Protein AF-A0A2E4JTJ6-F1 (afdb_monomer_lite)

Foldseek 3Di:
DFEEEFEALPGDQPDPLQCCCCPVVVYNYDYDGLCPQHRALVSSLVVVLVCQVVDAGQEYEYAASRLLSVQVNLLVCVPHNYAYEYQLYQAPVLPQPPPNDVVVLVVLVVVQWDFDDDDPDTDIHGNVNNVRCVVRSDHQRNHQYEYEHEPAEPRHDVVRVVVNVVVHVSYDYDYDPDYSVCVVVSVCVVVVSVVSSVVVVVVVVPVVPPPDDDDDDDDDDDDDDDYYDDDEYDDDDDDDDDDDDDDDVPVVVVVVVVVVVVVVVVVVVVVVVVVVVVVVVVVVVVVVVVVVVVVVVVVVVVVVVVVVVVVVVVVVVVVVVVVVVVVVVVVVVVVVVVVVVVVVVVVVVVVVVVVVVVVVVVVVVVVVVVVVVVVVVVVVVVVVVVVVVVVVVLVVLLVQLLVLLVLADCVQLPADDPPDADPLPLQPPDDPSNQSSCVSSRNGALSSLLRDDPVNLQSNCVSSVHDGCPSVVSVSNVSSVVVVVQVVVVVVVPDDDPLVVQLVVLLVQQPCVQLPACPPPQFDDLVQQRPQDPVNQVLCVVSRNGALSSLLRDDQRNQQSSCSNSVHDGCPSVVSVSNVSSVVVVVD

Sequence (588 aa):
MRVLFAHGFEGSPHGSKPSYMKEALGWEVTAPKMSELGWSIANQTEVLTRLIDENEFDIVIGSSMGGLAAANASSMRPDEDFVLILMAPAFGLAENWEGMEDTGRNAWKTTGERRYTGFELDIMLPWEFMEAAEKMSWPIPLHPTAIMHGKNDEVVPISFSRKVEKECSNVTLHEFDDTHRLKDSMRFISEISDSLRAGKERKTSDEETESDKVLEDVMDEFDVSEHEGITVSGTGEESFSVEEGDTADSEIEQLEAEMKNLEAKMAQKKEALEISREEARLEKKIREEEERLADKEAEKERAGKEVEEAIKKAEEQVIVAKAEVDEALKKAERERSEAEEARLIADIEEEEAREAKADADAAQRKLDEAMKKAEDMGKNAEKITEDLEKDKREDEILERVGSRVDQIDWSRIGKAGEEVHDDLTMINGIDEFIQRKLNVLGIKTYEQISKMDSEISKTVNDALEFLPERVTEMEWTQQAITMLDLQDVDVRSSVDEDEAVVADLSASKINWSQIGEAGDRKSDRMTEIKGVDADIEKKLKILGIRTFDQISKMDKETAEAVNGALGFAPGRVTKMMWAQQAKSLLEE

Structure (mmCIF, N/CA/C/O backbone):
data_AF-A0A2E4JTJ6-F1
#
_entry.id   AF-A0A2E4JTJ6-F1
#
loop_
_atom_site.group_PDB
_atom_site.id
_atom_site.type_symbol
_atom_site.label_atom_id
_atom_site.label_alt_id
_atom_site.label_comp_id
_atom_site.label_asym_id
_atom_site.label_entity_id
_atom_site.label_seq_id
_atom_site.pdbx_PDB_ins_code
_atom_site.Cartn_x
_atom_site.Cartn_y
_atom_site.Cartn_z
_atom_site.occupancy
_atom_site.B_iso_or_equiv
_atom_site.auth_seq_id
_atom_site.auth_comp_id
_atom_site.auth_asym_id
_atom_site.auth_atom_id
_atom_site.pdbx_PDB_model_num
ATOM 1 N N . MET A 1 1 ? -22.389 5.231 -10.190 1.00 89.38 1 MET A N 1
ATOM 2 C CA . MET A 1 1 ? -22.329 5.758 -8.817 1.00 89.38 1 MET A CA 1
ATOM 3 C C . MET A 1 1 ? -20.905 6.207 -8.583 1.00 89.38 1 MET A C 1
ATOM 5 O O . MET A 1 1 ? -20.010 5.400 -8.830 1.00 89.38 1 MET A O 1
ATOM 9 N N . ARG A 1 2 ? -20.722 7.469 -8.202 1.00 96.88 2 ARG A N 1
ATOM 10 C CA . ARG A 1 2 ? -19.430 8.126 -7.968 1.00 96.88 2 ARG A CA 1
ATOM 11 C C . ARG A 1 2 ? -18.981 7.873 -6.535 1.00 96.88 2 ARG A C 1
ATOM 13 O O . ARG A 1 2 ? -19.725 8.179 -5.604 1.00 96.88 2 ARG A O 1
ATOM 20 N N . VAL A 1 3 ? -17.793 7.302 -6.374 1.00 98.06 3 VAL A N 1
ATOM 21 C CA . VAL A 1 3 ? -17.275 6.785 -5.104 1.00 98.06 3 VAL A CA 1
ATOM 22 C C . VAL A 1 3 ? -15.908 7.395 -4.817 1.00 98.06 3 VAL A C 1
ATOM 24 O O . VAL A 1 3 ? -14.970 7.171 -5.580 1.00 98.06 3 VAL A O 1
ATOM 27 N N . LEU A 1 4 ? -15.764 8.091 -3.691 1.00 98.56 4 LEU A N 1
ATOM 28 C CA . LEU A 1 4 ? -14.450 8.448 -3.148 1.00 98.56 4 LEU A CA 1
ATOM 29 C C . LEU A 1 4 ? -14.009 7.357 -2.165 1.00 98.56 4 LEU A C 1
ATOM 31 O O . LEU A 1 4 ? -14.652 7.182 -1.131 1.00 98.56 4 LEU A O 1
ATOM 35 N N . PHE A 1 5 ? -12.938 6.617 -2.471 1.00 98.50 5 PHE A N 1
ATOM 36 C CA . PHE A 1 5 ? -12.422 5.548 -1.608 1.00 98.50 5 PHE A CA 1
ATOM 37 C C . PHE A 1 5 ? -11.129 5.938 -0.875 1.00 98.50 5 PHE A C 1
ATOM 39 O O . PHE A 1 5 ? -10.055 6.017 -1.474 1.00 98.50 5 PHE A O 1
ATOM 46 N N . ALA A 1 6 ? -11.216 6.088 0.446 1.00 98.44 6 ALA A N 1
ATOM 47 C CA . ALA A 1 6 ? -10.095 6.346 1.342 1.00 98.44 6 ALA A CA 1
ATOM 48 C C . ALA A 1 6 ? -9.477 5.035 1.868 1.00 98.44 6 ALA A C 1
ATOM 50 O O . ALA A 1 6 ? -10.093 4.291 2.642 1.00 98.44 6 ALA A O 1
ATOM 51 N N . HIS A 1 7 ? -8.239 4.741 1.465 1.00 97.50 7 HIS A N 1
ATOM 52 C CA . HIS A 1 7 ? -7.543 3.521 1.881 1.00 97.50 7 HIS A CA 1
ATOM 53 C C . HIS A 1 7 ? -6.978 3.600 3.315 1.00 97.50 7 HIS A C 1
ATOM 55 O O . HIS A 1 7 ? -6.786 4.677 3.868 1.00 97.50 7 HIS A O 1
ATOM 61 N N . GLY A 1 8 ? -6.701 2.443 3.929 1.00 94.44 8 GLY A N 1
ATOM 62 C CA . GLY A 1 8 ? -6.068 2.367 5.254 1.00 94.44 8 GLY A CA 1
ATOM 63 C C . GLY A 1 8 ? -4.598 2.806 5.256 1.00 94.44 8 GLY A C 1
ATOM 64 O O . GLY A 1 8 ? -4.047 3.127 4.205 1.00 94.44 8 GLY A O 1
ATOM 65 N N . PHE A 1 9 ? -3.949 2.773 6.424 1.00 93.75 9 PHE A N 1
ATOM 66 C CA . PHE A 1 9 ? -2.567 3.248 6.607 1.00 93.75 9 PHE A CA 1
ATOM 67 C C . PHE A 1 9 ? -1.550 2.514 5.708 1.00 93.75 9 PHE A C 1
ATOM 69 O O . PHE A 1 9 ? -0.868 3.148 4.910 1.00 93.75 9 PHE A O 1
ATOM 76 N N . GLU A 1 10 ? -1.542 1.177 5.736 1.00 90.44 10 GLU A N 1
ATOM 77 C CA . GLU A 1 10 ? -0.791 0.313 4.798 1.00 90.44 10 GLU A CA 1
ATOM 78 C C . GLU A 1 10 ? -1.510 0.120 3.440 1.00 90.44 10 GLU A C 1
ATOM 80 O O . GLU A 1 10 ? -1.257 -0.835 2.707 1.00 90.44 10 GLU A O 1
ATOM 85 N N . GLY A 1 11 ? -2.506 0.951 3.130 1.00 89.69 11 GLY A N 1
ATOM 86 C CA . GLY A 1 11 ? -3.321 0.830 1.925 1.00 89.69 11 GLY A CA 1
ATOM 87 C C . GLY A 1 11 ? -2.686 1.477 0.693 1.00 89.69 11 GLY A C 1
ATOM 88 O O . GLY A 1 11 ? -1.706 2.213 0.778 1.00 89.69 11 GLY A O 1
ATOM 89 N N . SER A 1 12 ? -3.298 1.246 -0.469 1.00 92.38 12 SER A N 1
ATOM 90 C CA . SER A 1 12 ? -2.949 1.941 -1.708 1.00 92.38 12 SER A CA 1
ATOM 91 C C . SER A 1 12 ? -4.191 2.203 -2.578 1.00 92.38 12 SER A C 1
ATOM 93 O O . SER A 1 12 ? -5.205 1.512 -2.412 1.00 92.38 12 SER A O 1
ATOM 95 N N . PRO A 1 13 ? -4.118 3.147 -3.540 1.00 94.00 13 PRO A N 1
ATOM 96 C CA . PRO A 1 13 ? -5.161 3.386 -4.547 1.00 94.00 13 PRO A CA 1
ATOM 97 C C . PRO A 1 13 ? -5.614 2.141 -5.320 1.00 94.00 13 PRO A C 1
ATOM 99 O O . PRO A 1 13 ? -6.757 2.057 -5.756 1.00 94.00 13 PRO A O 1
ATOM 102 N N . HIS A 1 14 ? -4.712 1.169 -5.479 1.00 91.62 14 HIS A N 1
ATOM 103 C CA . HIS A 1 14 ? -4.899 -0.041 -6.284 1.00 91.62 14 HIS A CA 1
ATOM 104 C C . HIS A 1 14 ? -5.158 -1.292 -5.421 1.00 91.62 14 HIS A C 1
ATOM 106 O O . HIS A 1 14 ? -5.007 -2.419 -5.890 1.00 91.62 14 HIS A O 1
ATOM 112 N N . GLY A 1 15 ? -5.499 -1.105 -4.140 1.00 88.81 15 GLY A N 1
ATOM 113 C CA . GLY A 1 15 ? -5.778 -2.197 -3.209 1.00 88.81 15 GLY A CA 1
ATOM 114 C C . GLY A 1 15 ? -7.039 -3.000 -3.557 1.00 88.81 15 GLY A C 1
ATOM 115 O O . GLY A 1 15 ? -7.882 -2.584 -4.347 1.00 88.81 15 GLY A O 1
ATOM 116 N N . SER A 1 16 ? -7.221 -4.147 -2.900 1.00 90.50 16 SER A N 1
ATOM 117 C CA . SER A 1 16 ? -8.336 -5.065 -3.186 1.00 90.50 16 SER A CA 1
ATOM 118 C C . SER A 1 16 ? -9.732 -4.453 -3.002 1.00 90.50 16 SER A C 1
ATOM 120 O O . SER A 1 16 ? -10.634 -4.776 -3.769 1.00 90.50 16 SER A O 1
ATOM 122 N N . LYS A 1 17 ? -9.922 -3.553 -2.024 1.00 92.94 17 LYS A N 1
ATOM 123 C CA . LYS A 1 17 ? -11.212 -2.881 -1.772 1.00 92.94 17 LYS A CA 1
ATOM 124 C C . LYS A 1 17 ? -11.669 -1.962 -2.927 1.00 92.94 17 LYS A C 1
ATOM 126 O O . LYS A 1 17 ? -12.766 -2.203 -3.431 1.00 92.94 17 LYS A O 1
ATOM 131 N N . PRO A 1 18 ? -10.889 -0.957 -3.385 1.00 93.44 18 PRO A N 1
ATOM 132 C CA . PRO A 1 18 ? -11.296 -0.111 -4.511 1.00 93.44 18 PRO A CA 1
ATOM 133 C C . PRO A 1 18 ? -11.376 -0.892 -5.830 1.00 93.44 18 PRO A C 1
ATOM 135 O O . PRO A 1 18 ? -12.309 -0.669 -6.602 1.00 93.44 18 PRO A O 1
ATOM 138 N N . SER A 1 19 ? -10.482 -1.863 -6.064 1.00 91.62 19 SER A N 1
ATOM 139 C CA . SER A 1 19 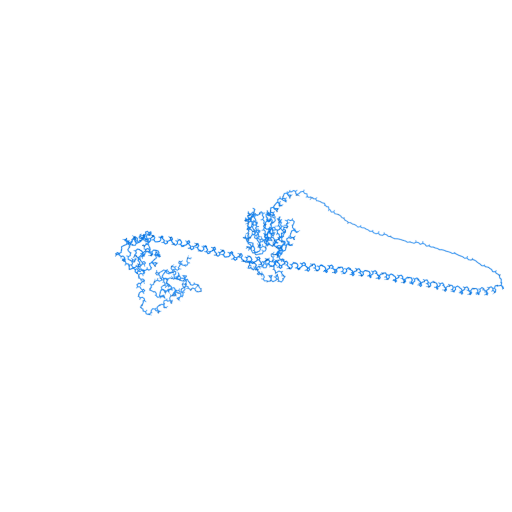? -10.559 -2.729 -7.250 1.00 91.62 19 SER A CA 1
ATOM 140 C C . SER A 1 19 ? -11.840 -3.572 -7.259 1.00 91.62 19 SER A C 1
ATOM 142 O O . SER A 1 19 ? -12.522 -3.611 -8.276 1.00 91.62 19 SER A O 1
ATOM 144 N N . TYR A 1 20 ? -12.261 -4.143 -6.122 1.00 90.94 20 TYR A N 1
ATOM 145 C CA . TYR A 1 20 ? -13.543 -4.856 -6.009 1.00 90.94 20 TYR A CA 1
ATOM 146 C C . TYR A 1 20 ? -14.750 -3.965 -6.352 1.00 90.94 20 TYR A C 1
ATOM 148 O O . TYR A 1 20 ? -15.614 -4.368 -7.130 1.00 90.94 20 TYR A O 1
ATOM 156 N N . MET A 1 21 ? -14.797 -2.736 -5.829 1.00 92.94 21 MET A N 1
ATOM 157 C CA . MET A 1 21 ? -15.869 -1.777 -6.139 1.00 92.94 21 MET A CA 1
ATOM 158 C C . MET A 1 21 ? -15.918 -1.435 -7.637 1.00 92.94 21 MET A C 1
ATOM 160 O O . MET A 1 21 ? -16.994 -1.370 -8.233 1.00 92.94 21 MET A O 1
ATOM 164 N N . LYS A 1 22 ? -14.752 -1.259 -8.263 1.00 93.94 22 LYS A N 1
ATOM 165 C CA . LYS A 1 22 ? -14.626 -0.916 -9.683 1.00 93.94 22 LYS A CA 1
ATOM 166 C C . LYS A 1 22 ? -14.952 -2.089 -10.615 1.00 93.94 22 LYS A C 1
ATOM 168 O O . LYS A 1 22 ? -15.665 -1.909 -11.597 1.00 93.94 22 LYS A O 1
ATOM 173 N N . GLU A 1 23 ? -14.440 -3.280 -10.315 1.00 91.75 23 GLU A N 1
ATOM 174 C CA . GLU A 1 23 ? -14.479 -4.448 -11.206 1.00 91.75 23 GLU A CA 1
ATOM 175 C C . GLU A 1 23 ? -15.706 -5.339 -10.980 1.00 91.75 23 GLU A C 1
ATOM 177 O O . GLU A 1 23 ? -16.313 -5.794 -11.947 1.00 91.75 23 GLU A O 1
ATOM 182 N N . ALA A 1 24 ? -16.094 -5.582 -9.722 1.00 90.44 24 ALA A N 1
ATOM 183 C CA . ALA A 1 24 ? -17.201 -6.482 -9.388 1.00 90.44 24 ALA A CA 1
ATOM 184 C C . ALA A 1 24 ? -18.549 -5.757 -9.252 1.00 90.44 24 ALA A C 1
ATOM 186 O O . ALA A 1 24 ? -19.584 -6.353 -9.546 1.00 90.44 24 ALA A O 1
ATOM 187 N N . LEU A 1 25 ? -18.548 -4.488 -8.819 1.00 92.69 25 LEU A N 1
ATOM 188 C CA . LEU A 1 25 ? -19.771 -3.683 -8.658 1.00 92.69 25 LEU A CA 1
ATOM 189 C C . LEU A 1 25 ? -19.975 -2.652 -9.785 1.00 92.69 25 LEU A C 1
ATOM 191 O O . LEU A 1 25 ? -21.053 -2.068 -9.894 1.00 92.69 25 LEU A O 1
ATOM 195 N N . GLY A 1 26 ? -18.967 -2.431 -10.638 1.00 94.75 26 GLY A N 1
ATOM 196 C CA . GLY A 1 26 ? -19.037 -1.483 -11.757 1.00 94.75 26 GLY A CA 1
ATOM 197 C C . GLY A 1 26 ? -19.128 -0.015 -11.324 1.00 94.75 26 GLY A C 1
ATOM 198 O O . GLY A 1 26 ? -19.729 0.798 -12.029 1.00 94.75 26 GLY A O 1
ATOM 199 N N . TRP A 1 27 ? -18.604 0.327 -10.143 1.00 96.25 27 TRP A N 1
ATOM 200 C CA . TRP A 1 27 ? -18.669 1.683 -9.595 1.00 96.25 27 TRP A CA 1
ATOM 201 C C . TRP A 1 27 ? -17.563 2.589 -10.157 1.00 96.25 27 TRP A C 1
ATOM 203 O O . TRP A 1 27 ? -16.479 2.138 -10.530 1.00 96.25 27 TRP A O 1
ATOM 213 N N . GLU A 1 28 ? -17.830 3.894 -10.196 1.00 97.50 28 GLU A N 1
ATOM 214 C CA . GLU A 1 28 ? -16.866 4.910 -10.618 1.00 97.50 28 GLU A CA 1
ATOM 215 C C . GLU A 1 28 ? -16.048 5.337 -9.396 1.00 97.50 28 GLU A C 1
ATOM 217 O O . GLU A 1 28 ? -16.487 6.163 -8.600 1.00 97.50 28 GLU A O 1
ATOM 222 N N . VAL A 1 29 ? -14.896 4.687 -9.202 1.00 97.81 29 VAL A N 1
ATOM 223 C CA . VAL A 1 29 ? -14.088 4.807 -7.979 1.00 97.81 29 VAL A CA 1
ATOM 224 C C . VAL A 1 29 ? -12.883 5.723 -8.184 1.00 97.81 29 VAL A C 1
ATOM 226 O O . VAL A 1 29 ? -11.936 5.369 -8.891 1.00 97.81 29 VAL A O 1
ATOM 229 N N . THR A 1 30 ? -12.888 6.851 -7.479 1.00 98.25 30 THR A N 1
ATOM 230 C CA . THR A 1 30 ? -11.724 7.713 -7.248 1.00 98.25 30 THR A CA 1
ATOM 231 C C . THR A 1 30 ? -11.060 7.284 -5.943 1.00 98.25 30 THR A C 1
ATOM 233 O O . THR A 1 30 ? -11.654 7.400 -4.874 1.00 98.25 30 THR A O 1
ATOM 236 N N . ALA A 1 31 ? -9.825 6.787 -6.009 1.00 98.00 31 ALA A N 1
ATOM 237 C CA . ALA A 1 31 ? -9.048 6.383 -4.836 1.00 98.00 31 ALA A CA 1
ATOM 238 C C . ALA A 1 31 ? -7.720 7.163 -4.802 1.00 98.00 31 ALA A C 1
ATOM 240 O O . ALA A 1 31 ? -6.814 6.837 -5.572 1.00 98.00 31 ALA A O 1
ATOM 241 N N . PRO A 1 32 ? -7.580 8.212 -3.971 1.00 97.75 32 PRO A N 1
ATOM 242 C CA . PRO A 1 32 ? -6.335 8.967 -3.869 1.00 97.75 32 PRO A CA 1
ATOM 243 C C . PRO A 1 32 ? -5.270 8.213 -3.071 1.00 97.75 32 PRO A C 1
ATOM 245 O O . PRO A 1 32 ? -5.567 7.293 -2.304 1.00 97.75 32 PRO A O 1
ATOM 248 N N . LYS A 1 33 ? -4.011 8.643 -3.204 1.00 97.44 33 LYS A N 1
ATOM 249 C CA . LYS A 1 33 ? -2.944 8.216 -2.296 1.00 97.44 33 LYS A CA 1
ATOM 250 C C . LYS A 1 33 ? -3.089 9.000 -0.991 1.00 97.44 33 LYS A C 1
ATOM 252 O O . LYS A 1 33 ? -2.681 10.153 -0.919 1.00 97.44 33 LYS A O 1
ATOM 257 N N . MET A 1 34 ? -3.620 8.370 0.054 1.00 97.25 34 MET A N 1
ATOM 258 C CA . MET A 1 34 ? -3.917 9.055 1.324 1.00 97.25 34 MET A CA 1
ATOM 259 C C . MET A 1 34 ? -2.695 9.769 1.927 1.00 97.25 34 MET A C 1
ATOM 261 O O . MET A 1 34 ? -2.831 10.856 2.478 1.00 97.25 34 MET A O 1
ATOM 265 N N . SER A 1 35 ? -1.494 9.200 1.773 1.00 95.19 35 SER A N 1
ATOM 266 C CA . SER A 1 35 ? -0.237 9.770 2.278 1.00 95.19 35 SER A CA 1
ATOM 267 C C . SER A 1 35 ? 0.432 10.807 1.357 1.00 95.19 35 SER A C 1
ATOM 269 O O . SER A 1 35 ? 1.632 11.053 1.475 1.00 95.19 35 SER A O 1
ATOM 271 N N . GLU A 1 36 ? -0.302 11.411 0.416 1.00 96.31 36 GLU A N 1
ATOM 272 C CA . GLU A 1 36 ? 0.221 12.437 -0.501 1.00 96.31 36 GLU A CA 1
ATOM 273 C C . GLU A 1 36 ? 0.648 13.730 0.212 1.00 96.31 36 GLU A C 1
ATOM 275 O O . GLU A 1 36 ? 1.733 14.242 -0.058 1.00 96.31 36 GLU A O 1
ATOM 280 N N . LEU A 1 37 ? -0.161 14.225 1.156 1.00 96.62 37 LEU A N 1
ATOM 281 C CA . LEU A 1 37 ? 0.135 15.444 1.926 1.00 96.62 37 LEU A CA 1
ATOM 282 C C . LEU A 1 37 ? 0.911 15.176 3.228 1.00 96.62 37 LEU A C 1
ATOM 284 O O . LEU A 1 37 ? 1.286 16.115 3.926 1.00 96.62 37 LEU A O 1
ATOM 288 N N . GLY A 1 38 ? 1.151 13.906 3.559 1.00 95.50 38 GLY A N 1
ATOM 289 C CA . GLY A 1 38 ? 1.767 13.459 4.808 1.00 95.50 38 GLY A CA 1
ATOM 290 C C . GLY A 1 38 ? 1.008 12.290 5.437 1.00 95.50 38 GLY A C 1
ATOM 291 O O . GLY A 1 38 ? -0.030 11.862 4.939 1.00 95.50 38 GLY A O 1
ATOM 292 N N . TRP A 1 39 ? 1.550 11.729 6.518 1.00 95.44 39 TRP A N 1
ATOM 293 C CA . TRP A 1 39 ? 1.016 10.500 7.119 1.00 95.44 39 TRP A CA 1
ATOM 294 C C . TRP A 1 39 ? -0.046 10.732 8.196 1.00 95.44 39 TRP A C 1
ATOM 296 O O . TRP A 1 39 ? -0.758 9.784 8.527 1.00 95.44 39 TRP A O 1
ATOM 306 N N . SER A 1 40 ? -0.168 11.940 8.754 1.00 96.81 40 SER A N 1
ATOM 307 C CA . SER A 1 40 ? -1.082 12.192 9.870 1.00 96.81 40 SER A CA 1
ATOM 308 C C . SER A 1 40 ? -2.548 12.109 9.458 1.00 96.81 40 SER A C 1
ATOM 310 O O . SER A 1 40 ? -2.905 12.268 8.289 1.00 96.81 40 SER A O 1
ATOM 312 N N . ILE A 1 41 ? -3.430 11.889 10.435 1.00 98.12 41 ILE A N 1
ATOM 313 C CA . ILE A 1 41 ? -4.875 11.901 10.185 1.00 98.12 41 ILE A CA 1
ATOM 314 C C . ILE A 1 41 ? -5.362 13.266 9.671 1.00 98.12 41 ILE A C 1
ATOM 316 O O . ILE A 1 41 ? -6.314 13.313 8.893 1.00 98.12 41 ILE A O 1
ATOM 320 N N . ALA A 1 42 ? -4.678 14.363 10.020 1.00 98.19 42 ALA A N 1
ATOM 321 C CA . ALA A 1 42 ? -4.970 15.683 9.473 1.00 98.19 42 ALA A CA 1
ATOM 322 C C . ALA A 1 42 ? -4.649 15.741 7.971 1.00 98.19 42 ALA A C 1
ATOM 324 O O . ALA A 1 42 ? -5.530 16.086 7.186 1.00 98.19 42 ALA A O 1
ATOM 325 N N . ASN A 1 43 ? -3.451 15.312 7.552 1.00 98.12 43 ASN A N 1
ATOM 326 C CA . ASN A 1 43 ? -3.077 15.281 6.131 1.00 98.12 43 ASN A CA 1
ATOM 327 C C . ASN A 1 43 ? -3.983 14.346 5.312 1.00 98.12 43 ASN A C 1
ATOM 329 O O . ASN A 1 43 ? -4.429 14.708 4.225 1.00 98.12 43 ASN A O 1
ATOM 333 N N . GLN A 1 44 ? -4.293 13.160 5.846 1.00 98.19 44 GLN A N 1
ATOM 334 C CA . GLN A 1 44 ? -5.173 12.190 5.186 1.00 98.19 44 GLN A CA 1
ATOM 335 C C . GLN A 1 44 ? -6.617 12.701 5.063 1.00 98.19 44 GLN A C 1
ATOM 337 O O . GLN A 1 44 ? -7.272 12.448 4.054 1.00 98.19 44 GLN A O 1
ATOM 342 N N . THR A 1 45 ? -7.112 13.453 6.052 1.00 98.50 45 THR A N 1
ATOM 343 C CA . THR A 1 45 ? -8.414 14.138 5.956 1.00 98.50 45 THR A CA 1
ATOM 344 C C . THR A 1 45 ? -8.365 15.258 4.917 1.00 98.50 45 THR A C 1
ATOM 346 O O . THR A 1 45 ? -9.288 15.383 4.115 1.00 98.50 45 THR A O 1
ATOM 349 N N . GLU A 1 46 ? -7.277 16.035 4.879 1.00 98.50 46 GLU A N 1
ATOM 350 C CA . GLU A 1 46 ? -7.107 17.141 3.934 1.00 98.50 46 GLU A CA 1
ATOM 351 C C . GLU A 1 46 ? -7.191 16.660 2.474 1.00 98.50 46 GLU A C 1
ATOM 353 O O . GLU A 1 46 ? -7.938 17.248 1.690 1.00 98.50 46 GLU A O 1
ATOM 358 N N . VAL A 1 47 ? -6.523 15.544 2.139 1.00 98.44 47 VAL A N 1
ATOM 359 C CA . VAL A 1 47 ? -6.605 14.888 0.815 1.00 98.44 47 VAL A CA 1
ATOM 360 C C . VAL A 1 47 ? -8.057 14.616 0.404 1.00 98.44 47 VAL A C 1
ATOM 362 O O . VAL A 1 47 ? -8.428 14.896 -0.735 1.00 98.44 47 VAL A O 1
ATOM 365 N N . LEU A 1 48 ? -8.897 14.113 1.317 1.00 98.19 48 LEU A N 1
ATOM 366 C CA . LEU A 1 48 ? -10.310 13.854 1.020 1.00 98.19 48 LEU A CA 1
ATOM 367 C C . LEU A 1 48 ? -11.112 15.146 0.880 1.00 98.19 48 LEU A C 1
ATOM 369 O O . L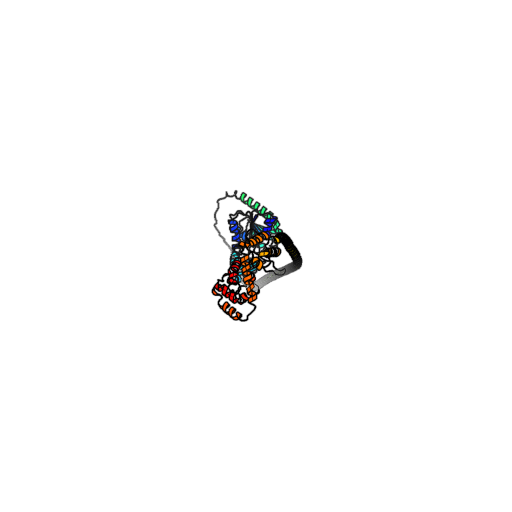EU A 1 48 ? -11.883 15.267 -0.066 1.00 98.19 48 LEU A O 1
ATOM 373 N N . THR A 1 49 ? -10.923 16.116 1.781 1.00 98.25 49 THR A N 1
ATOM 374 C CA . THR A 1 49 ? -11.676 17.380 1.717 1.00 98.25 49 THR A CA 1
ATOM 375 C C . THR A 1 49 ? -11.405 18.147 0.427 1.00 98.25 49 THR A C 1
ATOM 377 O O . THR A 1 49 ? -12.359 18.600 -0.185 1.00 98.25 49 THR A O 1
ATOM 380 N N . ARG A 1 50 ? -10.156 18.199 -0.062 1.00 98.19 50 ARG A N 1
ATOM 381 C CA . ARG A 1 50 ? -9.839 18.826 -1.359 1.00 98.19 50 ARG A CA 1
ATOM 382 C C . ARG A 1 50 ? -10.571 18.155 -2.525 1.00 98.19 50 ARG A C 1
ATOM 384 O O . ARG A 1 50 ? -11.072 18.840 -3.404 1.00 98.19 50 ARG A O 1
ATOM 391 N N . LEU A 1 51 ? -10.656 16.824 -2.526 1.00 97.62 51 LEU A N 1
ATOM 392 C CA . LEU A 1 51 ? -11.343 16.089 -3.590 1.00 97.62 51 LEU A CA 1
ATOM 393 C C . LEU A 1 51 ? -12.859 16.277 -3.545 1.00 97.62 51 LEU A C 1
ATOM 395 O O . LEU A 1 51 ? -13.463 16.349 -4.609 1.00 97.62 51 LEU A O 1
ATOM 399 N N . ILE A 1 52 ? -13.446 16.371 -2.348 1.00 97.75 52 ILE A N 1
ATOM 400 C CA . ILE A 1 52 ? -14.865 16.696 -2.140 1.00 97.75 52 ILE A CA 1
ATOM 401 C C . ILE A 1 52 ? -15.150 18.136 -2.604 1.00 97.75 52 ILE A C 1
ATOM 403 O O . ILE A 1 52 ? -16.066 18.342 -3.389 1.00 97.75 52 ILE A O 1
ATOM 407 N N . ASP A 1 53 ? -14.308 19.104 -2.221 1.00 96.75 53 ASP A N 1
ATOM 408 C CA . ASP A 1 53 ? -14.423 20.518 -2.628 1.00 96.75 53 ASP A CA 1
ATOM 409 C C . ASP A 1 53 ? -14.332 20.720 -4.156 1.00 96.75 53 ASP A C 1
ATOM 411 O O . ASP A 1 53 ? -14.831 21.710 -4.693 1.00 96.75 53 ASP A O 1
ATOM 415 N N . GLU A 1 54 ? -13.659 19.804 -4.859 1.00 96.12 54 GLU A N 1
ATOM 416 C CA . GLU A 1 54 ? -13.455 19.841 -6.311 1.00 96.12 54 GLU A CA 1
ATOM 417 C C . GLU A 1 54 ? -14.434 18.945 -7.102 1.00 96.12 54 GLU A C 1
ATOM 419 O O . GLU A 1 54 ? -14.582 19.145 -8.310 1.00 96.12 54 GLU A O 1
ATOM 424 N N . ASN A 1 55 ? -15.078 17.947 -6.476 1.00 95.12 55 ASN A N 1
ATOM 425 C CA . ASN A 1 55 ? -15.848 16.904 -7.171 1.00 95.12 55 ASN A CA 1
ATOM 426 C C . ASN A 1 55 ? -17.045 16.390 -6.349 1.00 95.12 55 ASN A C 1
ATOM 428 O O . ASN A 1 55 ? -16.897 15.910 -5.227 1.00 95.12 55 ASN A O 1
ATOM 432 N N . GLU A 1 56 ? -18.219 16.338 -6.980 1.00 94.50 56 GLU A N 1
ATOM 433 C CA . GLU A 1 56 ? -19.396 15.654 -6.434 1.00 94.50 56 GLU A CA 1
ATOM 434 C C . GLU A 1 56 ? -19.190 14.125 -6.334 1.00 94.50 56 GLU A C 1
ATOM 436 O O . GLU A 1 56 ? -18.895 13.458 -7.334 1.00 94.50 56 GLU A O 1
ATOM 441 N N . PHE A 1 57 ? -19.476 13.546 -5.164 1.00 97.31 57 PHE A N 1
ATOM 442 C CA . PHE A 1 57 ? -19.541 12.096 -4.953 1.00 97.31 57 PHE A CA 1
ATOM 443 C C . PHE A 1 57 ? -20.914 11.677 -4.430 1.00 97.31 57 PHE A C 1
ATOM 445 O O . PHE A 1 57 ? -21.477 12.324 -3.554 1.00 97.31 57 PHE A O 1
ATOM 452 N N . ASP A 1 58 ? -21.431 10.545 -4.910 1.00 96.19 58 ASP A N 1
ATOM 453 C CA . ASP A 1 58 ? -22.703 10.001 -4.417 1.00 96.19 58 ASP A CA 1
ATOM 454 C C . ASP A 1 58 ? -22.499 9.318 -3.046 1.00 96.19 58 ASP A C 1
ATOM 456 O O . ASP A 1 58 ? -23.425 9.191 -2.242 1.00 96.19 58 ASP A O 1
ATOM 460 N N . ILE A 1 59 ? -21.275 8.836 -2.800 1.00 97.50 59 ILE A N 1
ATOM 461 C CA . ILE A 1 59 ? -20.865 8.107 -1.602 1.00 97.50 59 ILE A CA 1
ATOM 462 C C . ILE A 1 59 ? -19.358 8.270 -1.346 1.00 97.50 59 ILE A C 1
ATOM 464 O O . ILE A 1 59 ? -18.530 8.159 -2.254 1.00 97.50 59 ILE A O 1
ATOM 468 N N . VAL A 1 60 ? -18.994 8.481 -0.082 1.00 98.44 60 VAL A N 1
ATOM 469 C CA . VAL A 1 60 ? -17.609 8.416 0.403 1.00 98.44 60 VAL A CA 1
ATOM 470 C C . VAL A 1 60 ? -17.451 7.125 1.204 1.00 98.44 60 VAL A C 1
ATOM 472 O O . VAL A 1 60 ? -18.291 6.790 2.041 1.00 98.44 60 VAL A O 1
ATOM 475 N N . ILE A 1 61 ? -16.385 6.372 0.945 1.00 98.50 61 ILE A N 1
ATOM 476 C CA . ILE A 1 61 ? -16.105 5.092 1.601 1.00 98.50 61 ILE A CA 1
ATOM 477 C C . ILE A 1 61 ? -14.683 5.124 2.148 1.00 98.50 61 ILE A C 1
ATOM 479 O O . ILE A 1 61 ? -13.752 5.423 1.410 1.00 98.50 61 ILE A O 1
ATOM 483 N N . GLY A 1 62 ? -14.479 4.782 3.418 1.00 98.12 62 GLY A N 1
ATOM 484 C CA . GLY A 1 62 ? -13.141 4.747 4.012 1.00 98.12 62 GLY A CA 1
ATOM 485 C C . GLY A 1 62 ? -12.886 3.483 4.818 1.00 98.12 62 GLY A C 1
ATOM 486 O O . GLY A 1 62 ? -13.770 3.027 5.538 1.00 98.12 62 GLY A O 1
ATOM 487 N N . SER A 1 63 ? -11.680 2.912 4.730 1.00 97.69 63 SER A N 1
ATOM 488 C CA . SER A 1 63 ? -11.296 1.722 5.509 1.00 97.69 63 SER A CA 1
ATOM 489 C C . SER A 1 63 ? -10.153 2.006 6.483 1.00 97.69 63 SER A C 1
ATOM 491 O O . SER A 1 63 ? -9.191 2.681 6.118 1.00 97.69 63 SER A O 1
ATOM 493 N N . SER A 1 64 ? -10.230 1.474 7.710 1.00 96.19 64 SER A N 1
ATOM 494 C CA . SER A 1 64 ? -9.214 1.681 8.754 1.00 96.19 64 SER A CA 1
ATOM 495 C C . SER A 1 64 ? -8.958 3.179 9.000 1.00 96.19 64 SER A C 1
ATOM 497 O O . SER A 1 64 ? -9.911 3.933 9.223 1.00 96.19 64 SER A O 1
ATOM 499 N N . MET A 1 65 ? -7.710 3.648 8.923 1.00 97.12 65 MET A N 1
ATOM 500 C CA . MET A 1 65 ? -7.365 5.073 9.032 1.00 97.12 65 MET A CA 1
ATOM 501 C C . MET A 1 65 ? -8.031 5.956 7.958 1.00 97.12 65 MET A C 1
ATOM 503 O O . MET A 1 65 ? -8.445 7.070 8.267 1.00 97.12 65 MET A O 1
ATOM 507 N N . GLY A 1 66 ? -8.256 5.443 6.742 1.00 98.19 66 GLY A N 1
ATOM 508 C CA . GLY A 1 66 ? -9.058 6.126 5.722 1.00 98.19 66 GLY A CA 1
ATOM 509 C C . GLY A 1 66 ? -10.535 6.254 6.111 1.00 98.19 66 GLY A C 1
ATOM 510 O O . GLY A 1 66 ? -11.194 7.219 5.738 1.00 98.19 66 GLY A O 1
ATOM 511 N N . GLY A 1 67 ? -11.050 5.329 6.929 1.00 98.25 67 GLY A N 1
ATOM 512 C CA . GLY A 1 67 ? -12.371 5.437 7.555 1.00 98.25 67 GLY A CA 1
ATOM 513 C C . GLY A 1 67 ? -12.432 6.574 8.574 1.00 98.25 67 GLY A C 1
ATOM 514 O O . GLY A 1 67 ? -13.367 7.370 8.552 1.00 98.25 67 GLY A O 1
ATOM 515 N N . LEU A 1 68 ? -11.396 6.720 9.407 1.00 98.56 68 LEU A N 1
ATOM 516 C CA . LEU A 1 68 ? -11.283 7.865 10.314 1.00 98.56 68 LEU A CA 1
ATOM 517 C C . LEU A 1 68 ? -11.169 9.192 9.538 1.00 98.56 68 LEU A C 1
ATOM 519 O O . LEU A 1 68 ? -11.788 10.182 9.928 1.00 98.56 68 LEU A O 1
ATOM 523 N N . ALA A 1 69 ? -10.422 9.213 8.429 1.00 98.69 69 ALA A N 1
ATOM 524 C CA . ALA A 1 69 ? -10.271 10.399 7.583 1.00 98.69 69 ALA A CA 1
ATOM 525 C C . ALA A 1 69 ? -11.603 10.795 6.924 1.00 98.69 69 ALA A C 1
ATOM 527 O O . ALA A 1 69 ? -11.985 11.962 6.958 1.00 98.69 69 ALA A O 1
ATOM 528 N N . ALA A 1 70 ? -12.354 9.825 6.394 1.00 98.62 70 ALA A N 1
ATOM 529 C CA . ALA A 1 70 ? -13.668 10.059 5.797 1.00 98.62 70 ALA A CA 1
ATOM 530 C C . ALA A 1 70 ? -14.716 10.519 6.834 1.00 98.62 70 ALA A C 1
ATOM 532 O O . ALA A 1 70 ? -15.537 11.389 6.542 1.00 98.62 70 ALA A O 1
ATOM 533 N N . ALA A 1 71 ? -14.649 10.002 8.067 1.00 98.50 71 ALA A N 1
ATOM 534 C CA . ALA A 1 71 ? -15.467 10.473 9.183 1.00 98.50 71 ALA A CA 1
ATOM 535 C C . ALA A 1 71 ? -15.146 11.929 9.572 1.00 98.50 71 ALA A C 1
ATOM 537 O O . ALA A 1 71 ? -16.064 12.733 9.716 1.00 98.50 71 ALA A O 1
ATOM 538 N N . ASN A 1 72 ? -13.860 12.297 9.666 1.00 98.56 72 ASN A N 1
ATOM 539 C CA . ASN A 1 72 ? -13.449 13.687 9.901 1.00 98.56 72 ASN A CA 1
ATOM 540 C C . ASN A 1 72 ? -13.865 14.611 8.742 1.00 98.56 72 ASN A C 1
ATOM 542 O O . ASN A 1 72 ? -14.373 15.702 8.990 1.00 98.56 72 ASN A O 1
ATOM 546 N N . ALA A 1 73 ? -13.719 14.175 7.486 1.00 98.38 73 ALA A N 1
ATOM 547 C CA . ALA A 1 73 ? -14.163 14.941 6.321 1.00 98.38 73 ALA A CA 1
ATOM 548 C C . ALA A 1 73 ? -15.682 15.201 6.354 1.00 98.38 73 ALA A C 1
ATOM 550 O O . ALA A 1 73 ? -16.109 16.322 6.090 1.00 98.38 73 ALA A O 1
ATOM 551 N N . SER A 1 74 ? -16.491 14.218 6.777 1.00 98.06 74 SER A N 1
ATOM 552 C CA . SER A 1 74 ? -17.933 14.406 7.008 1.00 98.06 74 SER A CA 1
ATOM 553 C C . SER A 1 74 ? -18.247 15.419 8.116 1.00 98.06 74 SER A C 1
ATOM 555 O O . SER A 1 74 ? -19.222 16.152 7.987 1.00 98.06 74 SER A O 1
ATOM 557 N N . SER A 1 75 ? -17.433 15.520 9.173 1.00 97.50 75 SER A N 1
ATOM 558 C CA . SER A 1 75 ? -17.577 16.589 10.178 1.00 97.50 75 SER A CA 1
ATOM 559 C C . SER A 1 75 ? -17.185 17.975 9.644 1.00 97.50 75 SER A C 1
ATOM 561 O O . SER A 1 75 ? -17.674 18.986 10.141 1.00 97.50 75 SER A O 1
ATOM 563 N N . MET A 1 76 ? -16.276 18.035 8.665 1.00 97.50 76 MET A N 1
ATOM 564 C CA . MET A 1 76 ? -15.722 19.279 8.109 1.00 97.50 76 MET A CA 1
ATOM 565 C C . MET A 1 76 ? -16.491 19.827 6.899 1.00 97.50 76 MET A C 1
ATOM 567 O O . MET A 1 76 ? -16.178 20.933 6.451 1.00 97.50 76 MET A O 1
ATOM 571 N N . ARG A 1 77 ? -17.443 19.065 6.349 1.00 97.12 77 ARG A N 1
ATOM 572 C CA . ARG A 1 77 ? -18.238 19.402 5.156 1.00 97.12 77 ARG A CA 1
ATOM 573 C C . ARG A 1 77 ? -19.704 18.977 5.325 1.00 97.12 77 ARG A C 1
ATOM 575 O O . ARG A 1 77 ? -20.126 18.053 4.644 1.00 97.12 77 ARG A O 1
ATOM 582 N N . PRO A 1 78 ? -20.468 19.596 6.244 1.00 95.38 78 PRO A N 1
ATOM 583 C CA . PRO A 1 78 ? -21.848 19.195 6.543 1.00 95.38 78 PRO A CA 1
ATOM 584 C C . PRO A 1 78 ? -22.849 19.443 5.405 1.00 95.38 78 PRO A C 1
ATOM 586 O O . PRO A 1 78 ? -23.927 18.856 5.416 1.00 95.38 78 PRO A O 1
ATOM 589 N N . ASP A 1 79 ? -22.516 20.333 4.469 1.00 93.69 79 ASP A N 1
ATOM 590 C CA . ASP A 1 79 ? -23.419 20.809 3.415 1.00 93.69 79 ASP A CA 1
ATOM 591 C C . ASP A 1 79 ? -23.324 19.986 2.105 1.00 93.69 79 ASP A C 1
ATOM 593 O O . ASP A 1 79 ? -23.970 20.328 1.116 1.00 93.69 79 ASP A O 1
ATOM 597 N N . GLU A 1 80 ? -22.515 18.917 2.077 1.00 95.12 80 GLU A N 1
ATOM 598 C CA . GLU A 1 80 ? -22.177 18.152 0.864 1.00 95.12 80 GLU A CA 1
ATOM 599 C C . GLU A 1 80 ? -23.068 16.915 0.648 1.00 95.12 80 GLU A C 1
ATOM 601 O O . GLU A 1 80 ? -23.352 16.142 1.565 1.00 95.12 80 GLU A O 1
ATOM 606 N N . ASP A 1 81 ? -23.491 16.656 -0.595 1.00 93.44 81 ASP A N 1
ATOM 607 C CA . ASP A 1 81 ? -24.605 15.730 -0.866 1.00 93.44 81 ASP A CA 1
ATOM 608 C C . ASP A 1 81 ? -24.246 14.221 -0.918 1.00 93.44 81 ASP A C 1
ATOM 610 O O . ASP A 1 81 ? -24.888 13.432 -1.616 1.00 93.44 81 ASP A O 1
ATOM 614 N N . PHE A 1 82 ? -23.300 13.746 -0.102 1.00 96.25 82 PHE A N 1
ATOM 615 C CA . PHE A 1 82 ? -22.917 12.322 -0.060 1.00 96.25 82 PHE A CA 1
ATOM 616 C C . PHE A 1 82 ? -23.584 11.503 1.068 1.00 96.25 82 PHE A C 1
ATOM 618 O O . PHE A 1 82 ? -24.330 12.016 1.909 1.00 96.25 82 PHE A O 1
ATOM 625 N N . VAL A 1 83 ? -23.340 10.187 1.061 1.00 97.44 83 VAL A N 1
ATOM 626 C CA . VAL A 1 83 ? -23.505 9.274 2.213 1.00 97.44 83 VAL A CA 1
ATOM 627 C C . VAL A 1 83 ? -22.173 8.589 2.533 1.00 97.44 83 VAL A C 1
ATOM 629 O O . VAL A 1 83 ? -21.271 8.577 1.695 1.00 97.44 83 VAL A O 1
ATOM 632 N N . LEU A 1 84 ? -22.023 8.031 3.736 1.00 98.06 84 LEU A N 1
ATOM 633 C CA . LEU A 1 84 ? -20.734 7.554 4.249 1.00 98.06 84 LEU A CA 1
ATOM 634 C C . LEU A 1 84 ? -20.755 6.048 4.578 1.00 98.06 84 LEU A C 1
ATOM 636 O O . LEU A 1 84 ? -21.597 5.598 5.354 1.00 98.06 84 LEU A O 1
ATOM 640 N N . ILE A 1 85 ? -19.799 5.267 4.056 1.00 98.44 85 ILE A N 1
ATOM 641 C CA . ILE A 1 85 ? -19.535 3.890 4.524 1.00 98.44 85 ILE A CA 1
ATOM 642 C C . ILE A 1 85 ? -18.148 3.798 5.165 1.00 98.44 85 ILE A C 1
ATOM 644 O O . ILE A 1 85 ? -17.131 4.127 4.554 1.00 98.44 85 ILE A O 1
ATOM 648 N N . LEU A 1 86 ? -18.094 3.301 6.399 1.00 98.56 86 LEU A N 1
ATOM 649 C CA . LEU A 1 86 ? -16.869 3.187 7.189 1.00 98.56 86 LEU A CA 1
ATOM 650 C C . LEU A 1 86 ? -16.529 1.717 7.447 1.00 98.56 86 LEU A C 1
ATOM 652 O O . LEU A 1 86 ? -17.274 1.013 8.117 1.00 98.56 86 LEU A O 1
ATOM 656 N N . MET A 1 87 ? -15.397 1.240 6.931 1.00 98.25 87 MET A N 1
ATOM 657 C CA . MET A 1 87 ? -14.996 -0.172 6.968 1.00 98.25 87 MET A CA 1
ATOM 658 C C . MET A 1 87 ? -13.878 -0.406 7.991 1.00 98.25 87 MET A C 1
ATOM 660 O O . MET A 1 87 ? -12.705 -0.151 7.696 1.00 98.25 87 MET A O 1
ATOM 664 N N . ALA A 1 88 ? -14.249 -0.897 9.174 1.00 97.44 88 ALA A N 1
ATOM 665 C CA . ALA A 1 88 ? -13.398 -1.004 10.361 1.00 97.44 88 ALA A CA 1
ATOM 666 C C . ALA A 1 88 ? -12.668 0.323 10.688 1.00 97.44 88 ALA A C 1
ATOM 668 O O . ALA A 1 88 ? -11.437 0.358 10.709 1.00 97.44 88 ALA A O 1
ATOM 669 N N . PRO A 1 89 ? -13.394 1.453 10.836 1.00 98.12 89 PRO A N 1
ATOM 670 C CA . PRO A 1 89 ? -12.796 2.781 10.988 1.00 98.12 89 PRO A CA 1
ATOM 671 C C . PRO A 1 89 ? -11.928 2.876 12.243 1.00 98.12 89 PRO A C 1
ATOM 673 O O . PRO A 1 89 ? -12.372 2.518 13.330 1.00 98.12 89 PRO A O 1
ATOM 676 N N . ALA A 1 90 ? -10.719 3.424 12.102 1.00 97.12 90 ALA A N 1
ATOM 677 C CA . ALA A 1 90 ? -9.730 3.533 13.179 1.00 97.12 90 ALA A CA 1
ATOM 678 C C . ALA A 1 90 ? -10.038 4.655 14.197 1.00 97.12 90 ALA A C 1
ATOM 680 O O . ALA A 1 90 ? -9.181 5.482 14.496 1.00 97.12 90 ALA A O 1
ATOM 681 N N . PHE A 1 91 ? -11.268 4.705 14.716 1.00 97.56 91 PHE A N 1
ATOM 682 C CA . PHE A 1 91 ? -11.617 5.527 15.877 1.00 97.56 91 PHE A CA 1
ATOM 683 C C . PHE A 1 91 ? -10.716 5.184 17.074 1.00 97.56 91 PHE A C 1
ATOM 685 O O . PHE A 1 91 ? -10.254 4.051 17.199 1.00 97.56 91 PHE A O 1
ATOM 692 N N . GLY A 1 92 ? -10.449 6.154 17.951 1.00 95.06 92 GLY A N 1
ATOM 693 C CA . GLY A 1 92 ? -9.537 5.950 19.086 1.00 95.06 92 GLY A CA 1
ATOM 694 C C . GLY A 1 92 ? -8.060 5.773 18.693 1.00 95.06 92 GLY A C 1
ATOM 695 O O . GLY A 1 92 ? -7.314 5.081 19.385 1.00 95.06 92 GLY A O 1
ATOM 696 N N . LEU A 1 93 ? -7.629 6.357 17.567 1.00 94.56 93 LEU A N 1
ATOM 697 C CA . LEU A 1 93 ? -6.266 6.230 17.027 1.00 94.56 93 LEU A CA 1
ATOM 698 C C . LEU A 1 93 ? -5.171 6.647 18.031 1.00 94.56 93 LEU A C 1
ATOM 700 O O . LEU A 1 93 ? -4.106 6.035 18.060 1.00 94.56 93 LEU A O 1
ATOM 704 N N . ALA A 1 94 ? -5.420 7.664 18.861 1.00 91.31 94 ALA A N 1
ATOM 705 C CA . ALA A 1 94 ? -4.470 8.142 19.871 1.00 91.31 94 ALA A CA 1
ATOM 706 C C . ALA A 1 94 ? -4.341 7.206 21.091 1.00 91.31 94 ALA A C 1
ATOM 708 O O . ALA A 1 94 ? -3.332 7.234 21.806 1.00 91.31 94 ALA A O 1
ATOM 709 N N . GLU A 1 95 ? -5.365 6.389 21.333 1.00 87.31 95 GLU A N 1
ATOM 710 C CA . GLU A 1 95 ? -5.458 5.436 22.436 1.00 87.31 95 GLU A CA 1
ATOM 711 C C . GLU A 1 95 ? -5.037 4.012 22.042 1.00 87.31 95 GLU A C 1
ATOM 713 O O . GLU A 1 95 ? -4.560 3.269 22.897 1.00 87.31 95 GLU A O 1
ATOM 718 N N . ASN A 1 96 ? -5.194 3.641 20.766 1.00 86.19 96 ASN A N 1
ATOM 719 C CA . ASN A 1 96 ? -5.085 2.264 20.267 1.00 86.19 96 ASN A CA 1
ATOM 720 C C . ASN A 1 96 ? -3.949 2.054 19.242 1.00 86.19 96 ASN A C 1
ATOM 722 O O . ASN A 1 96 ? -3.923 1.056 18.529 1.00 86.19 96 ASN A O 1
ATOM 726 N N . TRP A 1 97 ? -3.000 2.984 19.130 1.00 83.31 97 TRP A N 1
ATOM 727 C CA . TRP A 1 97 ? -1.812 2.768 18.299 1.00 83.31 97 TRP A CA 1
ATOM 728 C C . TRP A 1 97 ? -0.793 1.847 18.999 1.00 83.31 97 TRP A C 1
ATOM 730 O O . TRP A 1 97 ? -0.650 1.858 20.221 1.00 83.31 97 TRP A O 1
ATOM 740 N N . GLU A 1 98 ? -0.067 1.026 18.240 1.00 67.50 98 GLU A N 1
ATOM 741 C CA . GLU A 1 98 ? 0.771 -0.029 18.818 1.00 67.50 98 GLU A CA 1
ATOM 742 C C . GLU A 1 98 ? 2.023 0.517 19.545 1.00 67.50 98 GLU A C 1
ATOM 744 O O . GLU A 1 98 ? 2.716 1.440 19.092 1.00 67.50 98 GLU A O 1
ATOM 749 N N . GLY A 1 99 ? 2.336 -0.056 20.713 1.00 60.69 99 GLY A N 1
ATOM 750 C CA . GLY A 1 99 ? 3.452 0.392 21.552 1.00 60.69 99 GLY A CA 1
ATOM 751 C C . GLY A 1 99 ? 3.283 1.837 22.045 1.00 60.69 99 GLY A C 1
ATOM 752 O O . GLY A 1 99 ? 4.200 2.652 21.898 1.00 60.69 99 GLY A O 1
ATOM 753 N N . MET A 1 100 ? 2.100 2.162 22.577 1.00 61.19 100 MET A N 1
ATOM 754 C CA . MET A 1 100 ? 1.700 3.488 23.087 1.00 61.19 100 MET A CA 1
ATOM 755 C C . MET A 1 100 ? 1.512 3.543 24.608 1.00 61.19 100 MET A C 1
ATOM 757 O O . MET A 1 100 ? 0.767 4.376 25.123 1.00 61.19 100 MET A O 1
ATOM 761 N N . GLU A 1 101 ? 2.244 2.712 25.352 1.00 68.00 101 GLU A N 1
ATOM 762 C CA . GLU A 1 101 ? 2.499 3.013 26.761 1.00 68.00 101 GLU A CA 1
ATOM 763 C C . GLU A 1 101 ? 3.045 4.446 26.910 1.00 68.00 101 GLU A C 1
ATOM 765 O O . GLU A 1 101 ? 3.713 4.983 26.015 1.00 68.00 101 GLU A O 1
ATOM 770 N N . ASP A 1 102 ? 2.802 5.076 28.060 1.00 70.38 102 ASP A N 1
ATOM 771 C CA . ASP A 1 102 ? 3.196 6.472 28.297 1.00 70.38 102 ASP A CA 1
ATOM 772 C C . ASP A 1 102 ? 4.710 6.697 28.150 1.00 70.38 102 ASP A C 1
ATOM 774 O O . ASP A 1 102 ? 5.151 7.787 27.787 1.00 70.38 102 ASP A O 1
ATOM 778 N N . THR A 1 103 ? 5.511 5.652 28.356 1.00 71.94 103 THR A N 1
ATOM 779 C CA . THR A 1 103 ? 6.948 5.599 28.057 1.00 71.94 103 THR A CA 1
ATOM 780 C C . THR A 1 103 ? 7.238 5.867 26.573 1.00 71.94 103 THR A C 1
ATOM 782 O O . THR A 1 103 ? 8.028 6.756 26.251 1.00 71.94 103 THR A O 1
ATOM 785 N N . GLY A 1 104 ? 6.561 5.158 25.665 1.00 77.56 104 GLY A N 1
ATOM 786 C CA . GLY A 1 104 ? 6.705 5.288 24.213 1.00 77.56 104 GLY A CA 1
ATOM 787 C C . GLY A 1 104 ? 6.179 6.619 23.671 1.00 77.56 104 GLY A C 1
ATOM 788 O O . GLY A 1 104 ? 6.808 7.212 22.790 1.00 77.56 104 GLY A O 1
ATOM 789 N N . ARG A 1 105 ? 5.076 7.135 24.234 1.00 81.62 105 ARG A N 1
ATOM 790 C CA . ARG A 1 105 ? 4.538 8.464 23.879 1.00 81.62 105 ARG A CA 1
ATOM 791 C C . ARG A 1 105 ? 5.472 9.596 24.308 1.00 81.62 105 ARG A C 1
ATOM 793 O O . ARG A 1 105 ? 5.800 10.452 23.489 1.00 81.62 105 ARG A O 1
ATOM 800 N N . ASN A 1 106 ? 5.978 9.571 25.544 1.00 79.94 106 ASN A N 1
ATOM 801 C CA . ASN A 1 106 ? 6.947 10.569 26.012 1.00 79.94 106 ASN A CA 1
ATOM 802 C C . ASN A 1 106 ? 8.283 10.499 25.253 1.00 79.94 106 ASN A C 1
ATOM 804 O O . ASN A 1 106 ? 8.882 11.543 24.986 1.00 79.94 106 ASN A O 1
ATOM 808 N N . ALA A 1 107 ? 8.737 9.302 24.861 1.00 81.44 107 ALA A N 1
ATOM 809 C CA . ALA A 1 107 ? 9.927 9.147 24.028 1.00 81.44 107 ALA A CA 1
ATOM 810 C C . ALA A 1 107 ? 9.753 9.829 22.660 1.00 81.44 107 ALA A C 1
ATOM 812 O O . ALA A 1 107 ? 10.553 10.701 22.326 1.00 81.44 107 ALA A O 1
ATOM 813 N N . TRP A 1 108 ? 8.677 9.516 21.923 1.00 88.00 108 TRP A N 1
ATOM 814 C CA . TRP A 1 108 ? 8.383 10.129 20.616 1.00 88.00 108 TRP A CA 1
ATOM 815 C C . TRP A 1 108 ? 8.222 11.656 20.725 1.00 88.00 108 TRP A C 1
ATOM 817 O O . TRP A 1 108 ? 8.801 12.404 19.938 1.00 88.00 108 TRP A O 1
ATOM 827 N N . LYS A 1 109 ? 7.536 12.147 21.763 1.00 87.62 109 LYS A N 1
ATOM 828 C CA . LYS A 1 109 ? 7.404 13.590 22.030 1.00 87.62 109 LYS A CA 1
ATOM 829 C C . LYS A 1 109 ? 8.741 14.290 22.309 1.00 87.62 109 LYS A C 1
ATOM 831 O O . LYS A 1 109 ? 8.861 15.490 22.078 1.00 87.62 109 LYS A O 1
ATOM 836 N N . THR A 1 110 ? 9.741 13.552 22.792 1.00 84.75 110 THR A N 1
ATOM 837 C CA . THR A 1 110 ? 11.090 14.070 23.080 1.00 84.75 110 THR A CA 1
ATOM 838 C C . THR A 1 110 ? 12.017 13.992 21.864 1.00 84.75 110 THR A C 1
ATOM 840 O O . THR A 1 110 ? 12.844 14.882 21.679 1.00 84.75 110 THR A O 1
ATOM 843 N N . THR A 1 111 ? 11.896 12.958 21.024 1.00 86.62 111 THR A N 1
ATOM 844 C CA . THR A 1 111 ? 12.682 12.821 19.783 1.00 86.62 111 THR A CA 1
ATOM 845 C C . THR A 1 111 ? 12.126 13.651 18.628 1.00 86.62 111 THR A C 1
ATOM 847 O O . THR A 1 111 ? 12.870 13.974 17.709 1.00 86.62 111 THR A O 1
ATOM 850 N N . GLY A 1 112 ? 10.831 13.981 18.646 1.00 88.88 112 GLY A N 1
ATOM 851 C CA . GLY A 1 112 ? 10.126 14.657 17.552 1.00 88.88 112 GLY A CA 1
ATOM 852 C C . GLY A 1 112 ? 9.736 13.731 16.393 1.00 88.88 112 GLY A C 1
ATOM 853 O O . GLY A 1 112 ? 8.892 14.100 15.582 1.00 88.88 112 GLY A O 1
ATOM 854 N N . GLU A 1 113 ? 10.289 12.518 16.338 1.00 90.06 113 GLU A N 1
ATOM 855 C CA . GLU A 1 113 ? 10.030 11.506 15.311 1.00 90.06 113 GLU A CA 1
ATOM 856 C C . GLU A 1 113 ? 10.118 10.073 15.871 1.00 90.06 113 GLU A C 1
ATOM 858 O O . GLU A 1 113 ? 10.842 9.811 16.838 1.00 90.06 113 GLU A O 1
ATOM 863 N N . ARG A 1 114 ? 9.385 9.135 15.259 1.00 87.50 114 ARG A N 1
ATOM 864 C CA . ARG A 1 114 ? 9.420 7.693 15.561 1.00 87.50 114 ARG A CA 1
ATOM 865 C C . ARG A 1 114 ? 9.406 6.905 14.258 1.00 87.50 114 ARG A C 1
ATOM 867 O O . ARG A 1 114 ? 8.601 7.181 13.373 1.00 87.50 114 ARG A O 1
ATOM 874 N N . ARG A 1 115 ? 10.271 5.895 14.153 1.00 88.50 115 ARG A N 1
ATOM 875 C CA . ARG A 1 115 ? 10.261 4.966 13.019 1.00 88.50 115 ARG A CA 1
ATOM 876 C C . ARG A 1 115 ? 9.061 4.026 13.118 1.00 88.50 115 ARG A C 1
ATOM 878 O O . ARG A 1 115 ? 8.817 3.457 14.183 1.00 88.50 115 ARG A O 1
ATOM 885 N N . TYR A 1 116 ? 8.350 3.855 12.013 1.00 86.88 116 TYR A N 1
ATOM 886 C CA . TYR A 1 116 ? 7.345 2.820 11.812 1.00 86.88 116 TYR A CA 1
ATOM 887 C C . TYR A 1 116 ? 7.850 1.838 10.754 1.00 86.88 116 TYR A C 1
ATOM 889 O O . TYR A 1 116 ? 8.358 2.254 9.713 1.00 86.88 116 TYR A O 1
ATOM 897 N N . THR A 1 117 ? 7.695 0.546 11.035 1.00 83.62 117 THR A N 1
ATOM 898 C CA . THR A 1 117 ? 8.040 -0.558 10.135 1.00 83.62 117 THR A CA 1
ATOM 899 C C . THR A 1 117 ? 6.888 -1.558 10.131 1.00 83.62 117 THR A C 1
ATOM 901 O O . THR A 1 117 ? 6.689 -2.240 11.137 1.00 83.62 117 THR A O 1
ATOM 904 N N . GLY A 1 118 ? 6.133 -1.631 9.036 1.00 78.19 118 GLY A N 1
ATOM 905 C CA . GLY A 1 118 ? 4.936 -2.471 8.907 1.00 78.19 118 GLY A CA 1
ATOM 906 C C . GLY A 1 118 ? 4.615 -2.755 7.440 1.00 78.19 118 GLY A C 1
ATOM 907 O O . GLY A 1 118 ? 4.728 -1.863 6.601 1.00 78.19 118 GLY A O 1
ATOM 908 N N . PHE A 1 119 ? 4.290 -4.012 7.130 1.00 75.06 119 PHE A N 1
ATOM 909 C CA . PHE A 1 119 ? 4.132 -4.546 5.772 1.00 75.06 119 PHE A CA 1
ATOM 910 C C . PHE A 1 119 ? 5.293 -4.163 4.824 1.00 75.06 119 PHE A C 1
ATOM 912 O O . PHE A 1 119 ? 6.374 -4.739 4.926 1.00 75.06 119 PHE A O 1
ATOM 919 N N . GLU A 1 120 ? 5.091 -3.193 3.928 1.00 77.50 120 GLU A N 1
ATOM 920 C CA . GLU A 1 120 ? 6.094 -2.667 2.980 1.00 77.50 120 GLU A CA 1
ATOM 921 C C . GLU A 1 120 ? 6.561 -1.233 3.327 1.00 77.50 120 GLU A C 1
ATOM 923 O O . GLU A 1 120 ? 7.348 -0.633 2.594 1.00 77.50 120 GLU A O 1
ATOM 928 N N . LEU A 1 121 ? 6.079 -0.661 4.436 1.00 82.38 121 LEU A N 1
ATOM 929 C CA . LEU A 1 121 ? 6.405 0.692 4.885 1.00 82.38 121 LEU A CA 1
ATOM 930 C C . LEU A 1 121 ? 7.565 0.689 5.885 1.00 82.38 121 LEU A C 1
ATOM 932 O O . LEU A 1 121 ? 7.502 0.043 6.930 1.00 82.38 121 LEU A O 1
ATOM 936 N N . ASP A 1 122 ? 8.578 1.502 5.595 1.00 89.44 122 ASP A N 1
ATOM 937 C CA . ASP A 1 122 ? 9.671 1.866 6.499 1.00 89.44 122 ASP A CA 1
ATOM 938 C C . ASP A 1 122 ? 9.814 3.395 6.471 1.00 89.44 122 ASP A C 1
ATOM 940 O O . ASP A 1 122 ? 10.327 3.971 5.508 1.00 89.44 122 ASP A O 1
ATOM 944 N N . ILE A 1 123 ? 9.241 4.067 7.474 1.00 91.56 123 ILE A N 1
ATOM 945 C CA . ILE A 1 123 ? 9.009 5.520 7.466 1.00 91.56 123 ILE A CA 1
ATOM 946 C C . ILE A 1 123 ? 9.287 6.157 8.831 1.00 91.56 123 ILE A C 1
ATOM 948 O O . ILE A 1 123 ? 9.097 5.540 9.877 1.00 91.56 123 ILE A O 1
ATOM 952 N N . MET A 1 124 ? 9.690 7.429 8.826 1.00 90.75 124 MET A N 1
ATOM 953 C CA . MET A 1 124 ? 9.767 8.257 10.034 1.00 90.75 124 MET A CA 1
ATOM 954 C C . MET A 1 124 ? 8.475 9.067 10.168 1.00 90.75 124 MET A C 1
ATOM 956 O O . MET A 1 124 ? 8.164 9.891 9.308 1.00 90.75 124 MET A O 1
ATOM 960 N N . LEU A 1 125 ? 7.715 8.825 11.236 1.00 92.69 125 LEU A N 1
ATOM 961 C CA . LEU A 1 125 ? 6.506 9.577 11.564 1.00 92.69 125 LEU A CA 1
ATOM 962 C C . LEU A 1 125 ? 6.865 10.752 12.494 1.00 92.69 125 LEU A C 1
ATOM 964 O O . LEU A 1 125 ? 7.448 10.517 13.560 1.00 92.69 125 LEU A O 1
ATOM 968 N N . PRO A 1 126 ? 6.526 12.007 12.145 1.00 93.94 126 PRO A N 1
ATOM 969 C CA . PRO A 1 126 ? 6.745 13.156 13.022 1.00 93.94 126 PRO A CA 1
ATOM 970 C C . PRO A 1 126 ? 5.787 13.116 14.219 1.00 93.94 126 PRO A C 1
ATOM 972 O O . PRO A 1 126 ? 4.712 12.528 14.139 1.00 93.94 126 PRO A O 1
ATOM 975 N N . TRP A 1 127 ? 6.134 13.779 15.324 1.00 92.56 127 TRP A N 1
ATOM 976 C CA . TRP A 1 127 ? 5.265 13.888 16.507 1.00 92.56 127 TRP A CA 1
ATOM 977 C C . TRP A 1 127 ? 3.897 14.528 16.190 1.00 92.56 127 TRP A C 1
ATOM 979 O O . TRP A 1 127 ? 2.894 14.168 16.803 1.00 92.56 127 TRP A O 1
ATOM 989 N N . GLU A 1 128 ? 3.831 15.385 15.164 1.00 94.62 128 GLU A N 1
ATOM 990 C CA . GLU A 1 128 ? 2.583 15.934 14.609 1.00 94.62 128 GLU A CA 1
ATOM 991 C C . GLU A 1 128 ? 1.548 14.845 14.267 1.00 94.62 128 GLU A C 1
ATOM 993 O O . GLU A 1 128 ? 0.357 15.077 14.463 1.00 94.62 128 GLU A O 1
ATOM 998 N N . PHE A 1 129 ? 1.976 13.633 13.887 1.00 95.38 129 PHE A N 1
ATOM 999 C CA . PHE A 1 129 ? 1.089 12.486 13.675 1.00 95.38 129 PHE A CA 1
ATOM 1000 C C . PHE A 1 129 ? 0.200 12.221 14.899 1.00 95.38 129 PHE A C 1
ATOM 1002 O O . PHE A 1 129 ? -1.011 12.022 14.770 1.00 95.38 129 PHE A O 1
ATOM 1009 N N . MET A 1 130 ? 0.796 12.273 16.093 1.00 93.00 130 MET A N 1
ATOM 1010 C CA . MET A 1 130 ? 0.091 12.080 17.358 1.00 93.00 130 MET A CA 1
ATOM 1011 C C . MET A 1 130 ? -0.668 13.323 17.793 1.00 93.00 130 MET A C 1
ATOM 1013 O O . MET A 1 130 ? -1.784 13.198 18.288 1.00 93.00 130 MET A O 1
ATOM 1017 N N . GLU A 1 131 ? -0.143 14.522 17.539 1.00 94.31 131 GLU A N 1
ATOM 1018 C CA . GLU A 1 131 ? -0.890 15.754 17.813 1.00 94.31 131 GLU A CA 1
ATOM 1019 C C . GLU A 1 131 ? -2.135 15.889 16.923 1.00 94.31 131 GLU A C 1
ATOM 1021 O O . GLU A 1 131 ? -3.097 16.542 17.328 1.00 94.31 131 GLU A O 1
ATOM 1026 N N . ALA A 1 132 ? -2.147 15.287 15.734 1.00 96.62 132 ALA A N 1
ATOM 1027 C CA . ALA A 1 132 ? -3.337 15.142 14.904 1.00 96.62 132 ALA A CA 1
ATOM 1028 C C . ALA A 1 132 ? -4.261 14.040 15.454 1.00 96.62 132 ALA A C 1
ATOM 1030 O O . ALA A 1 132 ? -5.456 14.284 15.632 1.00 96.62 132 ALA A O 1
ATOM 1031 N N . ALA A 1 133 ? -3.723 12.861 15.794 1.00 95.44 133 ALA A N 1
ATOM 1032 C CA . ALA A 1 133 ? -4.501 11.758 16.365 1.00 95.44 133 ALA A CA 1
ATOM 1033 C C . ALA A 1 133 ? -5.244 12.170 17.650 1.00 95.44 133 ALA A C 1
ATOM 1035 O O . ALA A 1 133 ? -6.451 11.950 17.747 1.00 95.44 133 ALA A O 1
ATOM 1036 N N . GLU A 1 134 ? -4.572 12.836 18.596 1.00 93.69 134 GLU A N 1
ATOM 1037 C CA . GLU A 1 134 ? -5.157 13.339 19.854 1.00 93.69 134 GLU A CA 1
ATOM 1038 C C . GLU A 1 134 ? -6.357 14.281 19.626 1.00 93.69 134 GLU A C 1
ATOM 1040 O O . GLU A 1 134 ? -7.232 14.378 20.484 1.00 93.69 134 GLU A O 1
ATOM 1045 N N . LYS A 1 135 ? -6.424 14.960 18.471 1.00 96.56 135 LYS A N 1
ATOM 1046 C CA . LYS A 1 135 ? -7.506 15.896 18.114 1.00 96.56 135 LYS A CA 1
ATOM 1047 C C . LYS A 1 135 ? -8.606 15.273 17.245 1.00 96.56 135 LYS A C 1
ATOM 1049 O O . LYS A 1 135 ? -9.726 15.770 17.260 1.00 96.56 135 LYS A O 1
ATOM 1054 N N . MET A 1 136 ? -8.289 14.234 16.470 1.00 97.69 136 MET A N 1
ATOM 1055 C CA . MET A 1 136 ? -9.121 13.740 15.356 1.00 97.69 136 MET A CA 1
ATOM 1056 C C . MET A 1 136 ? -9.501 12.252 15.463 1.00 97.69 136 MET A C 1
ATOM 1058 O O . MET A 1 136 ? -10.066 11.698 14.523 1.00 97.69 136 MET A O 1
ATOM 1062 N N . SER A 1 137 ? -9.226 11.594 16.598 1.00 96.50 137 SER A N 1
ATOM 1063 C CA . SER A 1 137 ? -9.591 10.182 16.851 1.00 96.50 137 SER A CA 1
ATOM 1064 C C . SER A 1 137 ? -11.092 9.926 17.043 1.00 96.50 137 SER A C 1
ATOM 1066 O O . SER A 1 137 ? -11.524 8.777 16.951 1.00 96.50 137 SER A O 1
ATOM 1068 N N . TRP A 1 138 ? -11.880 10.972 17.316 1.00 97.19 138 TRP A N 1
ATOM 1069 C CA . TRP A 1 138 ? -13.309 10.885 17.646 1.00 97.19 138 TRP A CA 1
ATOM 1070 C C . TRP A 1 138 ? -14.138 11.983 16.946 1.00 97.19 138 TRP A C 1
ATOM 1072 O O . TRP A 1 138 ? -14.695 12.852 17.619 1.00 97.19 138 TRP A O 1
ATOM 1082 N N . PRO A 1 139 ? -14.198 11.997 15.601 1.00 96.56 139 PRO A N 1
ATOM 1083 C CA . PRO A 1 139 ? -15.100 12.879 14.866 1.00 96.56 139 PRO A CA 1
ATOM 1084 C C . PRO A 1 139 ? -16.563 12.460 15.068 1.00 96.56 139 PRO A C 1
ATOM 1086 O O . PRO A 1 139 ? -16.854 11.299 15.356 1.00 96.56 139 PRO A O 1
ATOM 1089 N N . ILE A 1 140 ? -17.481 13.398 14.837 1.00 96.00 140 ILE A N 1
ATOM 1090 C CA . ILE A 1 140 ? -18.925 13.146 14.757 1.00 96.00 140 ILE A CA 1
ATOM 1091 C C . ILE A 1 140 ? -19.297 13.224 13.270 1.00 96.00 140 ILE A C 1
ATOM 1093 O O . ILE A 1 140 ? -19.321 14.335 12.729 1.00 96.00 140 ILE A O 1
ATOM 1097 N N . PRO A 1 141 ? -19.523 12.098 12.564 1.00 95.56 141 PRO A N 1
ATOM 1098 C CA . PRO A 1 141 ? -19.993 12.133 11.182 1.00 95.56 141 PRO A CA 1
ATOM 1099 C C . PRO A 1 141 ? -21.340 12.853 11.119 1.00 95.56 141 PRO A C 1
ATOM 1101 O O . PRO A 1 141 ? -22.191 12.615 11.974 1.00 95.56 141 PRO A O 1
ATOM 1104 N N . LEU A 1 142 ? -21.553 13.706 10.118 1.00 96.12 142 LEU A N 1
ATOM 1105 C CA . LEU A 1 142 ? -22.793 14.484 9.976 1.00 96.12 142 LEU A CA 1
ATOM 1106 C C . LEU A 1 142 ? -23.698 13.946 8.855 1.00 96.12 142 LEU A C 1
ATOM 1108 O O . LEU A 1 142 ? -24.916 14.095 8.916 1.00 96.12 142 LEU A O 1
ATOM 1112 N N . HIS A 1 143 ? -23.135 13.218 7.888 1.00 97.06 143 HIS A N 1
ATOM 1113 C CA . HIS A 1 143 ? -23.902 12.545 6.836 1.00 97.06 143 HIS A CA 1
ATOM 1114 C C . HIS A 1 143 ? -24.511 11.219 7.325 1.00 97.06 143 HIS A C 1
ATOM 1116 O O . HIS A 1 143 ? -24.016 10.628 8.294 1.00 97.06 143 HIS A O 1
ATOM 1122 N N . PRO A 1 144 ? -25.555 10.689 6.657 1.00 97.75 144 PRO A N 1
ATOM 1123 C CA . PRO A 1 144 ? -26.024 9.325 6.889 1.00 97.75 144 PRO A CA 1
ATOM 1124 C C . PRO A 1 144 ? -24.869 8.330 6.723 1.00 97.75 144 PRO A C 1
ATOM 1126 O O . PRO A 1 144 ? -24.219 8.301 5.674 1.00 97.75 144 PRO A O 1
ATOM 1129 N N . THR A 1 145 ? -24.601 7.544 7.767 1.00 98.19 145 THR A N 1
ATOM 1130 C CA . THR A 1 145 ? -23.377 6.742 7.891 1.00 98.19 145 THR A CA 1
ATOM 1131 C C . THR A 1 145 ? -23.681 5.285 8.230 1.00 98.19 145 THR A C 1
ATOM 1133 O O . THR A 1 145 ? -24.339 5.004 9.229 1.00 98.19 145 THR A O 1
ATOM 1136 N N . ALA A 1 146 ? -23.119 4.347 7.469 1.00 98.38 146 ALA A N 1
ATOM 1137 C CA . ALA A 1 146 ? -23.094 2.930 7.828 1.00 98.38 146 ALA A CA 1
ATOM 1138 C C . ALA A 1 146 ? -21.662 2.482 8.163 1.00 98.38 146 ALA A C 1
ATOM 1140 O O . ALA A 1 146 ? -20.751 2.595 7.341 1.00 98.38 146 ALA A O 1
ATOM 1141 N N . ILE A 1 147 ? -21.453 1.949 9.366 1.00 98.56 147 ILE A N 1
ATOM 1142 C CA . ILE A 1 147 ? -20.192 1.315 9.761 1.00 98.56 147 ILE A CA 1
ATOM 1143 C C . ILE A 1 147 ? -20.298 -0.186 9.482 1.00 98.56 147 ILE A C 1
ATOM 1145 O O . ILE A 1 147 ? -21.250 -0.830 9.904 1.00 98.56 147 ILE A O 1
ATOM 1149 N N . MET A 1 148 ? -19.302 -0.763 8.818 1.00 98.31 148 MET A N 1
ATOM 1150 C CA . MET A 1 148 ? -19.085 -2.208 8.716 1.00 98.31 148 MET A CA 1
ATOM 1151 C C . MET A 1 148 ? -17.897 -2.562 9.617 1.00 98.31 148 MET A C 1
ATOM 1153 O O . MET A 1 148 ? -16.818 -2.005 9.418 1.00 98.31 148 MET A O 1
ATOM 1157 N N . HIS A 1 149 ? -18.058 -3.461 10.593 1.00 98.44 149 HIS A N 1
ATOM 1158 C CA . HIS A 1 149 ? -16.977 -3.817 11.534 1.00 98.44 149 HIS A CA 1
ATOM 1159 C C . HIS A 1 149 ? -16.944 -5.321 11.823 1.00 98.44 149 HIS A C 1
ATOM 1161 O O . HIS A 1 149 ? -17.992 -5.951 11.969 1.00 98.44 149 HIS A O 1
ATOM 1167 N N . GLY A 1 150 ? -15.743 -5.897 11.901 1.00 97.50 150 GLY A N 1
ATOM 1168 C CA . GLY A 1 150 ? -15.543 -7.311 12.218 1.00 97.50 150 GLY A CA 1
ATOM 1169 C C . GLY A 1 150 ? -15.595 -7.563 13.725 1.00 97.50 150 GLY A C 1
ATOM 1170 O O . GLY A 1 150 ? -14.931 -6.877 14.499 1.00 97.50 150 GLY A O 1
ATOM 1171 N N . LYS A 1 151 ? -16.368 -8.551 14.176 1.00 96.19 151 LYS A N 1
ATOM 1172 C CA . LYS A 1 151 ? -16.414 -8.959 15.595 1.00 96.19 151 LYS A CA 1
ATOM 1173 C C . LYS A 1 151 ? -15.066 -9.480 16.090 1.00 96.19 151 LYS A C 1
ATOM 1175 O O . LYS A 1 151 ? -14.775 -9.350 17.276 1.00 96.19 151 LYS A O 1
ATOM 1180 N N . ASN A 1 152 ? -14.257 -9.992 15.165 1.00 93.25 152 ASN A N 1
ATOM 1181 C CA . ASN A 1 152 ? -12.931 -10.552 15.388 1.00 93.25 152 ASN A CA 1
ATOM 1182 C C . ASN A 1 152 ? -11.851 -9.575 14.867 1.00 93.25 152 ASN A C 1
ATOM 1184 O O . ASN A 1 152 ? -10.847 -9.982 14.288 1.00 93.25 152 ASN A O 1
ATOM 1188 N N . ASP A 1 153 ? -12.094 -8.263 14.990 1.00 94.94 153 ASP A N 1
ATOM 1189 C CA . ASP A 1 153 ? -11.130 -7.215 14.647 1.00 94.94 153 ASP A CA 1
ATOM 1190 C C . ASP A 1 153 ? -10.094 -7.040 15.771 1.00 94.94 153 ASP A C 1
ATOM 1192 O O . ASP A 1 153 ? -10.372 -6.479 16.832 1.00 94.94 153 ASP A O 1
ATOM 1196 N N . GLU A 1 154 ? -8.895 -7.555 15.509 1.00 91.19 154 GLU A N 1
ATOM 1197 C CA . GLU A 1 154 ? -7.708 -7.499 16.370 1.00 91.19 154 GLU A CA 1
ATOM 1198 C C . GLU A 1 154 ? -6.942 -6.163 16.302 1.00 91.19 154 GLU A C 1
ATOM 1200 O O . GLU A 1 154 ? -6.117 -5.887 17.170 1.00 91.19 154 GLU A O 1
ATOM 1205 N N . VAL A 1 155 ? -7.202 -5.333 15.283 1.00 91.38 155 VAL A N 1
ATOM 1206 C CA . VAL A 1 155 ? -6.460 -4.087 15.016 1.00 91.38 155 VAL A CA 1
ATOM 1207 C C . VAL A 1 155 ? -7.199 -2.883 15.593 1.00 91.38 155 VAL A C 1
ATOM 1209 O O . VAL A 1 155 ? -6.579 -1.998 16.181 1.00 91.38 155 VAL A O 1
ATOM 1212 N N . VAL A 1 156 ? -8.526 -2.839 15.442 1.00 93.81 156 VAL A N 1
ATOM 1213 C CA . VAL A 1 156 ? -9.389 -1.768 15.954 1.00 93.81 156 VAL A CA 1
ATOM 1214 C C . VAL A 1 156 ? -10.555 -2.375 16.743 1.00 93.81 156 VAL A C 1
ATOM 1216 O O . VAL A 1 156 ? -11.480 -2.931 16.142 1.00 93.81 156 VAL A O 1
ATOM 1219 N N . PRO A 1 157 ? -10.583 -2.218 18.080 1.00 94.75 157 PRO A N 1
ATOM 1220 C CA . PRO A 1 157 ? -11.666 -2.712 18.921 1.00 94.75 157 PRO A CA 1
ATOM 1221 C C . PRO A 1 157 ? -13.057 -2.260 18.453 1.00 94.75 157 PRO A C 1
ATOM 1223 O O . PRO A 1 157 ? -13.383 -1.072 18.440 1.00 94.75 157 PRO A O 1
ATOM 1226 N N . ILE A 1 158 ? -13.935 -3.226 18.158 1.00 96.25 158 ILE A N 1
ATOM 1227 C CA . ILE A 1 158 ? -15.334 -2.985 17.747 1.00 96.25 158 ILE A CA 1
ATOM 1228 C C . ILE A 1 158 ? -16.143 -2.158 18.769 1.00 96.25 158 ILE A C 1
ATOM 1230 O O . ILE A 1 158 ? -17.132 -1.509 18.424 1.00 96.25 158 ILE A O 1
ATOM 1234 N N . SER A 1 159 ? -15.699 -2.114 20.030 1.00 96.88 159 SER A N 1
ATOM 1235 C CA . SER A 1 159 ? -16.226 -1.224 21.072 1.00 96.88 159 SER A CA 1
ATOM 1236 C C . SER A 1 159 ? -16.164 0.263 20.700 1.00 96.88 159 SER A C 1
ATOM 1238 O O . SER A 1 159 ? -17.028 1.021 21.139 1.00 96.88 159 SER A O 1
ATOM 1240 N N . PHE A 1 160 ? -15.204 0.688 19.874 1.00 97.00 160 PHE A N 1
ATOM 1241 C CA . PHE A 1 160 ? -15.095 2.074 19.415 1.00 97.00 160 PHE A CA 1
ATOM 1242 C C . PHE A 1 160 ? -16.178 2.425 18.388 1.00 97.00 160 PHE A C 1
ATOM 1244 O O . PHE A 1 160 ? -16.822 3.464 18.509 1.00 97.00 160 PHE A O 1
ATOM 1251 N N . SER A 1 161 ? -16.463 1.528 17.442 1.00 97.69 161 SER A N 1
ATOM 1252 C CA . SER A 1 161 ? -17.569 1.701 16.489 1.00 97.69 161 SER A CA 1
ATOM 1253 C C . SER A 1 161 ? -18.937 1.652 17.178 1.00 97.69 161 SER A C 1
ATOM 1255 O O . SER A 1 161 ? -19.792 2.487 16.892 1.00 97.69 161 SER A O 1
ATOM 1257 N N . ARG A 1 162 ? -19.115 0.762 18.169 1.00 98.00 162 ARG A N 1
ATOM 1258 C CA . ARG A 1 162 ? -20.307 0.733 19.048 1.00 98.00 162 ARG A CA 1
ATOM 1259 C C . ARG A 1 162 ? -20.489 2.029 19.847 1.00 98.00 162 ARG A C 1
ATOM 1261 O O . ARG A 1 162 ? -21.618 2.440 20.102 1.00 98.00 162 ARG A O 1
ATOM 1268 N N . LYS A 1 163 ? -19.393 2.676 20.264 1.00 97.06 163 LYS A N 1
ATOM 1269 C CA . LYS A 1 163 ? -19.438 3.986 20.929 1.00 97.06 163 LYS A CA 1
ATOM 1270 C C . LYS A 1 163 ? -19.943 5.065 19.964 1.00 97.06 163 LYS A C 1
ATOM 1272 O O . LYS A 1 163 ? -20.880 5.772 20.316 1.00 97.06 163 LYS A O 1
ATOM 1277 N N . VAL A 1 164 ? -19.378 5.153 18.756 1.00 96.94 164 VAL A N 1
ATOM 1278 C CA . VAL A 1 164 ? -19.777 6.167 17.760 1.00 96.94 164 VAL A CA 1
ATOM 1279 C C . VAL A 1 164 ? -21.233 5.989 17.316 1.00 96.94 164 VAL A C 1
ATOM 1281 O O . VAL A 1 164 ? -21.956 6.977 17.260 1.00 96.94 164 VAL A O 1
ATOM 1284 N N . GLU A 1 165 ? -21.703 4.756 17.097 1.00 97.31 165 GLU A N 1
ATOM 1285 C CA . GLU A 1 165 ? -23.129 4.477 16.840 1.00 97.31 165 GLU A CA 1
ATOM 1286 C C . GLU A 1 165 ? -24.030 4.983 17.978 1.00 97.31 165 GLU A C 1
ATOM 1288 O O . GLU A 1 165 ? -25.025 5.662 17.738 1.00 97.31 165 GLU A O 1
ATOM 1293 N N . LYS A 1 166 ? -23.666 4.697 19.234 1.00 96.56 166 LYS A N 1
ATOM 1294 C CA . LYS A 1 166 ? -24.434 5.137 20.407 1.00 96.56 166 LYS A CA 1
ATOM 1295 C C . LYS A 1 166 ? -24.453 6.664 20.576 1.00 96.56 166 LYS A C 1
ATOM 1297 O O . LYS A 1 166 ? -25.395 7.195 21.164 1.00 96.56 166 LYS A O 1
ATOM 1302 N N . GLU A 1 167 ? -23.414 7.354 20.117 1.00 94.88 167 GLU A N 1
ATOM 1303 C CA . GLU A 1 167 ? -23.256 8.808 20.243 1.00 94.88 167 GLU A CA 1
ATOM 1304 C C . GLU A 1 167 ? -23.853 9.588 19.049 1.00 94.88 167 GLU A C 1
ATOM 1306 O O . GLU A 1 167 ? -24.168 10.767 19.210 1.00 94.88 167 GLU A O 1
ATOM 1311 N N . CYS A 1 168 ? -24.076 8.951 17.889 1.00 94.19 168 CYS A N 1
ATOM 1312 C CA . CYS A 1 168 ? -24.483 9.613 16.639 1.00 94.19 168 CYS A CA 1
ATOM 1313 C C . CYS A 1 168 ? -25.746 8.972 16.016 1.00 94.19 168 CYS A C 1
ATOM 1315 O O . CYS A 1 168 ? -25.683 7.909 15.404 1.00 94.19 168 CYS A O 1
ATOM 1317 N N . SER A 1 169 ? -26.904 9.641 16.087 1.00 92.81 169 SER A N 1
ATOM 1318 C CA . SER A 1 169 ? -28.208 9.110 15.622 1.00 92.81 169 SER A CA 1
ATOM 1319 C C . SER A 1 169 ? -28.367 8.956 14.095 1.00 92.81 169 SER A C 1
ATOM 1321 O O . SER A 1 169 ? -29.381 8.448 13.611 1.00 92.81 169 SER A O 1
ATOM 1323 N N . ASN A 1 170 ? -27.378 9.409 13.327 1.00 94.06 170 ASN A N 1
ATOM 1324 C CA . ASN A 1 170 ? -27.232 9.261 11.877 1.00 94.06 170 ASN A CA 1
ATOM 1325 C C . ASN A 1 170 ? -26.277 8.117 11.472 1.00 94.06 170 ASN A C 1
ATOM 1327 O O . ASN A 1 170 ? -26.053 7.916 10.276 1.00 94.06 170 ASN A O 1
ATOM 1331 N N . VAL A 1 171 ? -25.719 7.392 12.447 1.00 97.56 171 VAL A N 1
ATOM 1332 C CA . VAL A 1 171 ? -24.825 6.241 12.263 1.00 97.56 171 VAL A CA 1
ATOM 1333 C C . VAL A 1 171 ? -25.596 4.929 12.480 1.00 97.56 171 VAL A C 1
ATOM 1335 O O . VAL A 1 171 ? -26.554 4.868 13.246 1.00 97.56 171 VAL A O 1
ATOM 1338 N N . THR A 1 172 ? -25.197 3.855 11.799 1.00 97.81 172 THR A N 1
ATOM 1339 C CA . THR A 1 172 ? -25.694 2.486 12.029 1.00 97.81 172 THR A CA 1
ATOM 1340 C C . THR A 1 172 ? -24.546 1.486 11.894 1.00 97.81 172 THR A C 1
ATOM 1342 O O . THR A 1 172 ? -23.766 1.577 10.943 1.00 97.81 172 THR A O 1
ATOM 1345 N N . LEU A 1 173 ? -24.420 0.544 12.831 1.00 98.00 173 LEU A N 1
ATOM 1346 C CA . LEU A 1 173 ? -23.355 -0.459 12.862 1.00 98.00 173 LEU A CA 1
ATOM 1347 C C . LEU A 1 173 ? -23.828 -1.818 12.326 1.00 98.00 173 LEU A C 1
ATOM 1349 O O . LEU A 1 173 ? -24.737 -2.460 12.849 1.00 98.00 173 LEU A O 1
ATOM 1353 N N . HIS A 1 174 ? -23.124 -2.305 11.311 1.00 98.06 174 HIS A N 1
ATOM 1354 C CA . HIS A 1 174 ? -23.244 -3.649 10.769 1.00 98.06 174 HIS A CA 1
ATOM 1355 C C . HIS A 1 174 ? -22.072 -4.497 11.285 1.00 98.06 174 HIS A C 1
ATOM 1357 O O . HIS A 1 174 ? -20.942 -4.390 10.798 1.00 98.06 174 HIS A O 1
ATOM 1363 N N . GLU A 1 175 ? -22.336 -5.328 12.297 1.00 97.94 175 GLU A N 1
ATOM 1364 C CA . GLU A 1 175 ? -21.334 -6.232 12.871 1.00 97.94 175 GLU A CA 1
ATOM 1365 C C . GLU A 1 175 ? -21.275 -7.578 12.139 1.00 97.94 175 GLU A C 1
ATOM 1367 O O . GLU A 1 175 ? -22.213 -8.383 12.205 1.00 97.94 175 GLU A O 1
ATOM 1372 N N . PHE A 1 176 ? -20.130 -7.879 11.534 1.00 96.38 176 PHE A N 1
ATOM 1373 C CA . PHE A 1 176 ? -19.894 -9.122 10.802 1.00 96.38 176 PHE A CA 1
ATOM 1374 C C . PHE A 1 176 ? -19.021 -10.102 11.584 1.00 96.38 176 PHE A C 1
ATOM 1376 O O . PHE A 1 176 ? -18.214 -9.704 12.419 1.00 96.38 176 PHE A O 1
ATOM 1383 N N . ASP A 1 177 ? -19.172 -11.394 11.306 1.00 95.88 177 ASP A N 1
ATOM 1384 C CA . ASP A 1 177 ? -18.256 -12.429 11.795 1.00 95.88 177 ASP A CA 1
ATOM 1385 C C . ASP A 1 177 ? -17.062 -12.517 10.827 1.00 95.88 177 ASP A C 1
ATOM 1387 O O . ASP A 1 177 ? -17.062 -13.287 9.870 1.00 95.88 177 ASP A O 1
ATOM 1391 N N . ASP A 1 178 ? -16.130 -11.574 10.987 1.00 95.44 178 ASP A N 1
ATOM 1392 C CA . ASP A 1 178 ? -15.016 -11.266 10.079 1.00 95.44 178 ASP A CA 1
ATOM 1393 C C . ASP A 1 178 ? -13.921 -10.514 10.875 1.00 95.44 178 ASP A C 1
ATOM 1395 O O . ASP A 1 178 ? -14.124 -10.130 12.034 1.00 95.44 178 ASP A O 1
ATOM 1399 N N . THR A 1 179 ? -12.772 -10.296 10.244 1.00 95.12 179 THR A N 1
ATOM 1400 C CA . THR A 1 179 ? -11.568 -9.632 10.781 1.00 95.12 179 THR A CA 1
ATOM 1401 C C . THR A 1 179 ? -11.502 -8.148 10.388 1.00 95.12 179 THR A C 1
ATOM 1403 O O . THR A 1 179 ? -12.338 -7.660 9.623 1.00 95.12 179 THR A O 1
ATOM 1406 N N . HIS A 1 180 ? -10.445 -7.434 10.803 1.00 93.75 180 HIS A N 1
ATOM 1407 C CA . HIS A 1 180 ? -10.159 -6.056 10.359 1.00 93.75 180 HIS A CA 1
ATOM 1408 C C . HIS A 1 180 ? -10.162 -5.882 8.828 1.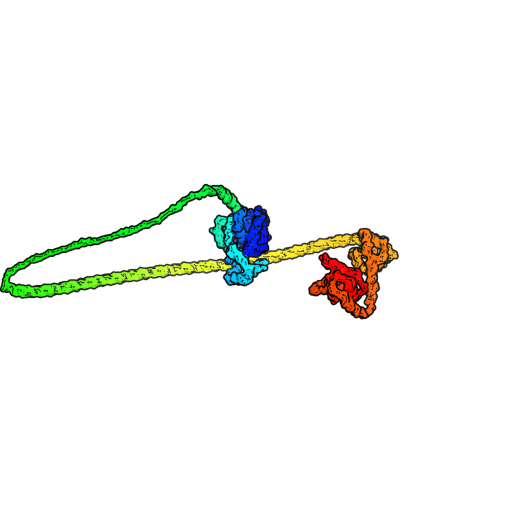00 93.75 180 HIS A C 1
ATOM 1410 O O . HIS A 1 180 ? -10.514 -4.828 8.286 1.00 93.75 180 HIS A O 1
ATOM 1416 N N . ARG A 1 181 ? -9.754 -6.920 8.082 1.00 90.06 181 ARG A N 1
ATOM 1417 C CA . ARG A 1 181 ? -9.682 -6.849 6.616 1.00 90.06 181 ARG A CA 1
ATOM 1418 C C . ARG A 1 181 ? -11.082 -6.852 5.973 1.00 90.06 181 ARG A C 1
ATOM 1420 O O . ARG A 1 181 ? -11.188 -6.316 4.866 1.00 90.06 181 ARG A O 1
ATOM 1427 N N . LEU A 1 182 ? -12.132 -7.315 6.670 1.00 92.62 182 LEU A N 1
ATOM 1428 C CA . LEU A 1 182 ? -13.538 -7.384 6.222 1.00 92.62 182 LEU A CA 1
ATOM 1429 C C . LEU A 1 182 ? -13.725 -8.143 4.897 1.00 92.62 182 LEU A C 1
ATOM 1431 O O . LEU A 1 182 ? -14.462 -7.708 4.009 1.00 92.62 182 LEU A O 1
ATOM 1435 N N . LYS A 1 183 ? -12.982 -9.241 4.726 1.00 89.50 183 LYS A N 1
ATOM 1436 C CA . LYS A 1 183 ? -12.781 -9.898 3.425 1.00 89.50 183 LYS A CA 1
ATOM 1437 C C . LYS A 1 183 ? -14.057 -10.565 2.913 1.00 89.50 183 LYS A C 1
ATOM 1439 O O . LYS A 1 183 ? -14.419 -10.372 1.753 1.00 89.50 183 LYS A O 1
ATOM 1444 N N . ASP A 1 184 ? -14.740 -11.310 3.774 1.00 87.88 184 ASP A N 1
ATOM 1445 C CA . ASP A 1 184 ? -15.934 -12.082 3.414 1.00 87.88 184 ASP A CA 1
ATOM 1446 C C . ASP A 1 184 ? -17.212 -11.230 3.518 1.00 87.88 184 ASP A C 1
ATOM 1448 O O . ASP A 1 184 ? -18.242 -11.535 2.905 1.00 87.88 184 ASP A O 1
ATOM 1452 N N . SER A 1 185 ? -17.112 -10.101 4.226 1.00 92.69 185 SER A N 1
ATOM 1453 C CA . SER A 1 185 ? -18.159 -9.089 4.390 1.00 92.69 185 SER A CA 1
ATOM 1454 C C . SER A 1 185 ? -18.265 -8.096 3.227 1.00 92.69 185 SER A C 1
ATOM 1456 O O . SER A 1 185 ? -19.318 -7.475 3.073 1.00 92.69 185 SER A O 1
ATOM 1458 N N . MET A 1 186 ? -17.238 -7.968 2.369 1.00 92.31 186 MET A N 1
ATOM 1459 C CA . MET A 1 186 ? -17.237 -7.052 1.206 1.00 92.31 186 MET A CA 1
ATOM 1460 C C . MET A 1 186 ? -18.509 -7.151 0.348 1.00 92.31 186 MET A C 1
ATOM 1462 O O . MET A 1 186 ? -18.989 -6.140 -0.159 1.00 92.31 186 MET A O 1
ATOM 1466 N N . ARG A 1 187 ? -19.085 -8.354 0.217 1.00 92.19 187 ARG A N 1
ATOM 1467 C CA . ARG A 1 187 ? -20.291 -8.626 -0.587 1.00 92.19 187 ARG A CA 1
ATOM 1468 C C . ARG A 1 187 ? -21.538 -7.837 -0.168 1.00 92.19 187 ARG A C 1
ATOM 1470 O O . ARG A 1 187 ? -22.403 -7.608 -1.005 1.00 92.19 187 ARG A O 1
ATOM 1477 N N . PHE A 1 188 ? -21.634 -7.418 1.094 1.00 94.12 188 PHE A N 1
ATOM 1478 C CA . PHE A 1 188 ? -22.801 -6.695 1.617 1.00 94.12 188 PHE A CA 1
ATOM 1479 C C . PHE A 1 188 ? -22.763 -5.187 1.321 1.00 94.12 188 PHE A C 1
ATOM 1481 O O . PHE A 1 188 ? -23.739 -4.486 1.578 1.00 94.12 188 PHE A O 1
ATOM 1488 N N . ILE A 1 189 ? -21.663 -4.664 0.765 1.00 94.31 189 ILE A N 1
ATOM 1489 C CA . ILE A 1 189 ? -21.482 -3.215 0.605 1.00 94.31 189 ILE A CA 1
ATOM 1490 C C . ILE A 1 189 ? -22.477 -2.574 -0.377 1.00 94.31 189 ILE A C 1
ATOM 1492 O O . ILE A 1 189 ? -22.850 -1.420 -0.183 1.00 94.31 189 ILE A O 1
ATOM 1496 N N . SER A 1 190 ? -22.954 -3.312 -1.391 1.00 92.38 190 SER A N 1
ATOM 1497 C CA . SER A 1 190 ? -24.007 -2.809 -2.290 1.00 92.38 190 SER A CA 1
ATOM 1498 C C . SER A 1 190 ? -25.342 -2.689 -1.558 1.00 92.38 190 SER A C 1
ATOM 1500 O O . SER A 1 190 ? -25.936 -1.621 -1.566 1.00 92.38 190 SER A O 1
ATOM 1502 N N . GLU A 1 191 ? -25.763 -3.739 -0.847 1.00 93.88 191 GLU A N 1
ATOM 1503 C CA . GLU A 1 191 ? -27.009 -3.761 -0.066 1.00 93.88 191 GLU A CA 1
ATOM 1504 C C . GLU A 1 191 ? -27.042 -2.644 0.992 1.00 93.88 191 GLU A C 1
ATOM 1506 O O . GLU A 1 191 ? -28.049 -1.950 1.145 1.00 93.88 191 GLU A O 1
ATOM 1511 N N . ILE A 1 192 ? -25.913 -2.416 1.672 1.00 94.94 192 ILE A N 1
ATOM 1512 C CA . ILE A 1 192 ? -25.751 -1.317 2.632 1.00 94.94 192 ILE A CA 1
ATOM 1513 C C . ILE A 1 192 ? -25.810 0.045 1.928 1.00 94.94 192 ILE A C 1
ATOM 1515 O O . ILE A 1 192 ? -26.517 0.931 2.403 1.00 94.94 192 ILE A O 1
ATOM 1519 N N . SER A 1 193 ? -25.126 0.217 0.792 1.00 92.88 193 SER A N 1
ATOM 1520 C CA . SER A 1 193 ? -25.162 1.459 0.006 1.00 92.88 193 SER A CA 1
ATOM 1521 C C . SER A 1 193 ? -26.577 1.794 -0.485 1.00 92.88 193 SER A C 1
ATOM 1523 O O . SER A 1 193 ? -27.034 2.927 -0.329 1.00 92.88 193 SER A O 1
ATOM 1525 N N . ASP A 1 194 ? -27.293 0.811 -1.031 1.00 91.56 194 ASP A N 1
ATOM 1526 C CA . ASP A 1 194 ? -28.660 0.973 -1.533 1.00 91.56 194 ASP A CA 1
ATOM 1527 C C . ASP A 1 194 ? -29.629 1.324 -0.389 1.00 91.56 194 ASP A C 1
ATOM 1529 O O . ASP A 1 194 ? -30.416 2.267 -0.501 1.00 91.56 194 ASP A O 1
ATOM 1533 N N . SER A 1 195 ? -29.513 0.636 0.754 1.00 91.56 195 SER A N 1
ATOM 1534 C CA . SER A 1 195 ? -30.291 0.915 1.970 1.00 91.56 195 SER A CA 1
ATOM 1535 C C . SER A 1 195 ? -30.024 2.319 2.533 1.00 91.56 195 SER A C 1
ATOM 1537 O O . SER A 1 195 ? -30.963 3.049 2.862 1.00 91.56 195 SER A O 1
ATOM 1539 N N . LEU A 1 196 ? -28.753 2.731 2.598 1.00 91.56 196 LEU A N 1
ATOM 1540 C CA . LEU A 1 196 ? -28.327 4.018 3.151 1.00 91.56 196 LEU A CA 1
ATOM 1541 C C . LEU A 1 196 ? -28.813 5.197 2.294 1.00 91.56 196 LEU A C 1
ATOM 1543 O O . LEU A 1 196 ? -29.337 6.179 2.828 1.00 91.56 196 LEU A O 1
ATOM 1547 N N . ARG A 1 197 ? -28.721 5.078 0.962 1.00 87.31 197 ARG A N 1
ATOM 1548 C CA . ARG A 1 197 ? -29.221 6.095 0.018 1.00 87.31 197 ARG A CA 1
ATOM 1549 C C . ARG A 1 197 ? -30.750 6.174 0.027 1.00 87.31 197 ARG A C 1
ATOM 1551 O O . ARG A 1 197 ? -31.291 7.262 0.209 1.00 87.31 197 ARG A O 1
ATOM 1558 N N . ALA A 1 198 ? -31.443 5.033 0.000 1.00 83.25 198 ALA A N 1
ATOM 1559 C CA . ALA A 1 198 ? -32.899 4.982 0.169 1.00 83.25 198 ALA A CA 1
ATOM 1560 C C . ALA A 1 198 ? -33.369 5.417 1.576 1.00 83.25 198 ALA A C 1
ATOM 1562 O O . ALA A 1 198 ? -34.566 5.616 1.798 1.00 83.25 198 ALA A O 1
ATOM 1563 N N . GLY A 1 199 ? -32.469 5.517 2.560 1.00 76.62 199 GLY A N 1
ATOM 1564 C CA . GLY A 1 199 ? -32.709 6.149 3.860 1.00 76.62 199 GLY A CA 1
ATOM 1565 C C . GLY A 1 199 ? -32.621 7.677 3.795 1.00 76.62 199 GLY A C 1
ATOM 1566 O O . GLY A 1 199 ? -33.499 8.357 4.326 1.00 76.62 199 GLY A O 1
ATOM 1567 N N . LYS A 1 200 ? -31.608 8.212 3.098 1.00 75.31 200 LYS A N 1
ATOM 1568 C CA . LYS A 1 200 ? -31.424 9.656 2.866 1.00 75.31 200 LYS A CA 1
ATOM 1569 C C . LYS A 1 200 ? -32.611 10.267 2.111 1.00 75.31 200 LYS A C 1
ATOM 1571 O O . LYS A 1 200 ? -33.183 11.240 2.592 1.00 75.31 200 LYS A O 1
ATOM 1576 N N . GLU A 1 201 ? -33.047 9.628 1.023 1.00 62.62 201 GLU A N 1
ATOM 1577 C CA . GLU A 1 201 ? -34.177 10.070 0.179 1.00 62.62 201 GLU A CA 1
ATOM 1578 C C . GLU A 1 201 ? -35.532 10.175 0.909 1.00 62.62 201 GLU A C 1
ATOM 1580 O O . GLU A 1 201 ? -36.436 10.840 0.412 1.00 62.62 201 GLU A O 1
ATOM 1585 N N . ARG A 1 202 ? -35.695 9.527 2.074 1.00 61.31 202 ARG A N 1
ATOM 1586 C CA . ARG A 1 202 ? -36.913 9.635 2.902 1.00 61.31 202 ARG A CA 1
ATOM 1587 C C . ARG A 1 202 ? -36.839 10.737 3.954 1.00 61.31 202 ARG A C 1
ATOM 1589 O O . ARG A 1 202 ? -37.854 11.359 4.237 1.00 61.31 202 ARG A O 1
ATOM 1596 N N . LYS A 1 203 ? -35.659 11.017 4.518 1.00 58.59 203 LYS A N 1
ATOM 1597 C CA . LYS A 1 203 ? -35.520 12.121 5.484 1.00 58.59 203 LYS A CA 1
ATOM 1598 C C . LYS A 1 203 ? -35.743 13.477 4.816 1.00 58.59 203 LYS A C 1
ATOM 1600 O O . LYS A 1 203 ? -36.475 14.302 5.351 1.00 58.59 203 LYS A O 1
ATOM 1605 N N . THR A 1 204 ? -35.208 13.661 3.609 1.00 53.81 204 THR A N 1
ATOM 1606 C CA . THR A 1 204 ? -35.395 14.899 2.839 1.00 53.81 204 THR A CA 1
ATOM 1607 C C . THR A 1 204 ? -36.851 15.151 2.431 1.00 53.81 204 THR A C 1
ATOM 1609 O O . THR A 1 204 ? -37.231 16.307 2.291 1.00 53.81 204 THR A O 1
ATOM 1612 N N . SER A 1 205 ? -37.687 14.112 2.277 1.00 41.66 205 SER A N 1
ATOM 1613 C CA . SER A 1 205 ? -39.122 14.288 1.994 1.00 41.66 205 SER A CA 1
ATOM 1614 C C . SER A 1 205 ? -39.972 14.617 3.224 1.00 41.66 205 SER A C 1
ATOM 1616 O O . SER A 1 205 ? -41.045 15.198 3.073 1.00 41.66 205 SER A O 1
ATOM 1618 N N . ASP A 1 206 ? -39.516 14.246 4.422 1.00 44.66 206 ASP A N 1
ATOM 1619 C CA . ASP A 1 206 ? -40.254 14.481 5.667 1.00 44.66 206 ASP A CA 1
ATOM 1620 C C . ASP A 1 206 ? -39.933 15.879 6.245 1.00 44.66 206 ASP A C 1
ATOM 1622 O O . ASP A 1 206 ? -40.840 16.599 6.675 1.00 44.66 206 ASP A O 1
ATOM 1626 N N . GLU A 1 207 ? -38.667 16.316 6.177 1.00 44.50 207 GLU A N 1
ATOM 1627 C CA . GLU A 1 207 ? -38.196 17.600 6.734 1.00 44.50 207 GLU A CA 1
ATOM 1628 C C . GLU A 1 207 ? -38.806 18.847 6.055 1.00 44.50 207 GLU A C 1
ATOM 1630 O O . GLU A 1 207 ? -38.971 19.874 6.716 1.00 44.50 207 GLU A O 1
ATOM 1635 N N . GLU A 1 208 ? -39.258 18.766 4.793 1.00 39.31 208 GLU A N 1
ATOM 1636 C CA . GLU A 1 208 ? -40.020 19.852 4.139 1.00 39.31 208 GLU A CA 1
ATOM 1637 C C . GLU A 1 208 ? -41.409 20.111 4.775 1.00 39.31 208 GLU A C 1
ATOM 1639 O O . GLU A 1 208 ? -42.087 21.070 4.394 1.00 39.31 208 GLU A O 1
ATOM 1644 N N . THR A 1 209 ? -41.865 19.289 5.735 1.00 34.94 209 THR A N 1
ATOM 1645 C CA . THR A 1 209 ? -43.239 19.360 6.278 1.00 34.94 209 THR A CA 1
ATOM 1646 C C . THR A 1 209 ? -43.377 19.800 7.743 1.00 34.94 209 THR A C 1
ATOM 1648 O O . THR A 1 209 ? -44.491 20.140 8.150 1.00 34.94 209 THR A O 1
ATOM 1651 N N . GLU A 1 210 ? -42.296 19.867 8.534 1.00 35.97 210 GLU A N 1
ATOM 1652 C CA . GLU A 1 210 ? -42.376 20.169 9.982 1.00 35.97 210 GLU A CA 1
ATOM 1653 C C . GLU A 1 210 ? -42.039 21.622 10.388 1.00 35.97 210 GLU A C 1
ATOM 1655 O O . GLU A 1 210 ? -42.127 21.967 11.565 1.00 35.97 210 GLU A O 1
ATOM 1660 N N . SER A 1 211 ? -41.734 22.530 9.454 1.00 30.39 211 SER A N 1
ATOM 1661 C CA . SER A 1 211 ? -41.255 23.889 9.782 1.00 30.39 211 SER A CA 1
ATOM 1662 C C . SER A 1 211 ? -42.316 24.900 10.285 1.00 30.39 211 SER A C 1
ATOM 1664 O O . SER A 1 211 ? -42.091 26.106 10.164 1.00 30.39 211 SER A O 1
ATOM 1666 N N . ASP A 1 212 ? -43.484 24.470 10.789 1.00 35.59 212 ASP A N 1
ATOM 1667 C CA . ASP A 1 212 ? -44.600 25.375 11.151 1.00 35.59 212 ASP A CA 1
ATOM 1668 C C . ASP A 1 212 ? -45.484 24.876 12.328 1.00 35.59 212 ASP A C 1
ATOM 1670 O O . ASP A 1 212 ? -46.646 24.466 12.145 1.00 35.59 212 ASP A O 1
ATOM 1674 N N . LYS A 1 213 ? -44.873 24.867 13.533 1.00 30.81 213 LYS A N 1
ATOM 1675 C CA . LYS A 1 213 ? -45.400 24.769 14.931 1.00 30.81 213 LYS A CA 1
ATOM 1676 C C . LYS A 1 213 ? -44.194 24.560 15.880 1.00 30.81 213 LYS A C 1
ATOM 1678 O O . LYS A 1 213 ? -43.259 23.889 15.480 1.00 30.81 213 LYS A O 1
ATOM 1683 N N . VAL A 1 214 ? -44.089 25.057 17.121 1.00 29.02 214 VAL A N 1
ATOM 1684 C CA . VAL A 1 214 ? -45.016 25.682 18.098 1.00 29.02 214 VAL A CA 1
ATOM 1685 C C . VAL A 1 214 ? -44.326 26.896 18.769 1.00 29.02 214 VAL A C 1
ATOM 1687 O O . VAL A 1 214 ? -43.101 26.987 18.760 1.00 29.02 214 VAL A O 1
ATOM 1690 N N . LEU A 1 215 ? -45.095 27.795 19.400 1.00 28.14 215 LEU A N 1
ATOM 1691 C CA . LEU A 1 215 ? -44.614 28.858 20.301 1.00 28.14 215 LEU A CA 1
ATOM 1692 C C . LEU A 1 215 ? -45.315 28.797 21.684 1.00 28.14 215 LEU A C 1
ATOM 1694 O O . LEU A 1 215 ? -46.461 28.360 21.755 1.00 28.14 215 LEU A O 1
ATOM 1698 N N . GLU A 1 216 ? -44.629 29.334 22.706 1.00 27.97 216 GLU A N 1
ATOM 1699 C CA . GLU A 1 216 ? -45.103 29.802 24.039 1.00 27.97 216 GLU A CA 1
ATOM 1700 C C . GLU A 1 216 ? -45.384 28.822 25.218 1.00 27.97 216 GLU A C 1
ATOM 1702 O O . GLU A 1 216 ? -45.664 27.640 25.037 1.00 27.97 216 GLU A O 1
ATOM 1707 N N . ASP A 1 217 ? -45.318 29.426 26.429 1.00 26.17 217 ASP A N 1
ATOM 1708 C CA . ASP A 1 217 ? -45.825 29.027 27.770 1.00 26.17 217 ASP A CA 1
ATOM 1709 C C . ASP A 1 217 ? -45.098 27.917 28.597 1.00 26.17 217 ASP A C 1
ATOM 1711 O O . ASP A 1 217 ? -44.701 26.892 28.053 1.00 26.17 217 ASP A O 1
ATOM 1715 N N . VAL A 1 218 ? -44.852 28.014 29.933 1.00 29.08 218 VAL A N 1
ATOM 1716 C CA . VAL A 1 218 ? -45.203 28.991 31.023 1.00 29.08 218 VAL A CA 1
ATOM 1717 C C . VAL A 1 218 ? -44.069 29.075 32.108 1.00 29.08 218 VAL A C 1
ATOM 1719 O O . VAL A 1 218 ? -43.186 28.218 32.135 1.00 29.08 218 VAL A O 1
ATOM 1722 N N . MET A 1 219 ? -44.112 30.049 33.043 1.00 27.42 219 MET A N 1
ATOM 1723 C CA . MET A 1 219 ? -43.320 30.174 34.306 1.00 27.42 219 MET A CA 1
ATOM 1724 C C . MET A 1 219 ? -44.205 30.153 35.598 1.00 27.42 219 MET A C 1
ATOM 1726 O O . MET A 1 219 ? -45.420 30.208 35.455 1.00 27.42 219 MET A O 1
ATOM 1730 N N . ASP A 1 220 ? -43.587 30.151 36.808 1.00 28.44 220 ASP A N 1
ATOM 1731 C CA . ASP A 1 220 ? -44.127 30.362 38.203 1.00 28.44 220 ASP A CA 1
ATOM 1732 C C . ASP A 1 220 ? -44.408 29.097 39.075 1.00 28.44 220 ASP A C 1
ATOM 1734 O O . ASP A 1 220 ? -44.664 28.031 38.521 1.00 28.44 220 ASP A O 1
ATOM 1738 N N . GLU A 1 221 ? -44.420 29.069 40.435 1.00 30.95 221 GLU A N 1
ATOM 1739 C CA . GLU A 1 221 ? -43.856 29.859 41.587 1.00 30.95 221 GLU A CA 1
ATOM 1740 C C . GLU A 1 221 ? -44.101 29.045 42.927 1.00 30.95 221 GLU A C 1
ATOM 1742 O O . GLU A 1 221 ? -44.837 28.059 42.869 1.00 30.95 221 GLU A O 1
ATOM 1747 N N . PHE A 1 222 ? -43.511 29.349 44.118 1.00 27.98 222 PHE A N 1
ATOM 1748 C CA . PHE A 1 222 ? -43.693 28.571 45.400 1.00 27.98 222 PHE A CA 1
ATOM 1749 C C . PHE A 1 222 ? -43.376 29.319 46.751 1.00 27.98 222 PHE A C 1
ATOM 1751 O O . PHE A 1 222 ? -42.443 30.118 46.766 1.00 27.98 222 PHE A O 1
ATOM 1758 N N . ASP A 1 223 ? -44.065 29.010 47.892 1.00 27.69 223 ASP A N 1
ATOM 1759 C CA . ASP A 1 223 ? -43.885 29.607 49.274 1.00 27.69 223 ASP A CA 1
ATOM 1760 C C . ASP A 1 223 ? -44.332 28.690 50.509 1.00 27.69 223 ASP A C 1
ATOM 1762 O O . ASP A 1 223 ? -44.609 27.510 50.284 1.00 27.69 223 ASP A O 1
ATOM 1766 N N . VAL A 1 224 ? -44.363 29.161 51.799 1.00 33.34 224 VAL A N 1
ATOM 1767 C CA . VAL A 1 224 ? -44.089 28.416 53.111 1.00 33.34 224 VAL A CA 1
ATOM 1768 C C . VAL A 1 224 ? -45.123 28.568 54.331 1.00 33.34 224 VAL A C 1
ATOM 1770 O O . VAL A 1 224 ? -45.968 29.455 54.250 1.00 33.34 224 VAL A O 1
ATOM 1773 N N . SER A 1 225 ? -45.148 27.743 55.449 1.00 35.31 225 SER A N 1
ATOM 1774 C CA . SER A 1 225 ? -45.803 27.987 56.834 1.00 35.31 225 SER A CA 1
ATOM 1775 C C . SER A 1 225 ? -45.815 26.836 57.951 1.00 35.31 225 SER A C 1
ATOM 1777 O O . SER A 1 225 ? -45.647 25.670 57.595 1.00 35.31 225 SER A O 1
ATOM 1779 N N . GLU A 1 226 ? -46.048 27.103 59.290 1.00 38.38 226 GLU A N 1
ATOM 1780 C CA . GLU A 1 226 ? -45.841 26.171 60.490 1.00 38.38 226 GLU A CA 1
ATOM 1781 C C . GLU A 1 226 ? -46.710 26.302 61.855 1.00 38.38 226 GLU A C 1
ATOM 1783 O O . GLU A 1 226 ? -47.526 27.213 61.959 1.00 38.38 226 GLU A O 1
ATOM 1788 N N . HIS A 1 227 ? -46.458 25.459 62.931 1.00 38.62 227 HIS A N 1
ATOM 1789 C CA . HIS A 1 227 ? -46.610 25.591 64.472 1.00 38.62 227 HIS A CA 1
ATOM 1790 C C . HIS A 1 227 ? -47.761 25.005 65.468 1.00 38.62 227 HIS A C 1
ATOM 1792 O O . HIS A 1 227 ? -48.934 25.006 65.121 1.00 38.62 227 HIS A O 1
ATOM 1798 N N . GLU A 1 228 ? -47.376 24.576 66.739 1.00 40.69 228 GLU A N 1
ATOM 1799 C CA . GLU A 1 228 ? -47.950 24.376 68.189 1.00 40.69 228 GLU A CA 1
ATOM 1800 C C . GLU A 1 228 ? -49.272 23.615 68.696 1.00 40.69 228 GLU A C 1
ATOM 1802 O O . GLU A 1 228 ? -50.032 23.181 67.841 1.00 40.69 228 GLU A O 1
ATOM 1807 N N . GLY A 1 229 ? -49.667 23.285 70.000 1.00 37.34 229 GLY A N 1
ATOM 1808 C CA . GLY A 1 229 ? -49.332 23.558 71.482 1.00 37.34 229 GLY A CA 1
ATOM 1809 C C . GLY A 1 229 ? -50.028 22.647 72.645 1.00 37.34 229 GLY A C 1
ATOM 1810 O O . GLY A 1 229 ? -50.554 21.597 72.289 1.00 37.34 229 GLY A O 1
ATOM 1811 N N . ILE A 1 230 ? -50.018 22.931 74.016 1.00 40.84 230 ILE A N 1
ATOM 1812 C CA . ILE A 1 230 ? -50.265 21.975 75.234 1.00 40.84 230 ILE A CA 1
ATOM 1813 C C . ILE A 1 230 ? -50.910 22.552 76.623 1.00 40.84 230 ILE A C 1
ATOM 1815 O O . ILE A 1 230 ? -50.844 23.767 76.786 1.00 40.84 230 ILE A O 1
ATOM 1819 N N . THR A 1 231 ? -51.488 21.801 77.663 1.00 40.84 231 THR A N 1
ATOM 1820 C CA . THR A 1 231 ? -51.845 22.227 79.138 1.00 40.84 231 THR A CA 1
ATOM 1821 C C . THR A 1 231 ? -52.222 21.145 80.300 1.00 40.84 231 THR A C 1
ATOM 1823 O O . THR A 1 231 ? -52.141 19.962 79.987 1.00 40.84 231 THR A O 1
ATOM 1826 N N . VAL A 1 232 ? -52.579 21.467 81.623 1.00 41.97 232 VAL A N 1
ATOM 1827 C CA . VAL A 1 232 ? -52.596 20.589 82.929 1.00 41.97 232 VAL A CA 1
ATOM 1828 C C . VAL A 1 232 ? -53.534 20.945 84.221 1.00 41.97 232 VAL A C 1
ATOM 1830 O O . VAL A 1 232 ? -53.865 22.121 84.339 1.00 41.97 232 VAL A O 1
ATOM 1833 N N . SER A 1 233 ? -53.869 20.025 85.233 1.00 45.28 233 SER A N 1
ATOM 1834 C CA . SER A 1 233 ? -54.263 20.133 86.765 1.00 45.28 233 SER A CA 1
ATOM 1835 C C . SER A 1 233 ? -55.558 19.356 87.340 1.00 45.28 233 SER A C 1
ATOM 1837 O O . SER A 1 233 ? -56.276 18.889 86.464 1.00 45.28 233 SER A O 1
ATOM 183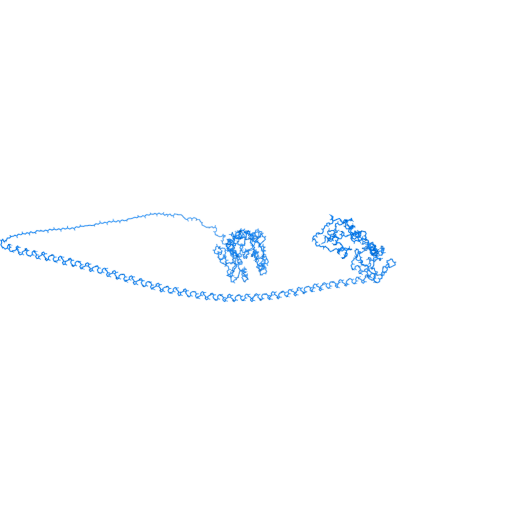9 N N . GLY A 1 234 ? -56.043 19.087 88.632 1.00 44.12 234 GLY A N 1
ATOM 1840 C CA . GLY A 1 234 ? -55.761 19.068 90.165 1.00 44.12 234 GLY A CA 1
ATOM 1841 C C . GLY A 1 234 ? -57.085 18.920 91.106 1.00 44.12 234 GLY A C 1
ATOM 1842 O O . GLY A 1 234 ? -58.126 19.069 90.477 1.00 44.12 234 GLY A O 1
ATOM 1843 N N . THR A 1 235 ? -57.343 18.724 92.473 1.00 44.97 235 THR A N 1
ATOM 1844 C CA . THR A 1 235 ? -56.848 18.096 93.814 1.00 44.97 235 THR A CA 1
ATOM 1845 C C . THR A 1 235 ? -57.825 18.263 95.115 1.00 44.97 235 THR A C 1
ATOM 1847 O O . THR A 1 235 ? -58.561 19.243 95.079 1.00 44.97 235 THR A O 1
ATOM 1850 N N . GLY A 1 236 ? -57.850 17.464 96.268 1.00 38.47 236 GLY A N 1
ATOM 1851 C CA . GLY A 1 236 ? -58.594 17.728 97.620 1.00 38.47 236 GLY A CA 1
ATOM 1852 C C . GLY A 1 236 ? -58.805 16.617 98.793 1.00 38.47 236 GLY A C 1
ATOM 1853 O O . GLY A 1 236 ? -58.615 15.452 98.464 1.00 38.47 236 GLY A O 1
ATOM 1854 N N . GLU A 1 237 ? -59.191 16.913 100.109 1.00 43.69 237 GLU A N 1
ATOM 1855 C CA . GLU A 1 237 ? -59.314 16.006 101.381 1.00 43.69 237 GLU A CA 1
ATOM 1856 C C . GLU A 1 237 ? -59.992 16.609 102.739 1.00 43.69 237 GLU A C 1
ATOM 1858 O O . GLU A 1 237 ? -60.079 17.831 102.747 1.00 43.69 237 GLU A O 1
ATOM 1863 N N . GLU A 1 238 ? -60.443 15.879 103.855 1.00 36.94 238 GLU A N 1
ATOM 1864 C CA . GLU A 1 238 ? -60.599 16.326 105.351 1.00 36.94 238 GLU A CA 1
ATOM 1865 C C . GLU A 1 238 ? -61.081 15.325 106.550 1.00 36.94 238 GLU A C 1
ATOM 1867 O O . GLU A 1 238 ? -61.145 14.121 106.308 1.00 36.94 238 GLU A O 1
ATOM 1872 N N . SER A 1 239 ? -61.364 15.747 107.853 1.00 37.28 239 SER A N 1
ATOM 1873 C CA . SER A 1 239 ? -61.467 14.920 109.166 1.00 37.28 239 SER A CA 1
ATOM 1874 C C . SER A 1 239 ? -62.317 15.424 110.442 1.00 37.28 239 SER A C 1
ATOM 1876 O O . SER A 1 239 ? -62.818 16.535 110.344 1.00 37.28 239 SER A O 1
ATOM 1878 N N . PHE A 1 240 ? -62.478 14.680 111.615 1.00 29.27 240 PHE A N 1
ATOM 1879 C CA . PHE A 1 240 ? -62.579 15.114 113.103 1.00 29.27 240 PHE A CA 1
ATOM 1880 C C . PHE A 1 240 ? -62.898 14.001 114.225 1.00 29.27 240 PHE A C 1
ATOM 1882 O O . PHE A 1 240 ? -62.871 12.819 113.890 1.00 29.27 240 PHE A O 1
ATOM 1889 N N . SER A 1 241 ? -63.123 14.328 115.546 1.00 35.00 241 SER A N 1
ATOM 1890 C CA . SER A 1 241 ? -62.993 13.476 116.805 1.00 35.00 241 SER A CA 1
ATOM 1891 C C . SER A 1 241 ? -63.892 13.792 118.091 1.00 35.00 241 SER A C 1
ATOM 1893 O O . SER A 1 241 ? -64.922 14.442 117.930 1.00 35.00 241 SER A O 1
ATOM 1895 N N . VAL A 1 242 ? -63.483 13.380 119.344 1.00 35.28 242 VAL A N 1
ATOM 1896 C CA . VAL A 1 242 ? -64.007 13.661 120.763 1.00 35.28 242 VAL A CA 1
ATOM 1897 C C . VAL A 1 242 ? -65.025 12.597 121.359 1.00 35.28 242 VAL A C 1
ATOM 1899 O O . VAL A 1 242 ? -65.611 11.910 120.530 1.00 35.28 242 VAL A O 1
ATOM 1902 N N . GLU A 1 243 ? -65.275 12.229 122.664 1.00 37.66 243 GLU A N 1
ATOM 1903 C CA . GLU A 1 243 ? -65.146 12.726 124.101 1.00 37.66 243 GLU A CA 1
ATOM 1904 C C . GLU A 1 243 ? -64.996 11.584 125.213 1.00 37.66 243 GLU A C 1
ATOM 1906 O O . GLU A 1 243 ? -64.875 10.425 124.823 1.00 37.66 243 GLU A O 1
ATOM 1911 N N . GLU A 1 244 ? -65.024 11.845 126.562 1.00 35.34 244 GLU A N 1
ATOM 1912 C CA . GLU A 1 244 ? -64.773 10.874 127.709 1.00 35.34 244 GLU A CA 1
ATOM 1913 C C . GLU A 1 244 ? -65.514 11.177 129.082 1.00 35.34 244 GLU A C 1
ATOM 1915 O O . GLU A 1 244 ? -66.112 12.246 129.211 1.00 35.34 244 GLU A O 1
ATOM 1920 N N . GLY A 1 245 ? -65.499 10.292 130.121 1.00 36.88 245 GLY A N 1
ATOM 1921 C CA . GLY A 1 245 ? -66.060 10.534 131.495 1.00 36.88 245 GLY A CA 1
ATOM 1922 C C . GLY A 1 245 ? -65.963 9.377 132.548 1.00 36.88 245 GLY A C 1
ATOM 1923 O O . GLY A 1 245 ? -65.919 8.215 132.161 1.00 36.88 245 GLY A O 1
ATOM 1924 N N . ASP A 1 246 ? -65.953 9.676 133.869 1.00 32.38 246 ASP A N 1
ATOM 1925 C CA . ASP A 1 246 ? -65.248 8.874 134.922 1.00 32.38 246 ASP A CA 1
ATOM 1926 C C . ASP A 1 246 ? -66.014 8.598 136.268 1.00 32.38 246 ASP A C 1
ATOM 1928 O O . ASP A 1 246 ? -66.973 9.315 136.566 1.00 32.38 246 ASP A O 1
ATOM 1932 N N . THR A 1 247 ? -65.599 7.590 137.081 1.00 31.48 247 THR A N 1
ATOM 1933 C CA . THR A 1 247 ? -65.670 7.466 138.587 1.00 31.48 247 THR A CA 1
ATOM 1934 C C . THR A 1 247 ? -65.446 6.030 139.150 1.00 31.48 247 THR A C 1
ATOM 1936 O O . THR A 1 247 ? -66.351 5.209 139.016 1.00 31.48 247 THR A O 1
ATOM 1939 N N . ALA A 1 248 ? -64.351 5.755 139.905 1.00 44.41 248 ALA A N 1
ATOM 1940 C CA . ALA A 1 248 ? -64.265 4.756 141.020 1.00 44.41 248 ALA A CA 1
ATOM 1941 C C . ALA A 1 248 ? -62.851 4.608 141.678 1.00 44.41 248 ALA A C 1
ATOM 1943 O O . ALA A 1 248 ? -62.155 3.617 141.440 1.00 44.41 248 ALA A O 1
ATOM 1944 N N . ASP A 1 249 ? -62.440 5.518 142.577 1.00 51.38 249 ASP A N 1
ATOM 1945 C CA . ASP A 1 249 ? -61.082 5.618 143.193 1.00 51.38 249 ASP A CA 1
ATOM 1946 C C . ASP A 1 249 ? -60.637 4.483 144.166 1.00 51.38 249 ASP A C 1
ATOM 1948 O O . ASP A 1 249 ? -60.037 4.721 145.214 1.00 51.38 249 ASP A O 1
ATOM 1952 N N . SER A 1 250 ? -60.938 3.224 143.853 1.00 48.41 250 SER A N 1
ATOM 1953 C CA . SER A 1 250 ? -60.366 2.033 144.508 1.00 48.41 250 SER A CA 1
ATOM 1954 C C . SER A 1 250 ? -60.361 0.808 143.592 1.00 48.41 250 SER A C 1
ATOM 1956 O O . SER A 1 250 ? -59.557 -0.097 143.808 1.00 48.41 250 SER A O 1
ATOM 1958 N N . GLU A 1 251 ? -61.227 0.774 142.576 1.00 50.47 251 GLU A N 1
ATOM 1959 C CA . GLU A 1 251 ? -61.044 -0.112 141.424 1.00 50.47 251 GLU A CA 1
ATOM 1960 C C . GLU A 1 251 ? -60.049 0.528 140.445 1.00 50.47 251 GLU A C 1
ATOM 1962 O O . GLU A 1 251 ? -59.218 -0.191 139.901 1.00 50.47 251 GLU A O 1
ATOM 1967 N N . ILE A 1 252 ? -60.030 1.868 140.326 1.00 53.44 252 ILE A N 1
ATOM 1968 C CA . ILE A 1 252 ? -59.061 2.628 139.518 1.00 53.44 252 ILE A CA 1
ATOM 1969 C C . ILE A 1 252 ? -57.607 2.235 139.813 1.00 53.44 252 ILE A C 1
ATOM 1971 O O . ILE A 1 252 ? -56.909 1.919 138.869 1.00 53.44 252 ILE A O 1
ATOM 1975 N N . GLU A 1 253 ? -57.125 2.148 141.060 1.00 54.81 253 GLU A N 1
ATOM 1976 C CA . GLU A 1 253 ? -55.694 1.836 141.300 1.00 54.81 253 GLU A CA 1
ATOM 1977 C C . GLU A 1 253 ? -55.302 0.405 140.846 1.00 54.81 253 GLU A C 1
ATOM 1979 O O . GLU A 1 253 ? -54.176 0.160 140.404 1.00 54.81 253 GLU A O 1
ATOM 1984 N N . GLN A 1 254 ? -56.242 -0.552 140.878 1.00 55.38 254 GLN A N 1
ATOM 1985 C CA . GLN A 1 254 ? -56.027 -1.894 140.316 1.00 55.38 254 GLN A CA 1
ATOM 1986 C C . GLN A 1 254 ? -56.189 -1.906 138.792 1.00 55.38 254 GLN A C 1
ATOM 1988 O O . GLN A 1 254 ? -55.376 -2.519 138.101 1.00 55.38 254 GLN A O 1
ATOM 1993 N N . LEU A 1 255 ? -57.181 -1.190 138.260 1.00 56.41 255 LEU A N 1
ATOM 1994 C CA . LEU A 1 255 ? -57.403 -1.021 136.826 1.00 56.41 255 LEU A CA 1
ATOM 1995 C C . LEU A 1 255 ? -56.275 -0.225 136.162 1.00 56.41 255 LEU A C 1
ATOM 1997 O O . LEU A 1 255 ? -55.936 -0.539 135.037 1.00 56.41 255 LEU A O 1
ATOM 2001 N N . GLU A 1 256 ? -55.627 0.724 136.833 1.00 60.41 256 GLU A N 1
ATOM 2002 C CA . GLU A 1 256 ? -54.423 1.422 136.371 1.00 60.41 256 GLU A CA 1
ATOM 2003 C C . GLU A 1 256 ? -53.222 0.478 136.348 1.00 60.41 256 GLU A C 1
ATOM 2005 O O . GLU A 1 256 ? -52.456 0.475 135.385 1.00 60.41 256 GLU A O 1
ATOM 2010 N N . ALA A 1 257 ? -53.052 -0.365 137.372 1.00 65.56 257 ALA A N 1
ATOM 2011 C CA . ALA A 1 257 ? -51.996 -1.374 137.388 1.00 65.56 257 ALA A CA 1
ATOM 2012 C C . ALA A 1 257 ? -52.201 -2.438 136.290 1.00 65.56 257 ALA A C 1
ATOM 2014 O O . ALA A 1 257 ? -51.236 -2.840 135.630 1.00 65.56 257 ALA A O 1
ATOM 2015 N N . GLU A 1 258 ? -53.444 -2.868 136.051 1.00 65.81 258 GLU A N 1
ATOM 2016 C CA . GLU A 1 258 ? -53.789 -3.777 134.955 1.00 65.81 258 GLU A CA 1
ATOM 2017 C C . GLU A 1 258 ? -53.735 -3.093 133.586 1.00 65.81 258 GLU A C 1
ATOM 2019 O O . GLU A 1 258 ? -53.167 -3.683 132.669 1.00 65.81 258 GLU A O 1
ATOM 2024 N N . MET A 1 259 ? -54.213 -1.851 133.441 1.00 60.78 259 MET A N 1
ATOM 2025 C CA . MET A 1 259 ? -54.103 -1.051 132.216 1.00 60.78 259 MET A CA 1
ATOM 2026 C C . MET A 1 259 ? -52.644 -0.814 131.869 1.00 60.78 259 MET A C 1
ATOM 2028 O O . MET A 1 259 ? -52.260 -1.129 130.759 1.00 60.78 259 MET A O 1
ATOM 2032 N N . LYS A 1 260 ? -51.788 -0.401 132.802 1.00 71.56 260 LYS A N 1
ATOM 2033 C CA . LYS A 1 260 ? -50.347 -0.209 132.561 1.00 71.56 260 LYS A CA 1
ATOM 2034 C C . LYS A 1 260 ? -49.634 -1.506 132.153 1.00 71.56 260 LYS A C 1
ATOM 2036 O O . LYS A 1 260 ? -48.680 -1.490 131.377 1.00 71.56 260 LYS A O 1
ATOM 2041 N N . ASN A 1 261 ? -50.112 -2.652 132.640 1.00 69.81 261 ASN A N 1
ATOM 2042 C CA . ASN A 1 261 ? -49.655 -3.986 132.235 1.00 69.81 261 ASN A CA 1
ATOM 2043 C C . ASN A 1 261 ? -50.208 -4.380 130.844 1.00 69.81 261 ASN A C 1
ATOM 2045 O O . ASN A 1 261 ? -49.497 -4.982 130.039 1.00 69.81 261 ASN A O 1
ATOM 2049 N N . LEU A 1 262 ? -51.449 -4.001 130.527 1.00 66.62 262 LEU A N 1
ATOM 2050 C CA . LEU A 1 262 ? -52.085 -4.138 129.212 1.00 66.62 262 LEU A CA 1
ATOM 2051 C C . LEU A 1 262 ? -51.440 -3.230 128.162 1.00 66.62 262 LEU A C 1
ATOM 2053 O O . LEU A 1 262 ? -51.160 -3.707 127.073 1.00 66.62 262 LEU A O 1
ATOM 2057 N N . GLU A 1 263 ? -51.136 -1.978 128.487 1.00 68.12 263 GLU A N 1
ATOM 2058 C CA . GLU A 1 263 ? -50.383 -1.019 127.684 1.00 68.12 263 GLU A CA 1
ATOM 2059 C C . GLU A 1 263 ? -48.970 -1.525 127.433 1.00 68.12 263 GLU A C 1
ATOM 2061 O O . GLU A 1 263 ? -48.550 -1.552 126.284 1.00 68.12 263 GLU A O 1
ATOM 2066 N N . ALA A 1 264 ? -48.257 -2.015 128.454 1.00 72.56 264 ALA A N 1
ATOM 2067 C CA . ALA A 1 264 ? -46.945 -2.633 128.262 1.00 72.56 264 ALA A CA 1
ATOM 2068 C C . ALA A 1 264 ? -47.020 -3.843 127.310 1.00 72.56 264 ALA A C 1
ATOM 2070 O O . ALA A 1 264 ? -46.204 -3.964 126.396 1.00 72.56 264 ALA A O 1
ATOM 2071 N N . LYS A 1 265 ? -48.038 -4.704 127.456 1.00 64.81 265 LYS A N 1
ATOM 2072 C CA . LYS A 1 265 ? -48.289 -5.835 126.543 1.00 64.81 265 LYS A CA 1
ATOM 2073 C C . LYS A 1 265 ? -48.729 -5.392 125.148 1.00 64.81 265 LYS A C 1
ATOM 2075 O O . LYS A 1 265 ? -48.353 -6.035 124.174 1.00 64.81 265 LYS A O 1
ATOM 2080 N N . MET A 1 266 ? -49.512 -4.322 125.018 1.00 66.25 266 MET A N 1
ATOM 2081 C CA . MET A 1 266 ? -49.948 -3.771 123.733 1.00 66.25 266 MET A CA 1
ATOM 2082 C C . MET A 1 266 ? -48.812 -3.038 123.026 1.00 66.25 266 MET A C 1
ATOM 2084 O O . MET A 1 266 ? -48.705 -3.167 121.814 1.00 66.25 266 MET A O 1
ATOM 2088 N N . ALA A 1 267 ? -47.930 -2.356 123.757 1.00 71.31 267 ALA A N 1
ATOM 2089 C CA . ALA A 1 267 ? -46.698 -1.770 123.246 1.00 71.31 267 ALA A CA 1
ATOM 2090 C C . ALA A 1 267 ? -45.762 -2.871 122.736 1.00 71.31 267 ALA A C 1
ATOM 2092 O O . ALA A 1 267 ? -45.446 -2.868 121.553 1.00 71.31 267 ALA A O 1
ATOM 2093 N N . GLN A 1 268 ? -45.447 -3.882 123.556 1.00 64.88 268 GLN A N 1
ATOM 2094 C CA . GLN A 1 268 ? -44.653 -5.047 123.132 1.00 64.88 268 GLN A CA 1
ATOM 2095 C C . GLN A 1 268 ? -45.279 -5.781 121.937 1.00 64.88 268 GLN A C 1
ATOM 2097 O O . GLN A 1 268 ? -44.577 -6.187 121.016 1.00 64.88 268 GLN A O 1
ATOM 2102 N N . LYS A 1 269 ? -46.610 -5.939 121.907 1.00 62.09 269 LYS A N 1
ATOM 2103 C CA . LYS A 1 269 ? -47.316 -6.578 120.786 1.00 62.09 269 LYS A CA 1
ATOM 2104 C C . LYS A 1 269 ? -47.355 -5.697 119.534 1.00 62.09 269 LYS A C 1
ATOM 2106 O O . LYS A 1 269 ? -47.343 -6.240 118.435 1.00 62.09 269 LYS A O 1
ATOM 2111 N N . LYS A 1 270 ? -47.402 -4.370 119.676 1.00 63.91 270 LYS A N 1
ATOM 2112 C CA . LYS A 1 270 ? -47.336 -3.403 118.571 1.00 63.91 270 LYS A CA 1
ATOM 2113 C C . LYS A 1 270 ? -45.927 -3.343 117.989 1.00 63.91 270 LYS A C 1
ATOM 2115 O O . LYS A 1 270 ? -45.799 -3.401 116.778 1.00 63.91 270 LYS A O 1
ATOM 2120 N N . GLU A 1 271 ? -44.906 -3.315 118.839 1.00 70.75 271 GLU A N 1
ATOM 2121 C CA . GLU A 1 271 ? -43.487 -3.388 118.478 1.00 70.75 271 GLU A CA 1
ATOM 2122 C C . GLU A 1 271 ? -43.175 -4.712 117.764 1.00 70.75 271 GLU A C 1
ATOM 2124 O O . GLU A 1 271 ? -42.668 -4.701 116.648 1.00 70.75 271 GLU A O 1
ATOM 2129 N N . ALA A 1 272 ? -43.601 -5.855 118.314 1.00 61.53 272 ALA A N 1
ATOM 2130 C CA . ALA A 1 272 ? -43.464 -7.157 117.653 1.00 61.53 272 ALA A CA 1
ATOM 2131 C C . ALA A 1 272 ? -44.245 -7.253 116.325 1.00 61.53 272 ALA A C 1
ATOM 2133 O O . ALA A 1 272 ? -43.780 -7.887 115.380 1.00 61.53 272 ALA A O 1
ATOM 2134 N N . LEU A 1 273 ? -45.421 -6.619 116.225 1.00 61.06 273 LEU A N 1
ATOM 2135 C CA . LEU A 1 273 ? -46.194 -6.543 114.980 1.00 61.06 273 LEU A CA 1
ATOM 2136 C C . LEU A 1 273 ? -45.545 -5.605 113.951 1.00 61.06 273 LEU A C 1
ATOM 2138 O O . LEU A 1 273 ? -45.651 -5.857 112.755 1.00 61.06 273 LEU A O 1
ATOM 2142 N N . GLU A 1 274 ? -44.886 -4.536 114.392 1.00 67.44 274 GLU A N 1
ATOM 2143 C CA . GLU A 1 274 ? -44.151 -3.603 113.537 1.00 67.44 274 GLU A CA 1
ATOM 2144 C C . GLU A 1 274 ? -42.868 -4.247 113.005 1.00 67.44 274 GLU A C 1
ATOM 2146 O O . GLU A 1 274 ? -42.664 -4.235 111.794 1.00 67.44 274 GLU A O 1
ATOM 2151 N N . ILE A 1 275 ? -42.103 -4.938 113.859 1.00 66.00 275 ILE A N 1
ATOM 2152 C CA . ILE A 1 275 ? -40.965 -5.786 113.468 1.00 66.00 275 ILE A CA 1
ATOM 2153 C C . ILE A 1 275 ? -41.415 -6.841 112.448 1.00 66.00 275 ILE A C 1
ATOM 2155 O O . ILE A 1 275 ? -40.886 -6.876 111.343 1.00 66.00 275 ILE A O 1
ATOM 2159 N N . SER A 1 276 ? -42.464 -7.615 112.742 1.00 66.69 276 SER A N 1
ATOM 2160 C CA . SER A 1 276 ? -42.991 -8.628 111.810 1.00 66.69 276 SER A CA 1
ATOM 2161 C C . SER A 1 276 ? -43.490 -8.031 110.481 1.00 66.69 276 SER A C 1
ATOM 2163 O O . SER A 1 276 ? -43.418 -8.670 109.428 1.00 66.69 276 SER A O 1
ATOM 2165 N N . ARG A 1 277 ? -43.962 -6.778 110.490 1.00 66.81 277 ARG A N 1
ATOM 2166 C CA . ARG A 1 277 ? -44.389 -6.045 109.287 1.00 66.81 277 ARG A CA 1
ATOM 2167 C C . ARG A 1 277 ? -43.212 -5.465 108.496 1.00 66.81 277 ARG A C 1
ATOM 2169 O O . ARG A 1 277 ? -43.327 -5.337 107.277 1.00 66.81 277 ARG A O 1
ATOM 2176 N N . GLU A 1 278 ? -42.112 -5.115 109.154 1.00 66.88 278 GLU A N 1
ATOM 2177 C CA . GLU A 1 278 ? -40.834 -4.755 108.529 1.00 66.88 278 GLU A CA 1
ATOM 2178 C C . GLU A 1 278 ? -40.173 -5.996 107.909 1.00 66.88 278 GLU A C 1
ATOM 2180 O O . GLU A 1 278 ? -39.789 -5.950 106.742 1.00 66.88 278 GLU A O 1
ATOM 2185 N N . GLU A 1 279 ? -40.146 -7.128 108.621 1.00 63.75 279 GLU A N 1
ATOM 2186 C CA . GLU A 1 279 ? -39.675 -8.430 108.124 1.00 63.75 279 GLU A CA 1
ATOM 2187 C C . GLU A 1 279 ? -40.443 -8.847 106.861 1.00 63.75 279 GLU A C 1
ATOM 2189 O O . GLU A 1 279 ? -39.836 -9.019 105.805 1.00 63.75 279 GLU A O 1
ATOM 2194 N N . ALA A 1 280 ? -41.781 -8.869 106.902 1.00 70.44 280 ALA A N 1
ATOM 2195 C CA . ALA A 1 280 ? -42.610 -9.198 105.736 1.00 70.44 280 ALA A CA 1
ATOM 2196 C C . ALA A 1 280 ? -42.465 -8.195 104.566 1.00 70.44 280 ALA A C 1
ATOM 2198 O O . ALA A 1 280 ? -42.655 -8.550 103.400 1.00 70.44 280 ALA A O 1
ATOM 2199 N N . ARG A 1 281 ? -42.116 -6.927 104.843 1.00 73.06 281 ARG A N 1
ATOM 2200 C CA . ARG A 1 281 ? -41.751 -5.940 103.805 1.00 73.06 281 ARG A CA 1
ATOM 2201 C C . ARG A 1 281 ? -40.373 -6.220 103.209 1.00 73.06 281 ARG A C 1
ATOM 2203 O O . ARG A 1 281 ? -40.182 -5.965 102.019 1.00 73.06 281 ARG A O 1
ATOM 2210 N N . LEU A 1 282 ? -39.426 -6.697 104.013 1.00 65.25 282 LEU A N 1
ATOM 2211 C CA . LEU A 1 282 ? -38.078 -7.039 103.577 1.00 65.25 282 LEU A CA 1
ATOM 2212 C C . LEU A 1 282 ? -38.097 -8.312 102.724 1.00 65.25 282 LEU A C 1
ATOM 2214 O O . LEU A 1 282 ? -37.580 -8.285 101.612 1.00 65.25 282 LEU A O 1
ATOM 2218 N N . GLU A 1 283 ? -38.783 -9.366 103.177 1.00 68.19 283 GLU A N 1
ATOM 2219 C CA . GLU A 1 283 ? -39.021 -10.597 102.407 1.00 68.19 283 GLU A CA 1
ATOM 2220 C C . GLU A 1 283 ? -39.671 -10.298 101.050 1.00 68.19 283 GLU A C 1
ATOM 2222 O O . GLU A 1 283 ? -39.214 -10.798 100.022 1.00 68.19 283 GLU A O 1
ATOM 2227 N N . LYS A 1 284 ? -40.692 -9.427 101.017 1.00 74.12 284 LYS A N 1
ATOM 2228 C CA . LYS A 1 284 ? -41.336 -9.022 99.759 1.00 74.12 284 LYS A CA 1
ATOM 2229 C C . LYS A 1 284 ? -40.357 -8.331 98.804 1.00 74.12 284 LYS A C 1
ATOM 2231 O O . LYS A 1 284 ? -40.349 -8.672 97.628 1.00 74.12 284 LYS A O 1
ATOM 2236 N N . LYS A 1 285 ? -39.510 -7.420 99.301 1.00 73.31 285 LYS A N 1
ATOM 2237 C CA . LYS A 1 285 ? -38.481 -6.747 98.485 1.00 73.31 285 LYS A CA 1
ATOM 2238 C C . LYS A 1 285 ? -37.386 -7.694 97.997 1.00 73.31 285 LYS A C 1
ATOM 2240 O O . LYS A 1 285 ? -36.928 -7.538 96.872 1.00 73.31 285 LYS A O 1
ATOM 2245 N N . ILE A 1 286 ? -36.960 -8.643 98.834 1.00 70.12 286 ILE A N 1
ATOM 2246 C CA . ILE A 1 286 ? -35.979 -9.670 98.457 1.00 70.12 286 ILE A CA 1
ATOM 2247 C C . ILE A 1 286 ? -36.551 -10.499 97.308 1.00 70.12 286 ILE A C 1
ATOM 2249 O O . ILE A 1 286 ? -35.926 -10.581 96.259 1.00 70.12 286 ILE A O 1
ATOM 2253 N N . ARG A 1 287 ? -37.786 -10.990 97.454 1.00 75.19 287 ARG A N 1
ATOM 2254 C CA . ARG A 1 287 ? -38.479 -11.754 96.413 1.00 75.19 287 ARG A CA 1
ATOM 2255 C C . ARG A 1 287 ? -38.684 -10.965 95.114 1.00 75.19 287 ARG A C 1
ATOM 2257 O O . ARG A 1 287 ? -38.480 -11.518 94.041 1.00 75.19 287 ARG A O 1
ATOM 2264 N N . GLU A 1 288 ? -39.056 -9.687 95.196 1.00 77.44 288 GLU A N 1
ATOM 2265 C CA . GLU A 1 288 ? -39.190 -8.806 94.022 1.00 77.44 288 GLU A CA 1
ATOM 2266 C C . GLU A 1 288 ? -37.850 -8.586 93.293 1.00 77.44 288 GLU A C 1
ATOM 2268 O O . GLU A 1 288 ? -37.825 -8.478 92.068 1.00 77.44 288 GLU A O 1
ATOM 2273 N N . GLU A 1 289 ? -36.728 -8.545 94.017 1.00 72.94 289 GLU A N 1
ATOM 2274 C CA . GLU A 1 289 ? -35.389 -8.435 93.425 1.00 72.94 289 GLU A CA 1
ATOM 2275 C C . GLU A 1 289 ? -34.876 -9.783 92.885 1.00 72.94 289 GLU A C 1
ATOM 2277 O O . GLU A 1 289 ? -34.247 -9.799 91.829 1.00 72.94 289 GLU A O 1
ATOM 2282 N N . GLU A 1 290 ? -35.182 -10.909 93.540 1.00 72.94 290 GLU A N 1
ATOM 2283 C CA . GLU A 1 290 ? -34.902 -12.267 93.043 1.00 72.94 290 GLU A CA 1
ATOM 2284 C C . GLU A 1 290 ? -35.645 -12.552 91.728 1.00 72.94 290 GLU A C 1
ATOM 2286 O O . GLU A 1 290 ? -35.036 -13.021 90.766 1.00 72.94 290 GLU A O 1
ATOM 2291 N N . GLU A 1 291 ? -36.933 -12.206 91.653 1.00 79.75 291 GLU A N 1
ATOM 2292 C CA . GLU A 1 291 ? -37.765 -12.328 90.446 1.00 79.75 291 GLU A CA 1
ATOM 2293 C C . GLU A 1 291 ? -37.200 -11.453 89.306 1.00 79.75 291 GLU A C 1
ATOM 2295 O O . GLU A 1 291 ? -36.961 -11.942 88.200 1.00 79.75 291 GLU A O 1
ATOM 2300 N N . ARG A 1 292 ? -36.817 -10.202 89.609 1.00 78.69 292 ARG A N 1
ATOM 2301 C CA . ARG A 1 292 ? -36.160 -9.285 88.657 1.00 78.69 292 ARG A CA 1
ATOM 2302 C C . ARG A 1 292 ? -34.769 -9.747 88.199 1.00 78.69 292 ARG A C 1
ATOM 2304 O O . ARG A 1 292 ? -34.328 -9.371 87.110 1.00 78.69 292 ARG A O 1
ATOM 2311 N N . LEU A 1 293 ? -34.039 -10.497 89.022 1.00 74.81 293 LEU A N 1
ATOM 2312 C CA . LEU A 1 293 ? -32.748 -11.085 88.650 1.00 74.81 293 LEU A CA 1
ATOM 2313 C C . LEU A 1 293 ? -32.940 -12.310 87.747 1.00 74.81 293 LEU A C 1
ATOM 2315 O O . LEU A 1 293 ? -32.251 -12.413 86.732 1.00 74.81 293 LEU A O 1
ATOM 2319 N N . ALA A 1 294 ? -33.912 -13.172 88.058 1.00 77.50 294 ALA A N 1
ATOM 2320 C CA . ALA A 1 294 ? -34.265 -14.327 87.234 1.00 77.50 294 ALA A CA 1
ATOM 2321 C C . ALA A 1 294 ? -34.752 -13.916 85.831 1.00 77.50 294 ALA A C 1
ATOM 2323 O O . ALA A 1 294 ? -34.295 -14.487 84.839 1.00 77.50 294 ALA A O 1
ATOM 2324 N N . ASP A 1 295 ? -35.594 -12.880 85.728 1.00 76.69 295 ASP A N 1
ATOM 2325 C CA . ASP A 1 295 ? -36.047 -12.335 84.438 1.00 76.69 295 ASP A CA 1
ATOM 2326 C C . ASP A 1 295 ? -34.872 -11.867 83.564 1.00 76.69 295 ASP A C 1
ATOM 2328 O O . ASP A 1 295 ? -34.811 -12.185 82.376 1.00 76.69 295 ASP A O 1
ATOM 2332 N N . LYS A 1 296 ? -33.893 -11.166 84.154 1.00 70.69 296 LYS A N 1
ATOM 2333 C CA . LYS A 1 296 ? -32.686 -10.703 83.444 1.00 70.69 296 LYS A CA 1
ATOM 2334 C C . LYS A 1 296 ? -31.766 -11.838 83.014 1.00 70.69 296 LYS A C 1
ATOM 2336 O O . LYS A 1 296 ? -31.123 -11.743 81.969 1.00 70.69 296 LYS A O 1
ATOM 2341 N N . GLU A 1 297 ? -31.657 -12.892 83.818 1.00 75.12 297 GLU A N 1
ATOM 2342 C CA . GLU A 1 297 ? -30.860 -14.063 83.457 1.00 75.12 297 GLU A CA 1
ATOM 2343 C C . GLU A 1 297 ? -31.524 -14.837 82.307 1.00 75.12 297 GLU A C 1
ATOM 2345 O O . GLU A 1 297 ? -30.844 -15.186 81.341 1.00 75.12 297 GLU A O 1
ATOM 2350 N N . ALA A 1 298 ? -32.855 -14.972 82.323 1.00 76.88 298 ALA A N 1
ATOM 2351 C CA . ALA A 1 298 ? -33.630 -15.550 81.224 1.00 76.88 298 ALA A CA 1
ATOM 2352 C C . ALA A 1 298 ? -33.605 -14.691 79.940 1.00 76.88 298 ALA A C 1
ATOM 2354 O O . ALA A 1 298 ? -33.514 -15.236 78.839 1.00 76.88 298 ALA A O 1
ATOM 2355 N N . GLU A 1 299 ? -33.656 -13.360 80.050 1.00 76.31 299 GLU A N 1
ATOM 2356 C CA . GLU A 1 299 ? -33.492 -12.429 78.921 1.00 76.31 299 GLU A CA 1
ATOM 2357 C C . GLU A 1 299 ? -32.102 -12.580 78.281 1.00 76.31 299 GLU A C 1
ATOM 2359 O O . GLU A 1 299 ? -31.982 -12.747 77.065 1.00 76.31 299 GLU A O 1
ATOM 2364 N N . LYS A 1 300 ? -31.051 -12.630 79.108 1.00 68.12 300 LYS A N 1
ATOM 2365 C CA . LYS A 1 300 ? -29.670 -12.857 78.667 1.00 68.12 300 LYS A CA 1
ATOM 2366 C C . LYS A 1 300 ? -29.475 -14.238 78.025 1.00 68.12 300 LYS A C 1
ATOM 2368 O O . LYS A 1 300 ? -28.738 -14.346 77.047 1.00 68.12 300 LYS A O 1
ATOM 2373 N N . GLU A 1 301 ? -30.128 -15.282 78.539 1.00 75.75 301 GLU A N 1
ATOM 2374 C CA . GLU A 1 301 ? -30.078 -16.629 77.954 1.00 75.75 301 GLU A CA 1
ATOM 2375 C C . GLU A 1 301 ? -30.768 -16.684 76.577 1.00 75.75 301 GLU A C 1
ATOM 2377 O O . GLU A 1 301 ? -30.268 -17.347 75.665 1.00 75.75 301 GLU A O 1
ATOM 2382 N N . ARG A 1 302 ? -31.881 -15.957 76.391 1.00 78.19 302 ARG A N 1
ATOM 2383 C CA . ARG A 1 302 ? -32.551 -15.819 75.082 1.00 78.19 302 ARG A CA 1
ATOM 2384 C C . ARG A 1 302 ? -31.671 -15.080 74.078 1.00 78.19 302 ARG A C 1
ATOM 2386 O O . ARG A 1 302 ? -31.406 -15.627 73.012 1.00 78.19 302 ARG A O 1
ATOM 2393 N N . ALA A 1 303 ? -31.144 -13.913 74.452 1.00 73.56 303 ALA A N 1
ATOM 2394 C CA . ALA A 1 303 ? -30.244 -13.138 73.597 1.00 73.56 303 ALA A CA 1
ATOM 2395 C C . ALA A 1 303 ? -28.981 -13.932 73.205 1.00 73.56 303 ALA A C 1
ATOM 2397 O O . ALA A 1 303 ? -28.512 -13.836 72.074 1.00 73.56 303 ALA A O 1
ATOM 2398 N N . GLY A 1 304 ? -28.454 -14.768 74.110 1.00 70.31 304 GLY A N 1
ATOM 2399 C CA . GLY A 1 304 ? -27.354 -15.687 73.802 1.00 70.31 304 GLY A CA 1
ATOM 2400 C C . GLY A 1 304 ? -27.701 -16.693 72.699 1.00 70.31 304 GLY A C 1
ATOM 2401 O O . GLY A 1 304 ? -26.922 -16.860 71.764 1.00 70.31 304 GLY A O 1
ATOM 2402 N N . LYS A 1 305 ? -28.888 -17.310 72.767 1.00 78.69 305 LYS A N 1
ATOM 2403 C CA . LYS A 1 305 ? -29.366 -18.287 71.770 1.00 78.69 305 LYS A CA 1
ATOM 2404 C C . LYS A 1 305 ? -29.674 -17.647 70.417 1.00 78.69 305 LYS A C 1
ATOM 2406 O O . LYS A 1 305 ? -29.332 -18.223 69.392 1.00 78.69 305 LYS A O 1
ATOM 2411 N N . GLU A 1 306 ? -30.255 -16.447 70.406 1.00 76.75 306 GLU A N 1
ATOM 2412 C CA . GLU A 1 306 ? -30.498 -15.685 69.171 1.00 76.75 306 GLU A CA 1
ATOM 2413 C C . GLU A 1 306 ? -29.182 -15.330 68.456 1.00 76.75 306 GLU A C 1
ATOM 2415 O O . GLU A 1 306 ? -29.091 -15.441 67.232 1.00 76.75 306 GLU A O 1
ATOM 2420 N N . VAL A 1 307 ? -28.134 -14.972 69.209 1.00 72.00 307 VAL A N 1
ATOM 2421 C CA . VAL A 1 307 ? -26.788 -14.732 68.658 1.00 72.00 307 VAL A CA 1
ATOM 2422 C C . VAL A 1 307 ? -26.136 -16.030 68.164 1.00 72.00 307 VAL A C 1
ATOM 2424 O O . VAL A 1 307 ? -25.533 -16.025 67.092 1.00 72.00 307 VAL A O 1
ATOM 2427 N N . GLU A 1 308 ? -26.272 -17.144 68.886 1.00 71.62 308 GLU A N 1
ATOM 2428 C CA . GLU A 1 308 ? -25.744 -18.454 68.471 1.00 71.62 308 GLU A CA 1
ATOM 2429 C C . GLU A 1 308 ? -26.408 -18.959 67.173 1.00 71.62 308 GLU A C 1
ATOM 2431 O O . GLU A 1 308 ? -25.718 -19.390 66.245 1.00 71.62 308 GLU A O 1
ATOM 2436 N N . GLU A 1 309 ? -27.733 -18.823 67.051 1.00 80.81 309 GLU A N 1
ATOM 2437 C CA . GLU A 1 309 ? -28.478 -19.170 65.834 1.00 80.81 309 GLU A CA 1
ATOM 2438 C C . GLU A 1 309 ? -28.119 -18.245 64.655 1.00 80.81 309 GLU A C 1
ATOM 2440 O O . GLU A 1 309 ? -27.942 -18.717 63.526 1.00 80.81 309 GLU A O 1
ATOM 2445 N N . ALA A 1 310 ? -27.926 -16.944 64.906 1.00 73.31 310 ALA A N 1
ATOM 2446 C CA . ALA A 1 310 ? -27.470 -15.993 63.892 1.00 73.31 310 ALA A CA 1
ATOM 2447 C C . ALA A 1 310 ? -26.044 -16.294 63.392 1.00 73.31 310 ALA A C 1
ATOM 2449 O O . ALA A 1 310 ? -25.803 -16.236 62.183 1.00 73.31 310 ALA A O 1
ATOM 2450 N N . ILE A 1 311 ? -25.116 -16.661 64.287 1.00 69.44 311 ILE A N 1
ATOM 2451 C CA . ILE A 1 311 ? -23.751 -17.079 63.924 1.00 69.44 311 ILE A CA 1
ATOM 2452 C C . ILE A 1 311 ? -23.800 -18.343 63.062 1.00 69.44 311 ILE A C 1
ATOM 2454 O O . ILE A 1 311 ? -23.253 -18.338 61.960 1.00 69.44 311 ILE A O 1
ATOM 2458 N N . LYS A 1 312 ? -24.520 -19.385 63.497 1.00 77.62 312 LYS A N 1
ATOM 2459 C CA . LYS A 1 312 ? -24.648 -20.641 62.740 1.00 77.62 312 LYS A CA 1
ATOM 2460 C C . LYS A 1 312 ? -25.203 -20.412 61.331 1.00 77.62 312 LYS A C 1
ATOM 2462 O O . LYS A 1 312 ? -24.695 -20.969 60.362 1.00 77.62 312 LYS A O 1
ATOM 2467 N N . LYS A 1 313 ? -26.211 -19.545 61.200 1.00 75.75 313 LYS A N 1
ATOM 2468 C CA . LYS A 1 313 ? -26.800 -19.169 59.907 1.00 75.75 313 LYS A CA 1
ATOM 2469 C C . LYS A 1 313 ? -25.815 -18.414 59.003 1.00 75.75 313 LYS A C 1
ATOM 2471 O O . LYS A 1 313 ? -25.834 -18.616 57.790 1.00 75.75 313 LYS A O 1
ATOM 2476 N N . ALA A 1 314 ? -24.946 -17.578 59.572 1.00 68.69 314 ALA A N 1
ATOM 2477 C CA . ALA A 1 314 ? -23.878 -16.911 58.828 1.00 68.69 314 ALA A CA 1
ATOM 2478 C C . ALA A 1 314 ? -22.773 -17.896 58.392 1.00 68.69 314 ALA A C 1
ATOM 2480 O O . ALA A 1 314 ? -22.297 -17.816 57.261 1.00 68.69 314 ALA A O 1
ATOM 2481 N N . GLU A 1 315 ? -22.401 -18.862 59.238 1.00 67.69 315 GLU A N 1
ATOM 2482 C CA . GLU A 1 315 ? -21.449 -19.925 58.880 1.00 67.69 315 GLU A CA 1
ATOM 2483 C C . GLU A 1 315 ? -21.983 -20.810 57.742 1.00 67.69 315 GLU A C 1
ATOM 2485 O O . GLU A 1 315 ? -21.258 -21.078 56.781 1.00 67.69 315 GLU A O 1
ATOM 2490 N N . GLU A 1 316 ? -23.264 -21.192 57.786 1.00 75.31 316 GLU A N 1
ATOM 2491 C CA . GLU A 1 316 ? -23.937 -21.924 56.702 1.00 75.31 316 GLU A CA 1
ATOM 2492 C C . GLU A 1 316 ? -23.926 -21.126 55.381 1.00 75.31 316 GLU A C 1
ATOM 2494 O O . GLU A 1 316 ? -23.590 -21.682 54.333 1.00 75.31 316 GLU A O 1
ATOM 2499 N N . GLN A 1 317 ? -24.185 -19.812 55.417 1.00 63.72 317 GLN A N 1
ATOM 2500 C CA . GLN A 1 317 ? -24.079 -18.937 54.237 1.00 63.72 317 GLN A CA 1
ATOM 2501 C C . GLN A 1 317 ? -22.644 -18.829 53.690 1.00 63.72 317 GLN A C 1
ATOM 2503 O O . GLN A 1 317 ? -22.451 -18.847 52.474 1.00 63.72 317 GLN A O 1
ATOM 2508 N N . VAL A 1 318 ? -21.626 -18.774 54.556 1.00 64.00 318 VAL A N 1
ATOM 2509 C CA . VAL A 1 318 ? -20.209 -18.767 54.144 1.00 64.00 318 VAL A CA 1
ATOM 2510 C C . VAL A 1 318 ? -19.789 -20.100 53.512 1.00 64.00 318 VAL A C 1
ATOM 2512 O O . VAL A 1 318 ? -18.938 -20.105 52.623 1.00 64.00 318 VAL A O 1
ATOM 2515 N N . ILE A 1 319 ? -20.374 -21.228 53.929 1.00 69.06 319 ILE A N 1
ATOM 2516 C CA . ILE A 1 319 ? -20.138 -22.536 53.296 1.00 69.06 319 ILE A CA 1
ATOM 2517 C C . ILE A 1 319 ? -20.750 -22.575 51.888 1.00 69.06 319 ILE A C 1
ATOM 2519 O O . ILE A 1 319 ? -20.067 -22.996 50.955 1.00 69.06 319 ILE A O 1
ATOM 2523 N N . VAL A 1 320 ? -21.986 -22.088 51.714 1.00 73.81 320 VAL A N 1
ATOM 2524 C CA . VAL A 1 320 ? -22.644 -22.005 50.394 1.00 73.81 320 VAL A CA 1
ATOM 2525 C C . VAL A 1 320 ? -21.856 -21.101 49.442 1.00 73.81 320 VAL A C 1
ATOM 2527 O O . VAL A 1 320 ? -21.455 -21.556 48.374 1.00 73.81 320 VAL A O 1
ATOM 2530 N N . ALA A 1 321 ? -21.522 -19.877 49.862 1.00 61.09 321 ALA A N 1
ATOM 2531 C CA . ALA A 1 321 ? -20.776 -18.931 49.028 1.00 61.09 321 ALA A CA 1
ATOM 2532 C C . ALA A 1 321 ? -19.385 -19.457 48.614 1.00 61.09 321 ALA A C 1
ATOM 2534 O O . ALA A 1 321 ? -18.911 -19.178 47.514 1.00 61.09 321 ALA A O 1
ATOM 2535 N N . LYS A 1 322 ? -18.722 -20.253 49.467 1.00 60.78 322 LYS A N 1
ATOM 2536 C CA . LYS A 1 322 ? -17.465 -20.930 49.103 1.00 60.78 322 LYS A CA 1
ATOM 2537 C C . LYS A 1 322 ? -17.671 -22.021 48.057 1.00 60.78 322 LYS A C 1
ATOM 2539 O O . LYS A 1 322 ? -16.854 -22.117 47.151 1.00 60.78 322 LYS A O 1
ATOM 2544 N N . ALA A 1 323 ? -18.739 -22.813 48.160 1.00 71.38 323 ALA A N 1
ATOM 2545 C CA . ALA A 1 323 ? -19.053 -23.840 47.168 1.00 71.38 323 ALA A CA 1
ATOM 2546 C C . ALA A 1 323 ? -19.364 -23.227 45.789 1.00 71.38 323 ALA A C 1
ATOM 2548 O O . ALA A 1 323 ? -18.856 -23.714 44.782 1.00 71.38 323 ALA A O 1
ATOM 2549 N N . GLU A 1 324 ? -20.114 -22.121 45.753 1.00 70.19 324 GLU A N 1
ATOM 2550 C CA . GLU A 1 324 ? -20.416 -21.368 44.526 1.00 70.19 324 GLU A CA 1
ATOM 2551 C C . GLU A 1 324 ? -19.142 -20.808 43.863 1.00 70.19 324 GLU A C 1
ATOM 2553 O O . GLU A 1 324 ? -18.966 -20.934 42.650 1.00 70.19 324 GLU A O 1
ATOM 2558 N N . VAL A 1 325 ? -18.208 -20.256 44.650 1.00 66.00 325 VAL A N 1
ATOM 2559 C CA . VAL A 1 325 ? -16.896 -19.793 44.152 1.00 66.00 325 VAL A CA 1
ATOM 2560 C C . VAL A 1 325 ? -16.039 -20.960 43.646 1.00 66.00 325 VAL A C 1
ATOM 2562 O O . VAL A 1 325 ? -15.458 -20.870 42.565 1.00 66.00 325 VAL A O 1
ATOM 2565 N N . ASP A 1 326 ? -15.989 -22.073 44.379 1.00 69.94 326 ASP A N 1
ATOM 2566 C CA . ASP A 1 326 ? -15.253 -23.281 43.991 1.00 69.94 326 ASP A CA 1
ATOM 2567 C C . ASP A 1 326 ? -15.806 -23.937 42.713 1.00 69.94 326 ASP A C 1
ATOM 2569 O O . ASP A 1 326 ? -15.056 -24.613 42.003 1.00 69.94 326 ASP A O 1
ATOM 2573 N N . GLU A 1 327 ? -17.101 -23.801 42.424 1.00 78.88 327 GLU A N 1
ATOM 2574 C CA . GLU A 1 327 ? -17.723 -24.281 41.185 1.00 78.88 327 GLU A CA 1
ATOM 2575 C C . GLU A 1 327 ? -17.465 -23.312 40.021 1.00 78.88 327 GLU A C 1
ATOM 2577 O O . GLU A 1 327 ? -17.049 -23.745 38.942 1.00 78.88 327 GLU A O 1
ATOM 2582 N N . ALA A 1 328 ? -17.587 -22.001 40.256 1.00 68.69 328 ALA A N 1
ATOM 2583 C CA . ALA A 1 328 ? -17.262 -20.971 39.270 1.00 68.69 328 ALA A CA 1
ATOM 2584 C C . ALA A 1 328 ? -15.788 -21.030 38.821 1.00 68.69 328 ALA A C 1
ATOM 2586 O O . ALA A 1 328 ? -15.505 -20.919 37.627 1.00 68.69 328 ALA A O 1
ATOM 2587 N N . LEU A 1 329 ? -14.853 -21.274 39.748 1.00 69.12 329 LEU A N 1
ATOM 2588 C CA . LEU A 1 329 ? -13.431 -21.451 39.435 1.00 69.12 329 LEU A CA 1
ATOM 2589 C C . LEU A 1 329 ? -13.179 -22.688 38.561 1.00 69.12 329 LEU A C 1
ATOM 2591 O O . LEU A 1 329 ? -12.470 -22.581 37.564 1.00 69.12 329 LEU A O 1
ATOM 2595 N N . LYS A 1 330 ? -13.802 -23.836 38.870 1.00 78.69 330 LYS A N 1
ATOM 2596 C CA . LYS A 1 330 ? -13.681 -25.059 38.049 1.00 78.69 330 LYS A CA 1
ATOM 2597 C C . LYS A 1 330 ? -14.275 -24.880 36.651 1.00 78.69 330 LYS A C 1
ATOM 2599 O O . LYS A 1 330 ? -13.741 -25.419 35.685 1.00 78.69 330 LYS A O 1
ATOM 2604 N N . LYS A 1 331 ? -15.361 -24.110 36.533 1.00 79.12 331 LYS A N 1
ATOM 2605 C CA . LYS A 1 331 ? -15.954 -23.741 35.242 1.00 79.12 331 LYS A CA 1
ATOM 2606 C C . LYS A 1 331 ? -14.999 -22.864 34.423 1.00 79.12 331 LYS A C 1
ATOM 2608 O O . LYS A 1 331 ? -14.745 -23.185 33.269 1.00 79.12 331 LYS A O 1
ATOM 2613 N N . ALA A 1 332 ? -14.410 -21.833 35.031 1.00 65.31 332 ALA A N 1
ATOM 2614 C CA . ALA A 1 332 ? -13.449 -20.951 34.364 1.00 65.31 332 ALA A CA 1
ATOM 2615 C C . ALA A 1 332 ? -12.136 -21.666 33.977 1.00 65.31 332 ALA A C 1
ATOM 2617 O O . ALA A 1 332 ? -11.594 -21.415 32.904 1.00 65.31 332 ALA A O 1
ATOM 2618 N N . GLU A 1 333 ? -11.634 -22.579 34.815 1.00 75.94 333 GLU A N 1
ATOM 2619 C CA . GLU A 1 333 ? -10.468 -23.423 34.505 1.00 75.94 333 GLU A CA 1
ATOM 2620 C C . GLU A 1 333 ? -10.742 -24.347 33.309 1.00 75.94 333 GLU A C 1
ATOM 2622 O O . GLU A 1 333 ? -9.910 -24.461 32.408 1.00 75.94 333 GLU A O 1
ATOM 2627 N N . ARG A 1 334 ? -11.943 -24.935 33.248 1.00 73.81 334 ARG A N 1
ATOM 2628 C CA . ARG A 1 334 ? -12.388 -25.747 32.115 1.00 73.81 334 ARG A CA 1
ATOM 2629 C C . ARG A 1 334 ? -12.526 -24.935 30.827 1.00 73.81 334 ARG A C 1
ATOM 2631 O O . ARG A 1 334 ? -11.955 -25.325 29.816 1.00 73.81 334 ARG A O 1
ATOM 2638 N N . GLU A 1 335 ? -13.234 -23.808 30.871 1.00 68.06 335 GLU A N 1
ATOM 2639 C CA . GLU A 1 335 ? -13.423 -22.920 29.712 1.00 68.06 335 GLU A CA 1
ATOM 2640 C C . GLU A 1 335 ? -12.079 -22.380 29.195 1.00 68.06 335 GLU A C 1
ATOM 2642 O O . GLU A 1 335 ? -11.878 -22.271 27.987 1.00 68.06 335 GLU A O 1
ATOM 2647 N N . ARG A 1 336 ? -11.111 -22.135 30.091 1.00 64.19 336 ARG A N 1
ATOM 2648 C CA . ARG A 1 336 ? -9.735 -21.793 29.712 1.00 64.19 336 ARG A CA 1
ATOM 2649 C C . ARG A 1 336 ? -9.005 -22.953 29.029 1.00 64.19 336 ARG A C 1
ATOM 2651 O O . ARG A 1 336 ? -8.331 -22.709 28.037 1.00 64.19 336 ARG A O 1
ATOM 2658 N N . SER A 1 337 ? -9.124 -24.182 29.534 1.00 72.06 337 SER A N 1
ATOM 2659 C CA . SER A 1 337 ? -8.501 -25.360 28.910 1.00 72.06 337 SER A CA 1
ATOM 2660 C C . SER A 1 337 ? -9.078 -25.641 27.521 1.00 72.06 337 SER A C 1
ATOM 2662 O O . SER A 1 337 ? -8.326 -25.922 26.594 1.00 72.06 337 SER A O 1
ATOM 2664 N N . GLU A 1 338 ? -10.400 -25.532 27.368 1.00 74.06 338 GLU A N 1
ATOM 2665 C CA . GLU A 1 338 ? -11.094 -25.736 26.091 1.00 74.06 338 GLU A CA 1
ATOM 2666 C C . GLU A 1 338 ? -10.736 -24.616 25.083 1.00 74.06 338 GLU A C 1
ATOM 2668 O O . GLU A 1 338 ? -10.560 -24.889 23.896 1.00 74.06 338 GLU A O 1
ATOM 2673 N N . ALA A 1 339 ? -10.507 -23.379 25.548 1.00 60.78 339 ALA A N 1
ATOM 2674 C CA . ALA A 1 339 ? -9.972 -22.289 24.724 1.00 60.78 339 ALA A CA 1
ATOM 2675 C C . ALA A 1 339 ? -8.476 -22.443 24.370 1.00 60.78 339 ALA A C 1
ATOM 2677 O O . ALA A 1 339 ? -8.055 -22.017 23.295 1.00 60.78 339 ALA A O 1
ATOM 2678 N N . GLU A 1 340 ? -7.663 -23.042 25.246 1.00 66.31 340 GLU A N 1
ATOM 2679 C CA . GLU A 1 340 ? -6.237 -23.290 24.990 1.00 66.31 340 GLU A CA 1
ATOM 2680 C C . GLU A 1 340 ? -6.039 -24.427 23.972 1.00 66.31 340 GLU A C 1
ATOM 2682 O O . GLU A 1 340 ? -5.229 -24.271 23.060 1.00 66.31 340 GLU A O 1
ATOM 2687 N N . GLU A 1 341 ? -6.843 -25.499 24.032 1.00 70.50 341 GLU A N 1
ATOM 2688 C CA . GLU A 1 341 ? -6.906 -26.517 22.966 1.00 70.50 341 GLU A CA 1
ATOM 2689 C C . GLU A 1 341 ? -7.402 -25.924 21.636 1.00 70.50 341 GLU A C 1
ATOM 2691 O O . GLU A 1 341 ? -6.798 -26.181 20.594 1.00 70.50 341 GLU A O 1
ATOM 2696 N N . ALA A 1 342 ? -8.450 -25.091 21.656 1.00 67.94 342 ALA A N 1
ATOM 2697 C CA . ALA A 1 342 ? -8.961 -24.441 20.447 1.00 67.94 342 ALA A CA 1
ATOM 2698 C C . ALA A 1 342 ? -7.918 -23.527 19.782 1.00 67.94 342 ALA A C 1
ATOM 2700 O O . ALA A 1 342 ? -7.795 -23.538 18.556 1.00 67.94 342 ALA A O 1
ATOM 2701 N N . ARG A 1 343 ? -7.124 -22.779 20.567 1.00 73.81 343 ARG A N 1
ATOM 2702 C CA . ARG A 1 343 ? -6.028 -21.978 20.005 1.00 73.81 343 ARG A CA 1
ATOM 2703 C C . ARG A 1 343 ? -4.910 -22.858 19.449 1.00 73.81 343 ARG A C 1
ATOM 2705 O O . ARG A 1 343 ? -4.416 -22.560 18.377 1.00 73.81 343 ARG A O 1
ATOM 2712 N N . LEU A 1 344 ? -4.567 -23.966 20.109 1.00 72.19 344 LEU A N 1
ATOM 2713 C CA . LEU A 1 344 ? -3.559 -24.907 19.601 1.00 72.19 344 LEU A CA 1
ATOM 2714 C C . LEU A 1 344 ? -3.971 -25.551 18.265 1.00 72.19 344 LEU A C 1
ATOM 2716 O O . LEU A 1 344 ? -3.111 -25.834 17.439 1.00 72.19 344 LEU A O 1
ATOM 2720 N N . ILE A 1 345 ? -5.272 -25.760 18.037 1.00 71.00 345 ILE A N 1
ATOM 2721 C CA . ILE A 1 345 ? -5.804 -26.200 16.738 1.00 71.00 345 ILE A CA 1
ATOM 2722 C C . ILE A 1 345 ? -5.687 -25.075 15.699 1.00 71.00 345 ILE A C 1
ATOM 2724 O O . ILE A 1 345 ? -5.188 -25.327 14.608 1.00 71.00 345 ILE A O 1
ATOM 2728 N N . ALA A 1 346 ? -6.063 -23.839 16.042 1.00 65.44 346 ALA A N 1
ATOM 2729 C CA . ALA A 1 346 ? -5.927 -22.689 15.142 1.00 65.44 346 ALA A CA 1
ATOM 2730 C C . ALA A 1 346 ? -4.458 -22.394 14.766 1.00 65.44 346 ALA A C 1
ATOM 2732 O O . ALA A 1 346 ? -4.165 -22.188 13.592 1.00 65.44 346 ALA A O 1
ATOM 2733 N N . ASP A 1 347 ? -3.534 -22.463 15.733 1.00 69.56 347 ASP A N 1
ATOM 2734 C CA . ASP A 1 347 ? -2.084 -22.312 15.537 1.00 69.56 347 ASP A CA 1
ATOM 2735 C C . ASP A 1 347 ? -1.544 -23.376 14.536 1.00 69.56 347 ASP A C 1
ATOM 2737 O O . ASP A 1 347 ? -0.601 -23.113 13.788 1.00 69.56 347 ASP A O 1
ATOM 2741 N N . ILE A 1 348 ? -2.147 -24.577 14.491 1.00 73.00 348 ILE A N 1
ATOM 2742 C CA . ILE A 1 348 ? -1.808 -25.657 13.541 1.00 73.00 348 ILE A CA 1
ATOM 2743 C C . ILE A 1 348 ? -2.467 -25.437 12.170 1.00 73.00 348 ILE A C 1
ATOM 2745 O O . ILE A 1 348 ? -1.796 -25.587 11.150 1.00 73.00 348 ILE A O 1
ATOM 2749 N N . GLU A 1 349 ? -3.749 -25.065 12.121 1.00 68.12 349 GLU A N 1
ATOM 2750 C CA . GLU A 1 349 ? -4.457 -24.785 10.861 1.00 68.12 349 GLU A CA 1
ATOM 2751 C C . GLU A 1 349 ? -3.868 -23.562 10.130 1.00 68.12 349 GLU A C 1
ATOM 2753 O O . GLU A 1 349 ? -3.802 -23.559 8.898 1.00 68.12 349 GLU A O 1
ATOM 2758 N N . GLU A 1 350 ? -3.367 -22.554 10.857 1.00 70.38 350 GLU A N 1
ATOM 2759 C CA . GLU A 1 350 ? -2.619 -21.435 10.269 1.00 70.38 350 GLU A CA 1
ATOM 2760 C C . GLU A 1 350 ? -1.273 -21.895 9.684 1.00 70.38 350 GLU A C 1
ATOM 2762 O O . GLU A 1 350 ? -0.920 -21.484 8.577 1.00 70.38 350 GLU A O 1
ATOM 2767 N N . GLU A 1 351 ? -0.538 -22.781 10.365 1.00 73.31 351 GLU A N 1
ATOM 2768 C CA . GLU A 1 351 ? 0.708 -23.354 9.839 1.00 73.31 351 GLU A CA 1
ATOM 2769 C C . GLU A 1 351 ? 0.476 -24.221 8.587 1.00 73.31 351 GLU A C 1
ATOM 2771 O O . GLU A 1 351 ? 1.178 -24.040 7.589 1.00 73.31 351 GLU A O 1
ATOM 2776 N N . GLU A 1 352 ? -0.548 -25.083 8.569 1.00 70.81 352 GLU A N 1
ATOM 2777 C CA . GLU A 1 352 ? -0.912 -25.854 7.366 1.00 70.81 352 GLU A CA 1
ATOM 2778 C C . GLU A 1 352 ? -1.346 -24.932 6.209 1.00 70.81 352 GLU A C 1
ATOM 2780 O O . GLU A 1 352 ? -0.937 -25.130 5.059 1.00 70.81 352 GLU A O 1
ATOM 2785 N N . ALA A 1 353 ? -2.109 -23.869 6.491 1.00 65.12 353 ALA A N 1
ATOM 2786 C CA . ALA A 1 353 ? -2.478 -22.864 5.491 1.00 65.12 353 ALA A CA 1
ATOM 2787 C C . ALA A 1 353 ? -1.262 -22.064 4.981 1.00 65.12 353 ALA A C 1
ATOM 2789 O O . ALA A 1 353 ? -1.202 -21.703 3.798 1.00 65.12 353 ALA A O 1
ATOM 2790 N N . ARG A 1 354 ? -0.274 -21.805 5.846 1.00 74.69 354 ARG A N 1
ATOM 2791 C CA . ARG A 1 354 ? 0.987 -21.131 5.509 1.00 74.69 354 ARG A CA 1
ATOM 2792 C C . ARG A 1 354 ? 1.878 -22.009 4.633 1.00 74.69 354 ARG A C 1
ATOM 2794 O O . ARG A 1 354 ? 2.426 -21.499 3.654 1.00 74.69 354 ARG A O 1
ATOM 2801 N N . GLU A 1 355 ? 1.987 -23.304 4.929 1.00 76.06 355 GLU A N 1
ATOM 2802 C CA . GLU A 1 355 ? 2.708 -24.276 4.096 1.00 76.06 355 GLU A CA 1
ATOM 2803 C C . GLU A 1 355 ? 2.031 -24.427 2.724 1.00 76.06 355 GLU A C 1
ATOM 2805 O O . GLU A 1 355 ? 2.685 -24.243 1.695 1.00 76.06 355 GLU A O 1
ATOM 2810 N N . ALA A 1 356 ? 0.707 -24.617 2.686 1.00 71.69 356 ALA A N 1
ATOM 2811 C CA . ALA A 1 356 ? -0.057 -24.701 1.438 1.00 71.69 356 ALA A CA 1
ATOM 2812 C C . ALA A 1 356 ? 0.071 -23.433 0.569 1.00 71.69 356 ALA A C 1
ATOM 2814 O O . ALA A 1 356 ? 0.161 -23.522 -0.660 1.00 71.69 356 ALA A O 1
ATOM 2815 N N . LYS A 1 357 ? 0.126 -22.246 1.189 1.00 74.75 357 LYS A N 1
ATOM 2816 C CA . LYS A 1 357 ? 0.394 -20.985 0.483 1.00 74.75 357 LYS A CA 1
ATOM 2817 C C . LYS A 1 357 ? 1.833 -20.914 -0.037 1.00 74.75 357 LYS A C 1
ATOM 2819 O O . LYS A 1 357 ? 2.033 -20.503 -1.177 1.00 74.75 357 LYS A O 1
ATOM 2824 N N . ALA A 1 358 ? 2.825 -21.322 0.755 1.00 78.69 358 ALA A N 1
ATOM 2825 C CA . ALA A 1 358 ? 4.224 -21.334 0.328 1.00 78.69 358 ALA A CA 1
ATOM 2826 C C . ALA A 1 358 ? 4.450 -22.275 -0.871 1.00 78.69 358 ALA A C 1
ATOM 2828 O O . ALA A 1 358 ? 5.185 -21.921 -1.796 1.00 78.69 358 ALA A O 1
ATOM 2829 N N . ASP A 1 359 ? 3.772 -23.425 -0.899 1.00 77.38 359 ASP A N 1
ATOM 2830 C CA . ASP A 1 359 ? 3.794 -24.356 -2.031 1.00 77.38 359 ASP A CA 1
ATOM 2831 C C . ASP A 1 359 ? 3.083 -23.786 -3.273 1.00 77.38 359 ASP A C 1
ATOM 2833 O O . ASP A 1 359 ? 3.581 -23.939 -4.393 1.00 77.38 359 ASP A O 1
ATOM 2837 N N . ALA A 1 360 ? 1.973 -23.059 -3.096 1.00 72.94 360 ALA A N 1
ATOM 2838 C CA . ALA A 1 360 ? 1.303 -22.341 -4.184 1.00 72.94 360 ALA A CA 1
ATOM 2839 C C . ALA A 1 360 ? 2.189 -21.223 -4.773 1.00 72.94 360 ALA A C 1
ATOM 2841 O O . ALA A 1 360 ? 2.366 -21.160 -5.992 1.00 72.94 360 ALA A O 1
ATOM 2842 N N . ASP A 1 361 ? 2.823 -20.404 -3.928 1.00 77.19 361 ASP A N 1
ATOM 2843 C CA . ASP A 1 361 ? 3.778 -19.367 -4.346 1.00 77.19 361 ASP A CA 1
ATOM 2844 C C . ASP A 1 361 ? 5.008 -19.992 -5.044 1.00 77.19 361 ASP A C 1
ATOM 2846 O O . ASP A 1 361 ? 5.516 -19.463 -6.038 1.00 77.19 361 ASP A O 1
ATOM 2850 N N . ALA A 1 362 ? 5.479 -21.156 -4.578 1.00 76.81 362 ALA A N 1
ATOM 2851 C CA . ALA A 1 362 ? 6.569 -21.904 -5.207 1.00 76.81 362 ALA A CA 1
ATOM 2852 C C . ALA A 1 362 ? 6.164 -22.571 -6.535 1.00 76.81 362 ALA A C 1
ATOM 2854 O O . ALA A 1 362 ? 7.021 -22.765 -7.404 1.00 76.81 362 ALA A O 1
ATOM 2855 N N . ALA A 1 363 ? 4.891 -22.929 -6.718 1.00 73.81 363 ALA A N 1
ATOM 2856 C CA . ALA A 1 363 ? 4.348 -23.396 -7.991 1.00 73.81 363 ALA A CA 1
ATOM 2857 C C . ALA A 1 363 ? 4.195 -22.238 -8.990 1.00 73.81 363 ALA A C 1
ATOM 2859 O O . ALA A 1 363 ? 4.615 -22.378 -10.141 1.00 73.81 363 ALA A O 1
ATOM 2860 N N . GLN A 1 364 ? 3.693 -21.082 -8.542 1.00 71.88 364 GLN A N 1
ATOM 2861 C CA . GLN A 1 364 ? 3.560 -19.881 -9.370 1.00 71.88 364 GLN A CA 1
ATOM 2862 C C . GLN A 1 364 ? 4.926 -19.395 -9.872 1.00 71.88 364 GLN A C 1
ATOM 2864 O O . GLN A 1 364 ? 5.099 -19.222 -11.073 1.00 71.88 364 GLN A O 1
ATOM 2869 N N . ARG A 1 365 ? 5.947 -19.315 -9.004 1.00 78.19 365 ARG A N 1
ATOM 2870 C CA . ARG A 1 365 ? 7.316 -18.946 -9.423 1.00 78.19 365 ARG A CA 1
ATOM 2871 C C . ARG A 1 365 ? 7.881 -19.866 -10.512 1.00 78.19 365 ARG A C 1
ATOM 2873 O O . ARG A 1 365 ? 8.506 -19.380 -11.448 1.00 78.19 365 ARG A O 1
ATOM 2880 N N . LYS A 1 366 ? 7.627 -21.180 -10.437 1.00 74.75 366 LYS A N 1
ATOM 2881 C CA . LYS A 1 366 ? 8.037 -22.143 -11.482 1.00 74.75 366 LYS A CA 1
ATOM 2882 C C . LYS A 1 366 ? 7.272 -21.936 -12.793 1.00 74.75 366 LYS A C 1
ATOM 2884 O O . LYS A 1 366 ? 7.840 -22.154 -13.862 1.00 74.75 366 LYS A O 1
ATOM 2889 N N . LEU A 1 367 ? 6.002 -21.528 -12.723 1.00 69.94 367 LEU A N 1
ATOM 2890 C CA . LEU A 1 367 ? 5.208 -21.159 -13.896 1.00 69.94 367 LEU A CA 1
ATOM 2891 C C . LEU A 1 367 ? 5.740 -19.867 -14.531 1.00 69.94 367 LEU A C 1
ATOM 2893 O O . LEU A 1 367 ? 5.946 -19.840 -15.741 1.00 69.94 367 LEU A O 1
ATOM 2897 N N . ASP A 1 368 ? 6.044 -18.845 -13.733 1.00 68.25 368 ASP A N 1
ATOM 2898 C CA . ASP A 1 368 ? 6.582 -17.563 -14.204 1.00 68.25 368 ASP A CA 1
ATOM 2899 C C . ASP A 1 368 ? 7.982 -17.721 -14.821 1.00 68.25 368 ASP A C 1
ATOM 2901 O O . ASP A 1 368 ? 8.248 -17.190 -15.900 1.00 68.25 368 ASP A O 1
ATOM 2905 N N . GLU A 1 369 ? 8.863 -18.521 -14.206 1.00 74.00 369 GLU A N 1
ATOM 2906 C CA . GLU A 1 369 ? 10.158 -18.905 -14.790 1.00 74.00 369 GLU A CA 1
ATOM 2907 C C . GLU A 1 369 ? 9.991 -19.649 -16.124 1.00 74.00 369 GLU A C 1
ATOM 2909 O O . GLU A 1 369 ? 10.732 -19.388 -17.077 1.00 74.00 369 GLU A O 1
ATOM 2914 N N . ALA A 1 370 ? 9.013 -20.556 -16.226 1.00 70.06 370 ALA A N 1
ATOM 2915 C CA . ALA A 1 370 ? 8.732 -21.290 -17.457 1.00 70.06 370 ALA A CA 1
ATOM 2916 C C . ALA A 1 370 ? 8.143 -20.388 -18.556 1.00 70.06 370 ALA A C 1
ATOM 2918 O O . ALA A 1 370 ? 8.557 -20.502 -19.712 1.00 70.06 370 ALA A O 1
ATOM 2919 N N . MET A 1 371 ? 7.230 -19.474 -18.210 1.00 61.06 371 MET A N 1
ATOM 2920 C CA . MET A 1 371 ? 6.658 -18.493 -19.139 1.00 61.06 371 MET A CA 1
ATOM 2921 C C . MET A 1 371 ? 7.721 -17.515 -19.630 1.00 61.06 371 MET A C 1
ATOM 2923 O O . MET A 1 371 ? 7.874 -17.361 -20.839 1.00 61.06 371 MET A O 1
ATOM 2927 N N . LYS A 1 372 ? 8.524 -16.936 -18.729 1.00 66.81 372 LYS A N 1
ATOM 2928 C CA . LYS A 1 372 ? 9.633 -16.053 -19.108 1.00 66.81 372 LYS A CA 1
ATOM 2929 C C . LYS A 1 372 ? 10.637 -16.773 -20.007 1.00 66.81 372 LYS A C 1
ATOM 2931 O O . LYS A 1 372 ? 11.042 -16.231 -21.027 1.00 66.81 372 LYS A O 1
ATOM 2936 N N . LYS A 1 373 ? 10.995 -18.021 -19.690 1.00 68.12 373 LYS A N 1
ATOM 2937 C CA . LYS A 1 373 ? 11.880 -18.822 -20.547 1.00 68.12 373 LYS A CA 1
ATOM 2938 C C . LYS A 1 373 ? 11.266 -19.097 -21.924 1.00 68.12 373 LYS A C 1
ATOM 2940 O O . LYS A 1 373 ? 11.998 -19.103 -22.909 1.00 68.12 373 LYS A O 1
ATOM 2945 N N . ALA A 1 374 ? 9.953 -19.309 -22.012 1.00 61.25 374 ALA A N 1
ATOM 2946 C CA . ALA A 1 374 ? 9.256 -19.447 -23.290 1.00 61.25 374 ALA A CA 1
ATOM 2947 C C . ALA A 1 374 ? 9.215 -18.123 -24.077 1.00 61.25 374 ALA A C 1
ATOM 2949 O O . ALA A 1 374 ? 9.400 -18.143 -25.290 1.00 61.25 374 ALA A O 1
ATOM 2950 N N . GLU A 1 375 ? 9.048 -16.983 -23.402 1.00 60.34 375 GLU A N 1
ATOM 2951 C CA . GLU A 1 375 ? 9.093 -15.641 -23.996 1.00 60.34 375 GLU A CA 1
ATOM 2952 C C . GLU A 1 375 ? 10.503 -15.284 -24.499 1.00 60.34 375 GLU A C 1
ATOM 2954 O O . GLU A 1 375 ? 10.660 -14.855 -25.641 1.00 60.34 375 GLU A O 1
ATOM 2959 N N . ASP A 1 376 ? 11.541 -15.540 -23.699 1.00 63.53 376 ASP A N 1
ATOM 2960 C CA . ASP A 1 376 ? 12.948 -15.357 -24.075 1.00 63.53 376 ASP A CA 1
ATOM 2961 C C . ASP A 1 376 ? 13.340 -16.293 -25.237 1.00 63.53 376 ASP A C 1
ATOM 2963 O O . ASP A 1 376 ? 14.094 -15.901 -26.130 1.00 63.53 376 ASP A O 1
ATOM 2967 N N . MET A 1 377 ? 12.807 -17.521 -25.286 1.00 55.53 377 MET A N 1
ATOM 2968 C CA . MET A 1 377 ? 12.967 -18.417 -26.441 1.00 55.53 377 MET A CA 1
ATOM 2969 C C . MET A 1 377 ? 12.170 -17.942 -27.666 1.00 55.53 377 MET A C 1
ATOM 2971 O O . MET A 1 377 ? 12.662 -18.087 -28.782 1.00 55.53 377 MET A O 1
ATOM 2975 N N . GLY A 1 378 ? 10.994 -17.339 -27.471 1.00 52.50 378 GLY A N 1
ATOM 2976 C CA . GLY A 1 378 ? 10.192 -16.716 -28.525 1.00 52.50 378 GLY A CA 1
ATOM 2977 C C . GLY A 1 378 ? 10.920 -15.543 -29.176 1.00 52.50 378 GLY A C 1
ATOM 2978 O O . GLY A 1 378 ? 11.145 -15.570 -30.380 1.00 52.50 378 GLY A O 1
ATOM 2979 N N . LYS A 1 379 ? 11.396 -14.581 -28.377 1.00 54.56 379 LYS A N 1
ATOM 2980 C CA . LYS A 1 379 ? 12.170 -13.415 -28.845 1.00 54.56 379 LYS A CA 1
ATOM 2981 C C . LYS A 1 379 ? 13.478 -13.811 -29.529 1.00 54.56 379 LYS A C 1
ATOM 2983 O O . LYS A 1 379 ? 13.848 -13.215 -30.535 1.00 54.56 379 LYS A O 1
ATOM 2988 N N . ASN A 1 380 ? 14.172 -14.837 -29.025 1.00 49.50 380 ASN A N 1
ATOM 2989 C CA . ASN A 1 380 ? 15.348 -15.375 -29.714 1.00 49.50 380 ASN A CA 1
ATOM 2990 C C . ASN A 1 380 ? 14.977 -16.049 -31.044 1.00 49.50 380 ASN A C 1
ATOM 2992 O O . ASN A 1 380 ? 15.697 -15.869 -32.018 1.00 49.50 380 ASN A O 1
ATOM 2996 N N . ALA A 1 381 ? 13.872 -16.799 -31.118 1.00 48.78 381 ALA A N 1
ATOM 2997 C CA . ALA A 1 381 ? 13.418 -17.409 -32.369 1.00 48.78 381 ALA A CA 1
ATOM 2998 C C . ALA A 1 381 ? 12.978 -16.356 -33.402 1.00 48.78 381 ALA A C 1
ATOM 3000 O O . ALA A 1 381 ? 13.355 -16.464 -34.565 1.00 48.78 381 ALA A O 1
ATOM 3001 N N . GLU A 1 382 ? 12.247 -15.329 -32.962 1.00 53.53 382 GLU A N 1
ATOM 3002 C CA . GLU A 1 382 ? 11.795 -14.191 -33.767 1.00 53.53 382 GLU A CA 1
ATOM 3003 C C . GLU A 1 382 ? 12.990 -13.413 -34.332 1.00 53.53 382 GLU A C 1
ATOM 3005 O O . GLU A 1 382 ? 13.107 -13.273 -35.551 1.00 53.53 382 GLU A O 1
ATOM 3010 N N . LYS A 1 383 ? 13.964 -13.059 -33.481 1.00 58.16 383 LYS A N 1
ATOM 3011 C CA . LYS A 1 383 ? 15.223 -12.454 -33.926 1.00 58.16 383 LYS A CA 1
ATOM 3012 C C . LYS A 1 383 ? 16.005 -13.358 -34.886 1.00 58.16 383 LYS A C 1
ATOM 3014 O O . LYS A 1 383 ? 16.499 -12.874 -35.896 1.00 58.16 383 LYS A O 1
ATOM 3019 N N . ILE A 1 384 ? 16.094 -14.666 -34.626 1.00 52.69 384 ILE A N 1
ATOM 3020 C CA . ILE A 1 384 ? 16.748 -15.612 -35.548 1.00 52.69 384 ILE A CA 1
ATOM 3021 C C . ILE A 1 384 ? 16.033 -15.636 -36.907 1.00 52.69 384 ILE A C 1
ATOM 3023 O O . ILE A 1 384 ? 16.703 -15.745 -37.931 1.00 52.69 384 ILE A O 1
ATOM 3027 N N . THR A 1 385 ? 14.703 -15.500 -36.964 1.00 56.50 385 THR A N 1
ATOM 3028 C CA . THR A 1 385 ? 13.998 -15.341 -38.247 1.00 56.50 385 THR A CA 1
ATOM 3029 C C . THR A 1 385 ? 14.256 -13.990 -38.913 1.00 56.50 385 THR A C 1
ATOM 3031 O O . THR A 1 385 ? 14.478 -13.981 -40.122 1.00 56.50 385 THR A O 1
ATOM 3034 N N . GLU A 1 386 ? 14.306 -12.880 -38.171 1.00 66.31 386 GLU A N 1
ATOM 3035 C CA . GLU A 1 386 ? 14.651 -11.561 -38.728 1.00 66.31 386 GLU A CA 1
ATOM 3036 C C . GLU A 1 386 ? 16.083 -11.521 -39.282 1.00 66.31 386 GLU A C 1
ATOM 3038 O O . GLU A 1 386 ? 16.288 -11.060 -40.407 1.00 66.31 386 GLU A O 1
ATOM 3043 N N . ASP A 1 387 ? 17.055 -12.061 -38.539 1.00 67.62 387 ASP A N 1
ATOM 3044 C CA . ASP A 1 387 ? 18.453 -12.192 -38.961 1.00 67.62 387 ASP A CA 1
ATOM 3045 C C . ASP A 1 387 ? 18.550 -13.110 -40.203 1.00 67.62 387 ASP A C 1
ATOM 3047 O O . ASP A 1 387 ? 19.141 -12.722 -41.208 1.00 67.62 387 ASP A O 1
ATOM 3051 N N . LEU A 1 388 ? 17.858 -14.260 -40.234 1.00 64.56 388 LEU A N 1
ATOM 3052 C CA . LEU A 1 388 ? 17.809 -15.142 -41.418 1.00 64.56 388 LEU A CA 1
ATOM 3053 C C . LEU A 1 388 ? 17.082 -14.535 -42.632 1.00 64.56 388 LEU A C 1
ATOM 3055 O O . LEU A 1 388 ? 17.314 -14.967 -43.764 1.00 64.56 388 LEU A O 1
ATOM 3059 N N . GLU A 1 389 ? 16.161 -13.590 -42.443 1.00 71.62 389 GLU A N 1
ATOM 3060 C CA . GLU A 1 389 ? 15.542 -12.835 -43.540 1.00 71.62 389 GLU A CA 1
ATOM 3061 C C . GLU A 1 389 ? 16.386 -11.633 -43.966 1.00 71.62 389 GLU A C 1
ATOM 3063 O O . GLU A 1 389 ? 16.334 -11.224 -45.128 1.00 71.62 389 GLU A O 1
ATOM 3068 N N . LYS A 1 390 ? 17.181 -11.059 -43.061 1.00 75.38 390 LYS A N 1
ATOM 3069 C CA . LYS A 1 390 ? 18.210 -10.066 -43.378 1.00 75.38 390 LYS A CA 1
ATOM 3070 C C . LYS A 1 390 ? 19.323 -10.702 -44.216 1.00 75.38 390 LYS A C 1
ATOM 3072 O O . LYS A 1 390 ? 19.568 -10.211 -45.314 1.00 75.38 390 LYS A O 1
ATOM 3077 N N . ASP A 1 391 ? 19.897 -11.819 -43.773 1.00 74.12 391 ASP A N 1
ATOM 3078 C CA . ASP A 1 391 ? 20.988 -12.525 -44.462 1.00 74.12 391 ASP A CA 1
ATOM 3079 C C . ASP A 1 391 ? 20.607 -12.905 -45.901 1.00 74.12 391 ASP A C 1
ATOM 3081 O O . ASP A 1 391 ? 21.349 -12.609 -46.833 1.00 74.12 391 ASP A O 1
ATOM 3085 N N . LYS A 1 392 ? 19.401 -13.455 -46.120 1.00 76.75 392 LYS A N 1
ATOM 3086 C CA . LYS A 1 392 ? 18.894 -13.751 -47.477 1.00 76.75 392 LYS A CA 1
ATOM 3087 C C . LYS A 1 392 ? 18.827 -12.510 -48.367 1.00 76.75 392 LYS A C 1
ATOM 3089 O O . LYS A 1 392 ? 19.224 -12.574 -49.526 1.00 76.75 392 LYS A O 1
ATOM 3094 N N . ARG A 1 393 ? 18.332 -11.383 -47.840 1.00 77.81 393 ARG A N 1
ATOM 3095 C CA . ARG A 1 393 ? 18.264 -10.115 -48.588 1.00 77.81 393 ARG A CA 1
ATOM 3096 C C . ARG A 1 393 ? 19.660 -9.569 -48.881 1.00 77.81 393 ARG A C 1
ATOM 3098 O O . ARG A 1 393 ? 19.878 -9.039 -49.967 1.00 77.81 393 ARG A O 1
ATOM 3105 N N . GLU A 1 394 ? 20.597 -9.701 -47.945 1.00 84.62 394 GLU A N 1
ATOM 3106 C CA . GLU A 1 394 ? 21.996 -9.331 -48.160 1.00 84.62 394 GLU A CA 1
ATOM 3107 C C . GLU A 1 394 ? 22.651 -10.196 -49.243 1.00 84.62 394 GLU A C 1
ATOM 3109 O O . GLU A 1 394 ? 23.262 -9.642 -50.155 1.00 84.62 394 GLU A O 1
ATOM 3114 N N . ASP A 1 395 ? 22.463 -11.515 -49.219 1.00 82.06 395 ASP A N 1
ATOM 3115 C CA . ASP A 1 395 ? 23.017 -12.429 -50.225 1.00 82.06 395 ASP A CA 1
ATOM 3116 C C . ASP A 1 395 ? 22.387 -12.224 -51.619 1.00 82.06 395 ASP A C 1
ATOM 3118 O O . ASP A 1 395 ? 23.117 -12.168 -52.610 1.00 82.06 395 ASP A O 1
ATOM 3122 N N . GLU A 1 396 ? 21.070 -11.986 -51.719 1.00 84.38 396 GLU A N 1
ATOM 3123 C CA . GLU A 1 396 ? 20.407 -11.581 -52.976 1.00 84.38 396 GLU A CA 1
ATOM 3124 C C . GLU A 1 396 ? 20.985 -10.272 -53.548 1.00 84.38 396 GLU A C 1
ATOM 3126 O O . GLU A 1 396 ? 21.099 -10.103 -54.766 1.00 84.38 396 GLU A O 1
ATOM 3131 N N . ILE A 1 397 ? 21.335 -9.313 -52.685 1.00 84.69 397 ILE A N 1
ATOM 3132 C CA . ILE A 1 397 ? 21.998 -8.070 -53.098 1.00 84.69 397 ILE A CA 1
ATOM 3133 C C . ILE A 1 397 ? 23.444 -8.358 -53.528 1.00 84.69 397 ILE A C 1
ATOM 3135 O O . ILE A 1 397 ? 23.886 -7.803 -54.533 1.00 84.69 397 ILE A O 1
ATOM 3139 N N . LEU A 1 398 ? 24.182 -9.217 -52.818 1.00 87.88 398 LEU A N 1
ATOM 3140 C CA . LEU A 1 398 ? 25.560 -9.576 -53.168 1.00 87.88 398 LEU A CA 1
ATOM 3141 C C . LEU A 1 398 ? 25.636 -10.323 -54.505 1.00 87.88 398 LEU A C 1
ATOM 3143 O O . LEU A 1 398 ? 26.532 -10.025 -55.292 1.00 87.88 398 LEU A O 1
ATOM 3147 N N . GLU A 1 399 ? 24.682 -11.202 -54.825 1.00 86.00 399 GLU A N 1
ATOM 3148 C CA . GLU A 1 399 ? 24.593 -11.839 -56.148 1.00 86.00 399 GLU A CA 1
ATOM 3149 C C . GLU A 1 399 ? 24.372 -10.791 -57.257 1.00 86.00 399 GLU A C 1
ATOM 3151 O O . GLU A 1 399 ? 25.109 -10.758 -58.251 1.00 86.00 399 GLU A O 1
ATOM 3156 N N . ARG A 1 400 ? 23.420 -9.861 -57.068 1.00 87.12 400 ARG A N 1
ATOM 3157 C CA . ARG A 1 400 ? 23.181 -8.770 -58.033 1.00 87.12 400 ARG A CA 1
ATOM 3158 C C . ARG A 1 400 ? 24.378 -7.840 -58.192 1.00 87.12 400 ARG A C 1
ATOM 3160 O O . ARG A 1 400 ? 24.647 -7.413 -59.314 1.00 87.12 400 ARG A O 1
ATOM 3167 N N . VAL A 1 401 ? 25.085 -7.522 -57.112 1.00 88.06 401 VAL A N 1
ATOM 3168 C CA . VAL A 1 401 ? 26.302 -6.697 -57.138 1.00 88.06 401 VAL A CA 1
ATOM 3169 C C . VAL A 1 401 ? 27.437 -7.450 -57.844 1.00 88.06 401 VAL A C 1
ATOM 3171 O O . VAL A 1 401 ? 28.047 -6.906 -58.762 1.00 88.06 401 VAL A O 1
ATOM 3174 N N . GLY A 1 402 ? 27.663 -8.725 -57.515 1.00 86.00 402 GLY A N 1
ATOM 3175 C CA . GLY A 1 402 ? 28.682 -9.575 -58.145 1.00 86.00 402 GLY A CA 1
ATOM 3176 C C . GLY A 1 402 ? 28.491 -9.753 -59.653 1.00 86.00 402 GLY A C 1
ATOM 3177 O O . GLY A 1 402 ? 29.468 -9.784 -60.398 1.00 86.00 402 GLY A O 1
ATOM 3178 N N . SER A 1 403 ? 27.245 -9.741 -60.140 1.00 88.94 403 SER A N 1
ATOM 3179 C CA . SER A 1 403 ? 26.952 -9.746 -61.585 1.00 88.94 403 SER A CA 1
ATOM 3180 C C . SER A 1 403 ? 27.471 -8.509 -62.350 1.00 88.94 403 SER A C 1
ATOM 3182 O O . SER A 1 403 ? 27.458 -8.494 -63.581 1.00 88.94 403 SER A O 1
ATOM 3184 N N . ARG A 1 404 ? 27.946 -7.469 -61.644 1.00 90.62 404 ARG A N 1
ATOM 3185 C CA . ARG A 1 404 ? 28.420 -6.193 -62.210 1.00 90.62 404 ARG A CA 1
ATOM 3186 C C . ARG A 1 404 ? 29.951 -6.053 -62.235 1.00 90.62 404 ARG A C 1
ATOM 3188 O O . ARG A 1 404 ? 30.441 -5.029 -62.700 1.00 90.62 404 ARG A O 1
ATOM 3195 N N . VAL A 1 405 ? 30.710 -7.074 -61.815 1.00 89.25 405 VAL A N 1
ATOM 3196 C CA . VAL A 1 405 ? 32.196 -7.106 -61.836 1.00 89.25 405 VAL A CA 1
ATOM 3197 C C . VAL A 1 405 ? 32.790 -6.725 -63.202 1.00 89.25 405 VAL A C 1
ATOM 3199 O O . VAL A 1 405 ? 33.809 -6.033 -63.265 1.00 89.25 405 VAL A O 1
ATOM 3202 N N . ASP A 1 406 ? 32.142 -7.134 -64.296 1.00 87.31 406 ASP A N 1
ATOM 3203 C CA . ASP A 1 406 ? 32.587 -6.861 -65.672 1.00 87.31 406 ASP A CA 1
ATOM 3204 C C . ASP A 1 406 ? 32.387 -5.399 -66.120 1.00 87.31 406 ASP A C 1
ATOM 3206 O O . ASP A 1 406 ? 32.860 -5.012 -67.188 1.00 87.31 406 ASP A O 1
ATOM 3210 N N . GLN A 1 407 ? 31.701 -4.571 -65.323 1.00 88.31 407 GLN A N 1
ATOM 3211 C CA . GLN A 1 407 ? 31.528 -3.136 -65.591 1.00 88.31 407 GLN A CA 1
ATOM 3212 C C . GLN A 1 407 ? 32.734 -2.310 -65.107 1.00 88.31 407 GLN A C 1
ATOM 3214 O O . GLN A 1 407 ? 32.938 -1.190 -65.568 1.00 88.31 407 GLN A O 1
ATOM 3219 N N . ILE A 1 408 ? 33.544 -2.852 -64.191 1.00 89.31 408 ILE A N 1
ATOM 3220 C CA . ILE A 1 408 ? 34.675 -2.158 -63.565 1.00 89.31 408 ILE A CA 1
ATOM 3221 C C . ILE A 1 408 ? 35.904 -2.159 -64.492 1.00 89.31 408 ILE A C 1
ATOM 3223 O O . ILE A 1 408 ? 36.348 -3.214 -64.949 1.00 89.31 408 ILE A O 1
ATOM 3227 N N . ASP A 1 409 ? 36.519 -0.992 -64.726 1.00 88.88 409 ASP A N 1
ATOM 3228 C CA . ASP A 1 409 ? 37.771 -0.903 -65.496 1.00 88.88 409 ASP A CA 1
ATOM 3229 C C . ASP A 1 409 ? 38.998 -1.314 -64.662 1.00 88.88 409 ASP A C 1
ATOM 3231 O O . ASP A 1 409 ? 39.754 -0.505 -64.108 1.00 88.88 409 ASP A O 1
ATOM 3235 N N . TRP A 1 410 ? 39.223 -2.624 -64.637 1.00 89.81 410 TRP A N 1
ATOM 3236 C CA . TRP A 1 410 ? 40.374 -3.271 -64.013 1.00 89.81 410 TRP A CA 1
ATOM 3237 C C . TRP A 1 410 ? 41.738 -2.843 -64.572 1.00 89.81 410 TRP A C 1
ATOM 3239 O O . TRP A 1 410 ? 42.747 -3.099 -63.914 1.00 89.81 410 TRP A O 1
ATOM 3249 N N . SER A 1 411 ? 41.805 -2.196 -65.745 1.00 86.88 411 SER A N 1
ATOM 3250 C CA . SER A 1 411 ? 43.076 -1.714 -66.308 1.00 86.88 411 SER A CA 1
ATOM 3251 C C . SER A 1 411 ? 43.624 -0.477 -65.588 1.00 86.88 411 SER A C 1
ATOM 3253 O O . SER A 1 411 ? 44.821 -0.204 -65.671 1.00 86.88 411 SER A O 1
ATOM 3255 N N . ARG A 1 412 ? 42.762 0.241 -64.854 1.00 85.56 412 ARG A N 1
ATOM 3256 C CA . ARG A 1 412 ? 43.097 1.476 -64.132 1.00 85.56 412 ARG A CA 1
ATOM 3257 C C . ARG A 1 412 ? 43.341 1.250 -62.638 1.00 85.56 412 ARG A C 1
ATOM 3259 O O . ARG A 1 412 ? 44.371 1.681 -62.129 1.00 85.56 412 ARG A O 1
ATOM 3266 N N . ILE A 1 413 ? 42.431 0.556 -61.946 1.00 87.81 413 ILE A N 1
ATOM 3267 C CA . ILE A 1 413 ? 42.560 0.304 -60.494 1.00 87.81 413 ILE A CA 1
ATOM 3268 C C . ILE A 1 413 ? 43.403 -0.935 -60.152 1.00 87.81 413 ILE A C 1
ATOM 3270 O O . ILE A 1 413 ? 43.963 -1.015 -59.061 1.00 87.81 413 ILE A O 1
ATOM 3274 N N . GLY A 1 414 ? 43.545 -1.882 -61.085 1.00 85.38 414 GLY A N 1
ATOM 3275 C CA . GLY A 1 414 ? 44.222 -3.159 -60.848 1.00 85.38 414 GLY A CA 1
ATOM 3276 C C . GLY A 1 414 ? 43.386 -4.165 -60.044 1.00 85.38 414 GLY A C 1
ATOM 3277 O O . GLY A 1 414 ? 42.288 -3.870 -59.570 1.00 85.38 414 GLY A O 1
ATOM 3278 N N . LYS A 1 415 ? 43.907 -5.390 -59.906 1.00 84.00 415 LYS A N 1
ATOM 3279 C CA . LYS A 1 415 ? 43.269 -6.493 -59.167 1.00 84.00 415 LYS A CA 1
ATOM 3280 C C . LYS A 1 415 ? 44.137 -6.912 -57.982 1.00 84.00 415 LYS A C 1
ATOM 3282 O O . LYS A 1 415 ? 45.308 -7.229 -58.181 1.00 84.00 415 LYS A O 1
ATOM 3287 N N . ALA A 1 416 ? 43.552 -6.940 -56.786 1.00 78.50 416 ALA A N 1
ATOM 3288 C CA . ALA A 1 416 ? 44.172 -7.524 -55.599 1.00 78.50 416 ALA A CA 1
ATOM 3289 C C . ALA A 1 416 ? 44.326 -9.056 -55.729 1.00 78.50 416 ALA A C 1
ATOM 3291 O O . ALA A 1 416 ? 43.608 -9.703 -56.497 1.00 78.50 416 ALA A O 1
ATOM 3292 N N . GLY A 1 417 ? 45.262 -9.632 -54.968 1.00 73.00 417 GLY A N 1
ATOM 3293 C CA . GLY A 1 417 ? 45.405 -11.085 -54.824 1.00 73.00 417 GLY A CA 1
ATOM 3294 C C . GLY A 1 417 ? 44.299 -11.694 -53.954 1.00 73.00 417 GLY A C 1
ATOM 3295 O O . GLY A 1 417 ? 43.622 -10.984 -53.216 1.00 73.00 417 GLY A O 1
ATOM 3296 N N . GLU A 1 418 ? 44.116 -13.016 -54.019 1.00 63.97 418 GLU A N 1
ATOM 3297 C CA . GLU A 1 418 ? 43.017 -13.690 -53.307 1.00 63.97 418 GLU A CA 1
ATOM 3298 C C . GLU A 1 418 ? 43.118 -13.617 -51.776 1.00 63.97 418 GLU A C 1
ATOM 3300 O O . GLU A 1 418 ? 42.079 -13.667 -51.132 1.00 63.97 418 GLU A O 1
ATOM 3305 N N . GLU A 1 419 ? 44.325 -13.442 -51.223 1.00 68.69 419 GLU A N 1
ATOM 3306 C CA . GLU A 1 419 ? 44.594 -13.316 -49.777 1.00 68.69 419 GLU A CA 1
ATOM 3307 C C . GLU A 1 419 ? 44.843 -11.862 -49.312 1.00 68.69 419 GLU A C 1
ATOM 3309 O O . GLU A 1 419 ? 45.132 -11.636 -48.139 1.00 68.69 419 GLU A O 1
ATOM 3314 N N . VAL A 1 420 ? 44.782 -10.866 -50.211 1.00 74.56 420 VAL A N 1
ATOM 3315 C CA . VAL A 1 420 ? 45.120 -9.463 -49.891 1.00 74.56 420 VAL A CA 1
ATOM 3316 C C . VAL A 1 420 ? 43.851 -8.620 -49.760 1.00 74.56 420 VAL A C 1
ATOM 3318 O O . VAL A 1 420 ? 43.159 -8.360 -50.750 1.00 74.56 420 VAL A O 1
ATOM 3321 N N . HIS A 1 421 ? 43.570 -8.174 -48.535 1.00 82.81 421 HIS A N 1
ATOM 3322 C CA . HIS A 1 421 ? 42.403 -7.367 -48.174 1.00 82.81 421 HIS A CA 1
ATOM 3323 C C . HIS A 1 421 ? 42.795 -6.308 -47.139 1.00 82.81 421 HIS A C 1
ATOM 3325 O O . HIS A 1 421 ? 43.487 -6.630 -46.174 1.00 82.81 421 HIS A O 1
ATOM 3331 N N . ASP A 1 422 ? 42.314 -5.081 -47.317 1.00 87.19 422 ASP A N 1
ATOM 3332 C CA . ASP A 1 422 ? 42.335 -4.030 -46.298 1.00 87.19 422 ASP A CA 1
ATOM 3333 C C . ASP A 1 422 ? 40.986 -3.971 -45.564 1.00 87.19 422 ASP A C 1
ATOM 3335 O O . ASP A 1 422 ? 39.956 -4.404 -46.089 1.00 87.19 422 ASP A O 1
ATOM 3339 N N . ASP A 1 423 ? 40.970 -3.379 -44.367 1.00 86.75 423 ASP A N 1
ATOM 3340 C CA . ASP A 1 423 ? 39.728 -3.060 -43.654 1.00 86.75 423 ASP A CA 1
ATOM 3341 C C . ASP A 1 423 ? 39.123 -1.741 -44.161 1.00 86.75 423 ASP A C 1
ATOM 3343 O O . ASP A 1 423 ? 39.243 -0.672 -43.560 1.00 86.75 423 ASP A O 1
ATOM 3347 N N . LEU A 1 424 ? 38.467 -1.827 -45.316 1.00 88.69 424 LEU A N 1
ATOM 3348 C CA . LEU A 1 424 ? 37.801 -0.717 -45.996 1.00 88.69 424 LEU A CA 1
ATOM 3349 C C . LEU A 1 424 ? 36.777 0.031 -45.113 1.00 88.69 424 LEU A C 1
ATOM 3351 O O . LEU A 1 424 ? 36.487 1.185 -45.423 1.00 88.69 424 LEU A O 1
ATOM 3355 N N . THR A 1 425 ? 36.275 -0.541 -44.007 1.00 85.25 425 THR A N 1
ATOM 3356 C CA . THR A 1 425 ? 35.391 0.155 -43.036 1.00 85.25 425 THR A CA 1
ATOM 3357 C C . THR A 1 425 ? 36.037 1.381 -42.364 1.00 85.25 425 THR A C 1
ATOM 3359 O O . THR A 1 425 ? 35.344 2.260 -41.830 1.00 85.25 425 THR A O 1
ATOM 3362 N N . MET A 1 426 ? 37.368 1.488 -42.440 1.00 82.56 426 MET A N 1
ATOM 3363 C CA . MET A 1 426 ? 38.129 2.669 -42.026 1.00 82.56 426 MET A CA 1
ATOM 3364 C C . MET A 1 426 ? 37.855 3.895 -42.913 1.00 82.56 426 MET A C 1
ATOM 3366 O O . MET A 1 426 ? 38.015 5.025 -42.448 1.00 82.56 426 MET A O 1
ATOM 3370 N N . ILE A 1 427 ? 37.408 3.706 -44.162 1.00 83.25 427 ILE A N 1
ATOM 3371 C CA . ILE A 1 427 ? 36.930 4.788 -45.035 1.00 83.25 427 ILE A CA 1
ATOM 3372 C C . ILE A 1 427 ? 35.499 5.155 -44.633 1.00 83.25 427 ILE A C 1
ATOM 3374 O O . ILE A 1 427 ? 34.594 4.319 -44.596 1.00 83.25 427 ILE A O 1
ATOM 3378 N N . ASN A 1 428 ? 35.261 6.436 -44.362 1.00 78.38 428 ASN A N 1
ATOM 3379 C CA . ASN A 1 428 ? 33.950 6.897 -43.936 1.00 78.38 428 ASN A CA 1
ATOM 3380 C C . ASN A 1 428 ? 32.891 6.707 -45.038 1.00 78.38 428 ASN A C 1
ATOM 3382 O O . ASN A 1 428 ? 33.119 7.015 -46.209 1.00 78.38 428 ASN A O 1
ATOM 3386 N N . GLY A 1 429 ? 31.722 6.198 -44.649 1.00 78.25 429 GLY A N 1
ATOM 3387 C CA . GLY A 1 429 ? 30.646 5.806 -45.562 1.00 78.25 429 GLY A CA 1
ATOM 3388 C C . GLY A 1 429 ? 30.703 4.355 -46.065 1.00 78.25 429 GLY A C 1
ATOM 3389 O O . GLY A 1 429 ? 29.745 3.953 -46.734 1.00 78.25 429 GLY A O 1
ATOM 3390 N N . ILE A 1 430 ? 31.755 3.588 -45.732 1.00 87.12 430 ILE A N 1
ATOM 3391 C CA . ILE A 1 430 ? 31.819 2.121 -45.862 1.00 87.12 430 ILE A CA 1
ATOM 3392 C C . ILE A 1 430 ? 31.456 1.481 -44.512 1.00 87.12 430 ILE A C 1
ATOM 3394 O O . ILE A 1 430 ? 32.061 1.780 -43.485 1.00 87.12 430 ILE A O 1
ATOM 3398 N N . ASP A 1 431 ? 30.467 0.590 -44.530 1.00 84.88 431 ASP A N 1
ATOM 3399 C CA . ASP A 1 431 ? 30.125 -0.336 -43.443 1.00 84.88 431 ASP A CA 1
ATOM 3400 C C . ASP A 1 431 ? 30.498 -1.785 -43.829 1.00 84.88 431 ASP A C 1
ATOM 3402 O O . ASP A 1 431 ? 30.934 -2.042 -44.954 1.00 84.88 431 ASP A O 1
ATOM 3406 N N . GLU A 1 432 ? 30.331 -2.746 -42.916 1.00 86.19 432 GLU A N 1
ATOM 3407 C CA . GLU A 1 432 ? 30.670 -4.162 -43.149 1.00 86.19 432 GLU A CA 1
ATOM 3408 C C . GLU A 1 432 ? 29.964 -4.768 -44.377 1.00 86.19 432 GLU A C 1
ATOM 3410 O O . GLU A 1 432 ? 30.541 -5.593 -45.094 1.00 86.19 432 GLU A O 1
ATOM 3415 N N . PHE A 1 433 ? 28.725 -4.355 -44.660 1.00 88.44 433 PHE A N 1
ATOM 3416 C CA . PHE A 1 433 ? 27.966 -4.869 -45.798 1.00 88.44 433 PHE A CA 1
ATOM 3417 C C . PHE A 1 433 ? 28.409 -4.207 -47.109 1.00 88.44 433 PHE A C 1
ATOM 3419 O O . PHE A 1 433 ? 28.566 -4.889 -48.123 1.00 88.44 433 PHE A O 1
ATOM 3426 N N . ILE A 1 434 ? 28.715 -2.908 -47.093 1.00 88.69 434 ILE A N 1
ATOM 3427 C CA . ILE A 1 434 ? 29.350 -2.206 -48.219 1.00 88.69 434 ILE A CA 1
ATOM 3428 C C . ILE A 1 434 ? 30.741 -2.794 -48.506 1.00 88.69 434 ILE A C 1
ATOM 3430 O O . ILE A 1 434 ? 31.083 -2.995 -49.671 1.00 88.69 434 ILE A O 1
ATOM 3434 N N . GLN A 1 435 ? 31.505 -3.164 -47.475 1.00 91.69 435 GLN A N 1
ATOM 3435 C CA . GLN A 1 435 ? 32.760 -3.907 -47.608 1.00 91.69 435 GLN A CA 1
ATOM 3436 C C . GLN A 1 435 ? 32.541 -5.295 -48.227 1.00 91.69 435 GLN A C 1
ATOM 3438 O O . GLN A 1 435 ? 33.266 -5.657 -49.153 1.00 91.69 435 GLN A O 1
ATOM 3443 N N . ARG A 1 436 ? 31.516 -6.059 -47.811 1.00 89.75 436 ARG A N 1
ATOM 3444 C CA . ARG A 1 436 ? 31.131 -7.321 -48.483 1.00 89.75 436 ARG A CA 1
ATOM 3445 C C . ARG A 1 436 ? 30.789 -7.092 -49.961 1.00 89.75 436 ARG A C 1
ATOM 3447 O O . ARG A 1 436 ? 31.289 -7.836 -50.803 1.00 89.75 436 ARG A O 1
ATOM 3454 N N . LYS A 1 437 ? 30.021 -6.047 -50.296 1.00 91.81 437 LYS A N 1
ATOM 3455 C CA . LYS A 1 437 ? 29.703 -5.677 -51.689 1.00 91.81 437 LYS A CA 1
ATOM 3456 C C . LYS A 1 437 ? 30.958 -5.356 -52.509 1.00 91.81 437 LYS A C 1
ATOM 3458 O O . LYS A 1 437 ? 31.114 -5.891 -53.602 1.00 91.81 437 LYS A O 1
ATOM 3463 N N . LEU A 1 438 ? 31.859 -4.521 -51.987 1.00 92.00 438 LEU A N 1
ATOM 3464 C CA . LEU A 1 438 ? 33.133 -4.175 -52.632 1.00 92.00 438 LEU A CA 1
ATOM 3465 C C . LEU A 1 438 ? 34.021 -5.413 -52.830 1.00 92.00 438 LEU A C 1
ATOM 3467 O O . LEU A 1 438 ? 34.520 -5.647 -53.932 1.00 92.00 438 LEU A O 1
ATOM 3471 N N . ASN A 1 439 ? 34.124 -6.267 -51.810 1.00 90.38 439 ASN A N 1
ATOM 3472 C CA . ASN A 1 439 ? 34.887 -7.511 -51.874 1.00 90.38 439 ASN A CA 1
ATOM 3473 C C . ASN A 1 439 ? 34.333 -8.494 -52.918 1.00 90.38 439 ASN A C 1
ATOM 3475 O O . ASN A 1 439 ? 35.120 -9.155 -53.602 1.00 90.38 439 ASN A O 1
ATOM 3479 N N . VAL A 1 440 ? 33.007 -8.554 -53.085 1.00 90.38 440 VAL A N 1
ATOM 3480 C CA . VAL A 1 440 ? 32.330 -9.320 -54.147 1.00 90.38 440 VAL A CA 1
ATOM 3481 C C . VAL A 1 440 ? 32.516 -8.677 -55.529 1.00 90.38 440 VAL A C 1
ATOM 3483 O O . VAL A 1 440 ? 32.689 -9.403 -56.506 1.00 90.38 440 VAL A O 1
ATOM 3486 N N . LEU A 1 441 ? 32.599 -7.343 -55.625 1.00 90.69 441 LEU A N 1
ATOM 3487 C CA . LEU A 1 441 ? 33.050 -6.660 -56.847 1.00 90.69 441 LEU A CA 1
ATOM 3488 C C . LEU A 1 441 ? 34.539 -6.895 -57.158 1.00 90.69 441 LEU A C 1
ATOM 3490 O O . LEU A 1 441 ? 34.959 -6.621 -58.276 1.00 90.69 441 LEU A O 1
ATOM 3494 N N . GLY A 1 442 ? 35.348 -7.389 -56.214 1.00 88.94 442 GLY A N 1
ATOM 3495 C CA . GLY A 1 442 ? 36.799 -7.557 -56.376 1.00 88.94 442 GLY A CA 1
ATOM 3496 C C . GLY A 1 442 ? 37.632 -6.313 -56.033 1.00 88.94 442 GLY A C 1
ATOM 3497 O O . GLY A 1 442 ? 38.821 -6.263 -56.359 1.00 88.94 442 GLY A O 1
ATOM 3498 N N . ILE A 1 443 ? 37.021 -5.323 -55.377 1.00 93.75 443 ILE A N 1
ATOM 3499 C CA . ILE A 1 443 ? 37.678 -4.140 -54.808 1.00 93.75 443 ILE A CA 1
ATOM 3500 C C . ILE A 1 443 ? 37.899 -4.432 -53.323 1.00 93.75 443 ILE A C 1
ATOM 3502 O O . ILE A 1 443 ? 36.945 -4.463 -52.552 1.00 93.75 443 ILE A O 1
ATOM 3506 N N . LYS A 1 444 ? 39.146 -4.711 -52.943 1.00 92.31 444 LYS A N 1
ATOM 3507 C CA . LYS A 1 444 ? 39.500 -5.269 -51.628 1.00 92.31 444 LYS A CA 1
ATOM 3508 C C . LYS A 1 444 ? 40.585 -4.492 -50.891 1.00 92.31 444 LYS A C 1
ATOM 3510 O O . LYS A 1 444 ? 40.822 -4.777 -49.726 1.00 92.31 444 LYS A O 1
ATOM 3515 N N . THR A 1 445 ? 41.254 -3.548 -51.555 1.00 92.31 445 THR A N 1
ATOM 3516 C CA . THR A 1 445 ? 42.353 -2.768 -50.969 1.00 92.31 445 THR A CA 1
ATOM 3517 C C . THR A 1 445 ? 42.161 -1.266 -51.141 1.00 92.31 445 THR A C 1
ATOM 3519 O O . THR A 1 445 ? 41.563 -0.801 -52.121 1.00 92.31 445 THR A O 1
ATOM 3522 N N . TYR A 1 446 ? 42.746 -0.483 -50.233 1.00 91.00 446 TYR A N 1
ATOM 3523 C CA . TYR A 1 446 ? 42.857 0.968 -50.389 1.00 91.00 446 TYR A CA 1
ATOM 3524 C C . TYR A 1 446 ? 43.607 1.323 -51.682 1.00 91.00 446 TYR A C 1
ATOM 3526 O O . TYR A 1 446 ? 43.288 2.321 -52.319 1.00 91.00 446 TYR A O 1
ATOM 3534 N N . GLU A 1 447 ? 44.554 0.481 -52.119 1.00 90.31 447 GLU A N 1
ATOM 3535 C CA . GLU A 1 447 ? 45.328 0.656 -53.358 1.00 90.31 447 GLU A CA 1
ATOM 3536 C C . GLU A 1 447 ? 44.481 0.579 -54.642 1.00 90.31 447 GLU A C 1
ATOM 3538 O O . GLU A 1 447 ? 44.892 1.096 -55.683 1.00 90.31 447 GLU A O 1
ATOM 3543 N N . GLN A 1 448 ? 43.307 -0.060 -54.593 1.00 93.31 448 GLN A N 1
ATOM 3544 C CA . GLN A 1 448 ? 42.335 -0.043 -55.691 1.00 93.31 448 GLN A CA 1
ATOM 3545 C C . GLN A 1 448 ? 41.425 1.193 -55.610 1.00 93.31 448 GLN A C 1
ATOM 3547 O O . GLN A 1 448 ? 41.120 1.792 -56.641 1.00 93.31 448 GLN A O 1
ATOM 3552 N N . ILE A 1 449 ? 41.020 1.606 -54.403 1.00 92.62 449 ILE A N 1
ATOM 3553 C CA . ILE A 1 449 ? 40.134 2.767 -54.196 1.00 92.62 449 ILE A CA 1
ATOM 3554 C C . ILE A 1 449 ? 40.869 4.092 -54.462 1.00 92.62 449 ILE A C 1
ATOM 3556 O O . ILE A 1 449 ? 40.321 4.978 -55.112 1.00 92.62 449 ILE A O 1
ATOM 3560 N N . SER A 1 450 ? 42.137 4.214 -54.066 1.00 92.06 450 SER A N 1
ATOM 3561 C CA . SER A 1 450 ? 42.972 5.408 -54.289 1.00 92.06 450 SER A CA 1
ATOM 3562 C C . SER A 1 450 ? 43.241 5.723 -55.767 1.00 92.06 450 SER A C 1
ATOM 3564 O O . SER A 1 450 ? 43.625 6.843 -56.102 1.00 92.06 450 SER A O 1
ATOM 3566 N N . LYS A 1 451 ? 43.014 4.751 -56.660 1.00 92.44 451 LYS A N 1
ATOM 3567 C CA . LYS A 1 451 ? 43.173 4.869 -58.119 1.00 92.44 451 LYS A CA 1
ATOM 3568 C C . LYS A 1 451 ? 41.856 5.129 -58.861 1.00 92.44 451 LYS A C 1
ATOM 3570 O O . LYS A 1 451 ? 41.863 5.195 -60.091 1.00 92.44 451 LYS A O 1
ATOM 3575 N N . MET A 1 452 ? 40.727 5.250 -58.158 1.00 92.75 452 MET A N 1
ATOM 3576 C CA . MET A 1 452 ? 39.430 5.526 -58.785 1.00 92.75 452 MET A CA 1
ATOM 3577 C C . MET A 1 452 ? 39.354 6.980 -59.268 1.00 92.75 452 MET A C 1
ATOM 3579 O O . MET A 1 452 ? 39.388 7.910 -58.461 1.00 92.75 452 MET A O 1
ATOM 3583 N N . ASP A 1 453 ? 39.224 7.171 -60.586 1.00 90.12 453 ASP A N 1
ATOM 3584 C CA . ASP A 1 453 ? 38.846 8.460 -61.177 1.00 90.12 453 ASP A CA 1
ATOM 3585 C C . ASP A 1 453 ? 37.317 8.642 -61.202 1.00 90.12 453 ASP A C 1
ATOM 3587 O O . ASP A 1 453 ? 36.567 7.722 -60.886 1.00 90.12 453 ASP A O 1
ATOM 3591 N N . SER A 1 454 ? 36.840 9.832 -61.584 1.00 88.00 454 SER A N 1
ATOM 3592 C CA . SER A 1 454 ? 35.410 10.186 -61.525 1.00 88.00 454 SER A CA 1
ATOM 3593 C C . SER A 1 454 ? 34.480 9.217 -62.272 1.00 88.00 454 SER A C 1
ATOM 3595 O O . SER A 1 454 ? 33.336 9.035 -61.855 1.00 88.00 454 SER A O 1
ATOM 3597 N N . GLU A 1 455 ? 34.943 8.594 -63.360 1.00 89.19 455 GLU A N 1
ATOM 3598 C CA . GLU A 1 455 ? 34.141 7.627 -64.119 1.00 89.19 455 GLU A CA 1
ATOM 3599 C C . GLU A 1 455 ? 34.124 6.260 -63.421 1.00 89.19 455 GLU A C 1
ATOM 3601 O O . GLU A 1 455 ? 33.079 5.607 -63.367 1.00 89.19 455 GLU A O 1
ATOM 3606 N N . ILE A 1 456 ? 35.240 5.842 -62.810 1.00 90.88 456 ILE A N 1
ATOM 3607 C CA . ILE A 1 456 ? 35.273 4.618 -61.998 1.00 90.88 456 ILE A CA 1
ATOM 3608 C C . ILE A 1 456 ? 34.476 4.791 -60.707 1.00 90.88 456 ILE A C 1
ATOM 3610 O O . ILE A 1 456 ? 33.657 3.927 -60.420 1.00 90.88 456 ILE A O 1
ATOM 3614 N N . SER A 1 457 ? 34.631 5.892 -59.967 1.00 90.06 457 SER A N 1
ATOM 3615 C CA . SER A 1 457 ? 33.862 6.150 -58.738 1.00 90.06 457 SER A CA 1
ATOM 3616 C C . SER A 1 457 ? 32.355 6.094 -58.996 1.00 90.06 457 SER A C 1
ATOM 3618 O O . SER A 1 457 ? 31.621 5.475 -58.228 1.00 90.06 457 SER A O 1
ATOM 3620 N N . LYS A 1 458 ? 31.898 6.643 -60.129 1.00 89.56 458 LYS A N 1
ATOM 3621 C CA . LYS A 1 458 ? 30.511 6.524 -60.593 1.00 89.56 458 LYS A CA 1
ATOM 3622 C C . LYS A 1 458 ? 30.126 5.087 -60.965 1.00 89.56 458 LYS A C 1
ATOM 3624 O O . LYS A 1 458 ? 29.086 4.605 -60.533 1.00 89.56 458 LYS A O 1
ATOM 3629 N N . THR A 1 459 ? 30.965 4.381 -61.719 1.00 90.38 459 THR A N 1
ATOM 3630 C CA . THR A 1 459 ? 30.686 2.990 -62.119 1.00 90.38 459 THR A CA 1
ATOM 3631 C C . THR A 1 459 ? 30.634 2.049 -60.906 1.00 90.38 459 THR A C 1
ATOM 3633 O O . THR A 1 459 ? 29.776 1.175 -60.840 1.00 90.38 459 THR A O 1
ATOM 3636 N N . VAL A 1 460 ? 31.490 2.266 -59.904 1.00 91.31 460 VAL A N 1
ATOM 3637 C CA . VAL A 1 460 ? 31.481 1.563 -58.611 1.00 91.31 460 VAL A CA 1
ATOM 3638 C C . VAL A 1 460 ? 30.225 1.911 -57.814 1.00 91.31 460 VAL A C 1
ATOM 3640 O O . VAL A 1 460 ? 29.559 1.011 -57.315 1.00 91.31 460 VAL A O 1
ATOM 3643 N N . ASN A 1 461 ? 29.853 3.190 -57.738 1.00 90.94 461 ASN A N 1
ATOM 3644 C CA . ASN A 1 461 ? 28.623 3.647 -57.087 1.00 90.94 461 ASN A CA 1
ATOM 3645 C C . ASN A 1 461 ? 27.374 2.942 -57.649 1.00 90.94 461 ASN A C 1
ATOM 3647 O O . ASN A 1 461 ? 26.566 2.386 -56.900 1.00 90.94 461 ASN A O 1
ATOM 3651 N N . ASP A 1 462 ? 27.262 2.904 -58.977 1.00 89.00 462 ASP A N 1
ATOM 3652 C CA . ASP A 1 462 ? 26.148 2.271 -59.684 1.00 89.00 462 ASP A CA 1
ATOM 3653 C C . ASP A 1 462 ? 26.215 0.730 -59.577 1.00 89.00 462 ASP A C 1
ATOM 3655 O O . ASP A 1 462 ? 25.180 0.058 -59.506 1.00 89.00 462 ASP A O 1
ATOM 3659 N N . ALA A 1 463 ? 27.417 0.147 -59.484 1.00 90.44 463 ALA A N 1
ATOM 3660 C CA . ALA A 1 463 ? 27.618 -1.282 -59.232 1.00 90.44 463 ALA A CA 1
ATOM 3661 C C . ALA A 1 463 ? 27.237 -1.709 -57.800 1.00 90.44 463 ALA A C 1
ATOM 3663 O O . ALA A 1 463 ? 26.731 -2.813 -57.610 1.00 90.44 463 ALA A O 1
ATOM 3664 N N . LEU A 1 464 ? 27.405 -0.833 -56.804 1.00 90.19 464 LEU A N 1
ATOM 3665 C CA . LEU A 1 464 ? 27.032 -1.065 -55.399 1.00 90.19 464 LEU A CA 1
ATOM 3666 C C . LEU A 1 464 ? 25.523 -0.911 -55.115 1.00 90.19 464 LEU A C 1
ATOM 3668 O O . LEU A 1 464 ? 25.093 -1.133 -53.978 1.00 90.19 464 LEU A O 1
ATOM 3672 N N . GLU A 1 465 ? 24.718 -0.562 -56.125 1.00 87.69 465 GLU A N 1
ATOM 3673 C CA . GLU A 1 465 ? 23.292 -0.210 -56.008 1.00 87.69 465 GLU A CA 1
ATOM 3674 C C . GLU A 1 465 ? 23.041 1.009 -55.090 1.00 87.69 465 GLU A C 1
ATOM 3676 O O . GLU A 1 465 ? 22.098 1.023 -54.298 1.00 87.69 465 GLU A O 1
ATOM 3681 N N . PHE A 1 466 ? 23.895 2.038 -55.170 1.00 85.81 466 PHE A N 1
ATOM 3682 C CA . PHE A 1 466 ? 23.715 3.297 -54.436 1.00 85.81 466 PHE A CA 1
ATOM 3683 C C . PHE A 1 466 ? 22.874 4.335 -55.197 1.00 85.81 466 PHE A C 1
ATOM 3685 O O . PHE A 1 466 ? 22.656 4.244 -56.404 1.00 85.81 466 PHE A O 1
ATOM 3692 N N . LEU A 1 467 ? 22.438 5.373 -54.471 1.00 76.50 467 LEU A N 1
ATOM 3693 C CA . LEU A 1 467 ? 22.043 6.647 -55.080 1.00 76.50 467 LEU A CA 1
ATOM 3694 C C . LEU A 1 467 ? 23.247 7.264 -55.819 1.00 76.50 467 LEU A C 1
ATOM 3696 O O . LEU A 1 467 ? 24.379 7.014 -55.398 1.00 76.50 467 LEU A O 1
ATOM 3700 N N . PRO A 1 468 ? 23.043 8.057 -56.889 1.00 77.94 468 PRO A N 1
ATOM 3701 C CA . PRO A 1 468 ? 24.137 8.670 -57.641 1.00 77.94 468 PRO A CA 1
ATOM 3702 C C . PRO A 1 468 ? 25.125 9.447 -56.764 1.00 77.94 468 PRO A C 1
ATOM 3704 O O . PRO A 1 468 ? 24.748 10.015 -55.747 1.00 77.94 468 PRO A O 1
ATOM 3707 N N . GLU A 1 469 ? 26.382 9.487 -57.204 1.00 77.81 469 GLU A N 1
ATOM 3708 C CA . GLU A 1 469 ? 27.463 10.337 -56.674 1.00 77.81 469 GLU A CA 1
ATOM 3709 C C . GLU A 1 469 ? 27.939 10.058 -55.230 1.00 77.81 469 GLU A C 1
ATOM 3711 O O . GLU A 1 469 ? 29.036 10.505 -54.900 1.00 77.81 469 GLU A O 1
ATOM 3716 N N . ARG A 1 470 ? 27.261 9.225 -54.418 1.00 83.69 470 ARG A N 1
ATOM 3717 C CA . ARG A 1 470 ? 27.641 8.908 -53.016 1.00 83.69 470 ARG A CA 1
ATOM 3718 C C . ARG A 1 470 ? 29.121 8.532 -52.823 1.00 83.69 470 ARG A C 1
ATOM 3720 O O . ARG A 1 470 ? 29.729 8.986 -51.860 1.00 83.69 470 ARG A O 1
ATOM 3727 N N . VAL A 1 471 ? 29.715 7.713 -53.698 1.00 85.88 471 VAL A N 1
ATOM 3728 C CA . VAL A 1 471 ? 31.154 7.342 -53.614 1.00 85.88 471 VAL A CA 1
ATOM 3729 C C . VAL A 1 471 ? 32.081 8.559 -53.776 1.00 85.88 471 VAL A C 1
ATOM 3731 O O . VAL A 1 471 ? 33.148 8.621 -53.164 1.00 85.88 471 VAL A O 1
ATOM 3734 N N . THR A 1 472 ? 31.664 9.537 -54.582 1.00 83.88 472 THR A N 1
ATOM 3735 C CA . THR A 1 472 ? 32.393 10.783 -54.846 1.00 83.88 472 THR A CA 1
ATOM 3736 C C . THR A 1 472 ? 32.133 11.826 -53.757 1.00 83.88 472 THR A C 1
ATOM 3738 O O . THR A 1 472 ? 33.086 12.439 -53.287 1.00 83.88 472 THR A O 1
ATOM 3741 N N . GLU A 1 473 ? 30.884 11.988 -53.302 1.00 81.25 473 GLU A N 1
ATOM 3742 C CA . GLU A 1 473 ? 30.518 12.871 -52.176 1.00 81.25 473 GLU A CA 1
ATOM 3743 C C . GLU A 1 473 ? 31.216 12.471 -50.869 1.00 81.25 473 GLU A C 1
ATOM 3745 O O . GLU A 1 473 ? 31.612 13.328 -50.085 1.00 81.25 473 GLU A O 1
ATOM 3750 N N . MET A 1 474 ? 31.396 11.165 -50.644 1.00 82.19 474 MET A N 1
ATOM 3751 C CA . MET A 1 474 ? 32.124 10.617 -49.494 1.00 82.19 474 MET A CA 1
ATOM 3752 C C . MET A 1 474 ? 33.652 10.622 -49.694 1.00 82.19 474 MET A C 1
ATOM 3754 O O . MET A 1 474 ? 34.373 10.060 -48.872 1.00 82.19 474 MET A O 1
ATOM 3758 N N . GLU A 1 475 ? 34.166 11.206 -50.781 1.00 87.31 475 GLU A N 1
ATOM 3759 C CA . GLU A 1 475 ? 35.598 11.356 -51.086 1.00 87.31 475 GLU A CA 1
ATOM 3760 C C . GLU A 1 475 ? 36.432 10.060 -50.940 1.00 87.31 475 GLU A C 1
ATOM 3762 O O . GLU A 1 475 ? 37.602 10.102 -50.544 1.00 87.31 475 GLU A O 1
ATOM 3767 N N . TRP A 1 476 ? 35.862 8.885 -51.251 1.00 90.62 476 TRP A N 1
ATOM 3768 C CA . TRP A 1 476 ? 36.490 7.582 -50.959 1.00 90.62 476 TRP A CA 1
ATOM 3769 C C . TRP A 1 476 ? 37.909 7.442 -51.522 1.00 90.62 476 TRP A C 1
ATOM 3771 O O . TRP A 1 476 ? 38.787 6.935 -50.826 1.00 90.62 476 TRP A O 1
ATOM 3781 N N . THR A 1 477 ? 38.169 7.949 -52.733 1.00 90.56 477 THR A N 1
ATOM 3782 C CA . THR A 1 477 ? 39.513 7.994 -53.334 1.00 90.56 477 THR A CA 1
ATOM 3783 C C . THR A 1 477 ? 40.513 8.737 -52.438 1.00 90.56 477 THR A C 1
ATOM 3785 O O . THR A 1 477 ? 41.613 8.246 -52.193 1.00 90.56 477 THR A O 1
ATOM 3788 N N . GLN A 1 478 ? 40.135 9.905 -51.907 1.00 84.06 478 GLN A N 1
ATOM 3789 C CA . GLN A 1 478 ? 41.012 10.755 -51.096 1.00 84.06 478 GLN A CA 1
ATOM 3790 C C . GLN A 1 478 ? 41.210 10.195 -49.679 1.00 84.06 478 GLN A C 1
ATOM 3792 O O . GLN A 1 478 ? 42.313 10.283 -49.125 1.00 84.06 478 GLN A O 1
ATOM 3797 N N . GLN A 1 479 ? 40.180 9.557 -49.117 1.00 84.31 479 GLN A N 1
ATOM 3798 C CA . GLN A 1 479 ? 40.304 8.787 -47.879 1.00 84.31 479 GLN A CA 1
ATOM 3799 C C . GLN A 1 479 ? 41.232 7.574 -48.063 1.00 84.31 479 GLN A C 1
ATOM 3801 O O . GLN A 1 479 ? 42.131 7.377 -47.251 1.00 84.31 479 GLN A O 1
ATOM 3806 N N . ALA A 1 480 ? 41.101 6.816 -49.157 1.00 87.00 480 ALA A N 1
ATOM 3807 C CA . ALA A 1 480 ? 41.959 5.667 -49.457 1.00 87.00 480 ALA A CA 1
ATOM 3808 C C . ALA A 1 480 ? 43.433 6.053 -49.671 1.00 87.00 480 ALA A C 1
ATOM 3810 O O . ALA A 1 480 ? 44.316 5.379 -49.146 1.00 87.00 480 ALA A O 1
ATOM 3811 N N . ILE A 1 481 ? 43.709 7.168 -50.366 1.00 85.31 481 ILE A N 1
ATOM 3812 C CA . ILE A 1 481 ? 45.061 7.759 -50.436 1.00 85.31 481 ILE A CA 1
ATOM 3813 C C . ILE A 1 481 ? 45.593 8.022 -49.019 1.00 85.31 481 ILE A C 1
ATOM 3815 O O . ILE A 1 481 ? 46.707 7.623 -48.695 1.00 85.31 481 ILE A O 1
ATOM 3819 N N . THR A 1 482 ? 44.769 8.613 -48.149 1.00 78.81 482 THR A N 1
ATOM 3820 C CA . THR A 1 482 ? 45.154 8.922 -46.761 1.00 78.81 482 THR A CA 1
ATOM 3821 C C . THR A 1 482 ? 45.428 7.660 -45.931 1.00 78.81 482 THR A C 1
ATOM 3823 O O . THR A 1 482 ? 46.303 7.692 -45.070 1.00 78.81 482 THR A O 1
ATOM 3826 N N . MET A 1 483 ? 44.733 6.544 -46.183 1.00 81.81 483 MET A N 1
ATOM 3827 C CA . MET A 1 483 ? 45.002 5.267 -45.502 1.00 81.81 483 MET A CA 1
ATOM 3828 C C . MET A 1 483 ? 46.302 4.610 -45.982 1.00 81.81 483 MET A C 1
ATOM 3830 O O . MET A 1 483 ? 47.052 4.090 -45.158 1.00 81.81 483 MET A O 1
ATOM 3834 N N . LEU A 1 484 ? 46.630 4.704 -47.275 1.00 81.12 484 LEU A N 1
ATOM 3835 C CA . LEU A 1 484 ? 47.923 4.249 -47.807 1.00 81.12 484 LEU A CA 1
ATOM 3836 C C . LEU A 1 484 ? 49.084 5.083 -47.243 1.00 81.12 484 LEU A C 1
ATOM 3838 O O . LEU A 1 484 ? 50.062 4.517 -46.760 1.00 81.12 484 LEU A O 1
ATOM 3842 N N . ASP A 1 485 ? 48.931 6.412 -47.199 1.00 73.94 485 ASP A N 1
ATOM 3843 C CA . ASP A 1 485 ? 49.877 7.346 -46.564 1.00 73.94 485 ASP A CA 1
ATOM 3844 C C . ASP A 1 485 ? 50.086 7.072 -45.055 1.00 73.94 485 ASP A C 1
ATOM 3846 O O . ASP A 1 485 ? 51.047 7.570 -44.465 1.00 73.94 485 ASP A O 1
ATOM 3850 N N . LEU A 1 486 ? 49.194 6.307 -44.411 1.00 66.50 486 LEU A N 1
ATOM 3851 C CA . LEU A 1 486 ? 49.329 5.846 -43.025 1.00 66.50 486 LEU A CA 1
ATOM 3852 C C . LEU A 1 486 ? 49.964 4.443 -42.943 1.00 66.50 486 LEU A C 1
ATOM 3854 O O . LEU A 1 486 ? 50.866 4.238 -42.130 1.00 66.50 486 LEU A O 1
ATOM 3858 N N . GLN A 1 487 ? 49.559 3.496 -43.797 1.00 62.62 487 GLN A N 1
ATOM 3859 C CA . GLN A 1 487 ? 50.132 2.139 -43.846 1.00 62.62 487 GLN A CA 1
ATOM 3860 C C . GLN A 1 487 ? 51.624 2.136 -44.215 1.00 62.62 487 GLN A C 1
ATOM 3862 O O . GLN A 1 487 ? 52.416 1.429 -43.591 1.00 62.62 487 GLN A O 1
ATOM 3867 N N . ASP A 1 488 ? 52.034 2.973 -45.172 1.00 52.91 488 ASP A N 1
ATOM 3868 C CA . ASP A 1 488 ? 53.422 3.078 -45.657 1.00 52.91 488 ASP A CA 1
ATOM 3869 C C . ASP A 1 488 ? 54.389 3.693 -44.607 1.00 52.91 488 ASP A C 1
ATOM 3871 O O . ASP A 1 488 ? 55.596 3.846 -44.842 1.00 52.91 488 ASP A O 1
ATOM 3875 N N . VAL A 1 489 ? 53.860 4.053 -43.428 1.00 46.88 489 VAL A N 1
ATOM 3876 C CA . VAL A 1 489 ? 54.587 4.603 -42.275 1.00 46.88 489 VAL A CA 1
ATOM 3877 C C . VAL A 1 489 ? 54.705 3.590 -41.128 1.00 46.88 489 VAL A C 1
ATOM 3879 O O . VAL A 1 489 ? 55.776 3.521 -40.527 1.00 46.88 489 VAL A O 1
ATOM 3882 N N . ASP A 1 490 ? 53.707 2.732 -40.878 1.00 44.75 490 ASP A N 1
ATOM 3883 C CA . ASP A 1 490 ? 53.819 1.653 -39.871 1.00 44.75 490 ASP A CA 1
ATOM 3884 C C . ASP A 1 490 ? 54.861 0.578 -40.263 1.00 44.75 490 ASP A C 1
ATOM 3886 O O . ASP A 1 490 ? 55.433 -0.093 -39.407 1.00 44.75 490 ASP A O 1
ATOM 3890 N N . VAL A 1 491 ? 55.210 0.463 -41.551 1.00 45.31 491 VAL A N 1
ATOM 3891 C CA . VAL A 1 491 ? 56.351 -0.363 -42.004 1.00 45.31 491 VAL A CA 1
ATOM 3892 C C . VAL A 1 491 ? 57.705 0.321 -41.722 1.00 45.31 491 VAL A C 1
ATOM 3894 O O . VAL A 1 491 ? 58.731 -0.353 -41.602 1.00 45.31 491 VAL A O 1
ATOM 3897 N N . ARG A 1 492 ? 57.729 1.654 -41.571 1.00 42.12 492 ARG A N 1
ATOM 3898 C CA . ARG A 1 492 ? 58.943 2.459 -41.324 1.00 42.12 492 ARG A CA 1
ATOM 3899 C C . ARG A 1 492 ? 59.242 2.707 -39.842 1.00 42.12 492 ARG A C 1
ATOM 3901 O O . ARG A 1 492 ? 60.393 2.978 -39.525 1.00 42.12 492 ARG A O 1
ATOM 3908 N N . SER A 1 493 ? 58.265 2.572 -38.945 1.00 43.47 493 SER A N 1
ATOM 3909 C CA . SER A 1 493 ? 58.446 2.711 -37.487 1.00 43.47 493 SER A CA 1
ATOM 3910 C C . SER A 1 493 ? 59.111 1.496 -36.816 1.00 43.47 493 SER A C 1
ATOM 3912 O O . SER A 1 493 ? 59.397 1.524 -35.623 1.00 43.47 493 SER A O 1
ATOM 3914 N N . SER A 1 494 ? 59.393 0.424 -37.565 1.00 44.97 494 SER A N 1
ATOM 3915 C CA . SER A 1 494 ? 59.946 -0.831 -37.030 1.00 44.97 494 SER A CA 1
ATOM 3916 C C . SER A 1 494 ? 61.470 -0.846 -36.796 1.00 44.97 494 SER A C 1
ATOM 3918 O O . SER A 1 494 ? 62.006 -1.894 -36.428 1.00 44.97 494 SER A O 1
ATOM 3920 N N . VAL A 1 495 ? 62.180 0.277 -36.995 1.00 45.56 495 VAL A N 1
ATOM 3921 C CA . VAL A 1 495 ? 63.642 0.387 -36.802 1.00 45.56 495 VAL A CA 1
ATOM 3922 C C . VAL A 1 495 ? 64.051 1.774 -36.273 1.00 45.56 495 VAL A C 1
ATOM 3924 O O . VAL A 1 495 ? 64.250 2.687 -37.066 1.00 45.56 495 VAL A O 1
ATOM 3927 N N . ASP A 1 496 ? 64.166 1.916 -34.947 1.00 39.72 496 ASP A N 1
ATOM 3928 C CA . ASP A 1 496 ? 65.291 2.537 -34.200 1.00 39.72 496 ASP A CA 1
ATOM 3929 C C . ASP A 1 496 ? 64.879 2.815 -32.730 1.00 39.72 496 ASP A C 1
ATOM 3931 O O . ASP A 1 496 ? 63.758 3.231 -32.447 1.00 39.72 496 ASP A O 1
ATOM 3935 N N . GLU A 1 497 ? 65.770 2.564 -31.760 1.00 42.62 497 GLU A N 1
ATOM 3936 C CA . GLU A 1 497 ? 65.417 2.513 -30.319 1.00 42.62 497 GLU A CA 1
ATOM 3937 C C . GLU A 1 497 ? 65.334 3.889 -29.604 1.00 42.62 497 GLU A C 1
ATOM 3939 O O . GLU A 1 497 ? 65.029 3.948 -28.411 1.00 42.62 497 GLU A O 1
ATOM 3944 N N . ASP A 1 498 ? 65.573 5.006 -30.302 1.00 44.69 498 ASP A N 1
ATOM 3945 C CA . ASP A 1 498 ? 65.744 6.341 -29.692 1.00 44.69 498 ASP A CA 1
ATOM 3946 C C . ASP A 1 498 ? 64.433 7.129 -29.420 1.00 44.69 498 ASP A C 1
ATOM 3948 O O . ASP A 1 498 ? 64.452 8.129 -28.692 1.00 44.69 498 ASP A O 1
ATOM 3952 N N . GLU A 1 499 ? 63.268 6.713 -29.944 1.00 47.22 499 GLU A N 1
ATOM 3953 C CA . GLU A 1 499 ? 62.013 7.492 -29.816 1.00 47.22 499 GLU A CA 1
ATOM 3954 C C . GLU A 1 499 ? 61.466 7.620 -28.382 1.00 47.22 499 GLU A C 1
ATOM 3956 O O . GLU A 1 499 ? 60.710 8.554 -28.091 1.00 47.22 499 GLU A O 1
ATOM 3961 N N . ALA A 1 500 ? 61.868 6.744 -27.453 1.00 48.41 500 ALA A N 1
ATOM 3962 C CA . ALA A 1 500 ? 61.375 6.756 -26.070 1.00 48.41 500 ALA A CA 1
ATOM 3963 C C . ALA A 1 500 ? 61.600 8.107 -25.354 1.00 48.41 500 ALA A C 1
ATOM 3965 O O . ALA A 1 500 ? 60.797 8.509 -24.511 1.00 48.41 500 ALA A O 1
ATOM 3966 N N . VAL A 1 501 ? 62.654 8.842 -25.728 1.00 47.50 501 VAL A N 1
ATOM 3967 C CA . VAL A 1 501 ? 62.971 10.176 -25.184 1.00 47.50 501 VAL A CA 1
ATOM 3968 C C . VAL A 1 501 ? 62.048 11.266 -25.758 1.00 47.50 501 VAL A C 1
ATOM 3970 O O . VAL A 1 501 ? 61.799 12.284 -25.111 1.00 47.50 501 VAL A O 1
ATOM 3973 N N . VAL A 1 502 ? 61.507 11.069 -26.964 1.00 51.41 502 VAL A N 1
ATOM 3974 C CA . VAL A 1 502 ? 60.664 12.049 -27.673 1.00 51.41 502 VAL A CA 1
ATOM 3975 C C . VAL A 1 502 ? 59.200 11.963 -27.227 1.00 51.41 502 VAL A C 1
ATOM 3977 O O . VAL A 1 502 ? 58.535 12.999 -27.109 1.00 51.41 502 VAL A O 1
ATOM 3980 N N . ALA A 1 503 ? 58.711 10.759 -26.918 1.00 54.34 503 ALA A N 1
ATOM 3981 C CA . ALA A 1 503 ? 57.360 10.546 -26.396 1.00 54.34 503 ALA A CA 1
ATOM 3982 C C . ALA A 1 503 ? 57.151 11.242 -25.035 1.00 54.34 503 ALA A C 1
ATOM 3984 O O . ALA A 1 503 ? 56.188 11.992 -24.868 1.00 54.34 503 ALA A O 1
ATOM 3985 N N . ASP A 1 504 ? 58.092 11.085 -24.097 1.00 53.47 504 ASP A N 1
ATOM 3986 C CA . ASP A 1 504 ? 58.036 11.691 -22.753 1.00 53.47 504 ASP A CA 1
ATOM 3987 C C . ASP A 1 504 ? 58.079 13.236 -22.816 1.00 53.47 504 ASP A C 1
ATOM 3989 O O . ASP A 1 504 ? 57.249 13.945 -22.236 1.00 53.47 504 ASP A O 1
ATOM 3993 N N . LEU A 1 505 ? 58.957 13.783 -23.670 1.00 59.19 505 LEU A N 1
ATOM 3994 C CA . LEU A 1 505 ? 59.002 15.219 -23.977 1.00 59.19 505 LEU A CA 1
ATOM 3995 C C . LEU A 1 505 ? 57.722 15.744 -24.649 1.00 59.19 505 LEU A C 1
ATOM 3997 O O . LEU A 1 505 ? 57.455 16.948 -24.585 1.00 59.19 505 LEU A O 1
ATOM 4001 N N . SER A 1 506 ? 56.934 14.888 -25.298 1.00 69.94 506 SER A N 1
ATOM 4002 C CA . SER A 1 506 ? 55.657 15.261 -25.923 1.00 69.94 506 SER A CA 1
ATOM 4003 C C . SER A 1 506 ? 54.496 15.192 -24.929 1.00 69.94 506 SER A C 1
ATOM 4005 O O . SER A 1 506 ? 53.686 16.118 -24.887 1.00 69.94 506 SER A O 1
ATOM 4007 N N . ALA A 1 507 ? 54.481 14.190 -24.043 1.00 72.12 507 ALA A N 1
ATOM 4008 C CA . ALA A 1 507 ? 53.521 14.086 -22.943 1.00 72.12 507 ALA A CA 1
ATOM 4009 C C . ALA A 1 507 ? 53.551 15.325 -22.026 1.00 72.12 507 ALA A C 1
ATOM 4011 O O . ALA A 1 507 ? 52.502 15.832 -21.625 1.00 72.12 507 ALA A O 1
ATOM 4012 N N . SER A 1 508 ? 54.742 15.890 -21.786 1.00 76.81 508 SER A N 1
ATOM 4013 C CA . SER A 1 508 ? 54.920 17.129 -21.005 1.00 76.81 508 SER A CA 1
ATOM 4014 C C . SER A 1 508 ? 54.257 18.388 -21.602 1.00 76.81 508 SER A C 1
ATOM 4016 O O . SER A 1 508 ? 54.160 19.405 -20.916 1.00 76.81 508 SER A O 1
ATOM 4018 N N . LYS A 1 509 ? 53.799 18.338 -22.863 1.00 84.00 509 LYS A N 1
ATOM 4019 C CA . LYS A 1 509 ? 53.175 19.462 -23.592 1.00 84.00 509 LYS A CA 1
ATOM 4020 C C . LYS A 1 509 ? 51.650 19.355 -23.701 1.00 84.00 509 LYS A C 1
ATOM 4022 O O . LYS A 1 509 ? 51.027 20.243 -24.275 1.00 84.00 509 LYS A O 1
ATOM 4027 N N . ILE A 1 510 ? 51.043 18.285 -23.186 1.00 88.50 510 ILE A N 1
ATOM 4028 C CA . ILE A 1 510 ? 49.586 18.105 -23.198 1.00 88.50 510 ILE A CA 1
ATOM 4029 C C . ILE A 1 510 ? 48.944 19.190 -22.314 1.00 88.50 510 ILE A C 1
ATOM 4031 O O . ILE A 1 510 ? 49.302 19.335 -21.144 1.00 88.50 510 ILE A O 1
ATOM 4035 N N . ASN A 1 511 ? 47.993 19.963 -22.854 1.00 87.69 511 ASN A N 1
ATOM 4036 C CA . ASN A 1 511 ? 47.358 21.059 -22.119 1.00 87.69 511 ASN A CA 1
ATOM 4037 C C . ASN A 1 511 ? 46.270 20.559 -21.150 1.00 87.69 511 ASN A C 1
ATOM 4039 O O . ASN A 1 511 ? 45.067 20.713 -21.380 1.00 87.69 511 ASN A O 1
ATOM 4043 N N . TRP A 1 512 ? 46.700 20.000 -20.020 1.00 90.12 512 TRP A N 1
ATOM 4044 C CA . TRP A 1 512 ? 45.823 19.526 -18.944 1.00 90.12 512 TRP A CA 1
ATOM 4045 C C . TRP A 1 512 ? 44.862 20.595 -18.405 1.00 90.12 512 TRP A C 1
ATOM 4047 O O . TRP A 1 512 ? 43.765 20.255 -17.973 1.00 90.12 512 TRP A O 1
ATOM 4057 N N . SER A 1 513 ? 45.209 21.887 -18.498 1.00 86.44 513 SER A N 1
ATOM 4058 C CA . SER A 1 513 ? 44.313 22.979 -18.079 1.00 86.44 513 SER A CA 1
ATOM 4059 C C . SER A 1 513 ? 43.088 23.167 -18.988 1.00 86.44 513 SER A C 1
ATOM 4061 O O . SER A 1 513 ? 42.109 23.783 -18.574 1.00 86.44 513 SER A O 1
ATOM 4063 N N . GLN A 1 514 ? 43.134 22.619 -20.205 1.00 88.12 514 GLN A N 1
ATOM 4064 C CA . GLN A 1 514 ? 42.078 22.712 -21.213 1.00 88.12 514 GLN A CA 1
ATOM 4065 C C . GLN A 1 514 ? 41.270 21.417 -21.327 1.00 88.12 514 GLN A C 1
ATOM 4067 O O . GLN A 1 514 ? 40.041 21.470 -21.357 1.00 88.12 514 GLN A O 1
ATOM 4072 N N . ILE A 1 515 ? 41.937 20.256 -21.368 1.00 89.88 515 ILE A N 1
ATOM 4073 C CA . ILE A 1 515 ? 41.240 18.959 -21.441 1.00 89.88 515 ILE A CA 1
ATOM 4074 C C . ILE A 1 515 ? 40.712 18.491 -20.079 1.00 89.88 515 ILE A C 1
ATOM 4076 O O . ILE A 1 515 ? 39.710 17.781 -20.019 1.00 89.88 515 ILE A O 1
ATOM 4080 N N . GLY A 1 516 ? 41.337 18.938 -18.987 1.00 84.50 516 GLY A N 1
ATOM 4081 C CA . GLY A 1 516 ? 41.010 18.536 -17.624 1.00 84.50 516 GLY A CA 1
ATOM 4082 C C . GLY A 1 516 ? 41.544 17.153 -17.243 1.00 84.50 516 GLY A C 1
ATOM 4083 O O . GLY A 1 516 ? 42.073 16.394 -18.059 1.00 84.50 516 GLY A O 1
ATOM 4084 N N . GLU A 1 517 ? 41.387 16.819 -15.966 1.00 82.56 517 GLU A N 1
ATOM 4085 C CA . GLU A 1 517 ? 41.689 15.499 -15.413 1.00 82.56 517 GLU A CA 1
ATOM 4086 C C . GLU A 1 517 ? 40.407 14.663 -15.299 1.00 82.56 517 GLU A C 1
ATOM 4088 O O . GLU A 1 517 ? 39.338 15.184 -14.983 1.00 82.56 517 GLU A O 1
ATOM 4093 N N . ALA A 1 518 ? 40.509 13.348 -15.506 1.00 74.88 518 ALA A N 1
ATOM 4094 C CA . ALA A 1 518 ? 39.369 12.441 -15.348 1.00 74.88 518 ALA A CA 1
ATOM 4095 C C . ALA A 1 518 ? 38.905 12.291 -13.882 1.00 74.88 518 ALA A C 1
ATOM 4097 O O . ALA A 1 518 ? 37.742 11.967 -13.637 1.00 74.88 518 ALA A O 1
ATOM 4098 N N . GLY A 1 519 ? 39.797 12.511 -12.907 1.00 71.94 519 GLY A N 1
ATOM 4099 C CA . GLY A 1 519 ? 39.541 12.223 -11.492 1.00 71.94 519 GLY A CA 1
ATOM 4100 C C . GLY A 1 519 ? 39.148 10.757 -11.266 1.00 71.94 519 GLY A C 1
ATOM 4101 O O . GLY A 1 519 ? 39.650 9.861 -11.946 1.00 71.94 519 GLY A O 1
ATOM 4102 N N . ASP A 1 520 ? 38.202 10.527 -10.354 1.00 67.12 520 ASP A N 1
ATOM 4103 C CA . ASP A 1 520 ? 37.645 9.200 -10.044 1.00 67.12 520 ASP A CA 1
ATOM 4104 C C . ASP A 1 520 ? 36.587 8.712 -11.060 1.00 67.12 520 ASP A C 1
ATOM 4106 O O . ASP A 1 520 ? 35.892 7.721 -10.817 1.00 67.12 520 ASP A O 1
ATOM 4110 N N . ARG A 1 521 ? 36.409 9.397 -12.202 1.00 70.38 521 ARG A N 1
ATOM 4111 C CA . ARG A 1 521 ? 35.438 8.971 -13.221 1.00 70.38 521 ARG A CA 1
ATOM 4112 C C . ARG A 1 521 ? 35.838 7.617 -13.811 1.00 70.38 521 ARG A C 1
ATOM 4114 O O . ARG A 1 521 ? 36.992 7.388 -14.184 1.00 70.38 521 ARG A O 1
ATOM 4121 N N . LYS A 1 522 ? 34.845 6.732 -13.953 1.00 77.31 522 LYS A N 1
ATOM 4122 C CA . LYS A 1 522 ? 34.961 5.498 -14.739 1.00 77.31 522 LYS A CA 1
ATOM 4123 C C . LYS A 1 522 ? 35.483 5.862 -16.131 1.00 77.31 522 LYS A C 1
ATOM 4125 O O . LYS A 1 522 ? 35.002 6.814 -16.729 1.00 77.31 522 LYS A O 1
ATOM 4130 N N . SER A 1 523 ? 36.480 5.128 -16.620 1.00 85.00 523 SER A N 1
ATOM 4131 C CA . SER A 1 523 ? 37.053 5.411 -17.936 1.00 85.00 523 SER A CA 1
ATOM 4132 C C . SER A 1 523 ? 36.107 4.986 -19.052 1.00 85.00 523 SER A C 1
ATOM 4134 O O . SER A 1 523 ? 35.594 3.863 -19.022 1.00 85.00 523 SER A O 1
ATOM 4136 N N . ASP A 1 524 ? 35.968 5.844 -20.054 1.00 89.62 524 ASP A N 1
ATOM 4137 C CA . ASP A 1 524 ? 35.196 5.568 -21.261 1.00 89.62 524 ASP A CA 1
ATOM 4138 C C . ASP A 1 524 ? 35.948 4.572 -22.165 1.00 89.62 524 ASP A C 1
ATOM 4140 O O . ASP A 1 524 ? 37.134 4.243 -21.955 1.00 89.62 524 ASP A O 1
ATOM 4144 N N . ARG A 1 525 ? 35.235 4.043 -23.160 1.00 89.12 525 ARG A N 1
ATOM 4145 C CA . ARG A 1 525 ? 35.734 3.020 -24.078 1.00 89.12 525 ARG A CA 1
ATOM 4146 C C . ARG A 1 525 ? 36.283 3.674 -25.342 1.00 89.12 525 ARG A C 1
ATOM 4148 O O . ARG A 1 525 ? 35.586 3.855 -26.330 1.00 89.12 525 ARG A O 1
ATOM 4155 N N . MET A 1 526 ? 37.564 4.035 -25.306 1.00 86.62 526 MET A N 1
ATOM 4156 C CA . MET A 1 526 ? 38.198 4.789 -26.398 1.00 86.62 526 MET A CA 1
ATOM 4157 C C . MET A 1 526 ? 38.180 4.056 -27.740 1.00 86.62 526 MET A C 1
ATOM 4159 O O . MET A 1 526 ? 38.177 4.718 -28.769 1.00 86.62 526 MET A O 1
ATOM 4163 N N . THR A 1 527 ? 38.087 2.725 -27.733 1.00 85.81 527 THR A N 1
ATOM 4164 C CA . THR A 1 527 ? 37.843 1.875 -28.913 1.00 85.81 527 THR A CA 1
ATOM 4165 C C . THR A 1 527 ? 36.528 2.146 -29.667 1.00 85.81 527 THR A C 1
ATOM 4167 O O . THR A 1 527 ? 36.306 1.545 -30.714 1.00 85.81 527 THR A O 1
ATOM 4170 N N . GLU A 1 528 ? 35.667 3.051 -29.190 1.00 85.56 528 GLU A N 1
ATOM 4171 C CA . GLU A 1 528 ? 34.510 3.577 -29.939 1.00 85.56 528 GLU A CA 1
ATOM 4172 C C . GLU A 1 528 ? 34.875 4.785 -30.839 1.00 85.56 528 GLU A C 1
ATOM 4174 O O . GLU A 1 528 ? 34.113 5.139 -31.736 1.00 85.56 528 GLU A O 1
ATOM 4179 N N . ILE A 1 529 ? 36.071 5.372 -30.683 1.00 85.56 529 ILE A N 1
ATOM 4180 C CA . ILE A 1 529 ? 36.624 6.398 -31.584 1.00 85.56 529 ILE A CA 1
ATOM 4181 C C . ILE A 1 529 ? 37.394 5.714 -32.725 1.00 85.56 529 ILE A C 1
ATOM 4183 O O . ILE A 1 529 ? 38.361 4.983 -32.491 1.00 85.56 529 ILE A O 1
ATOM 4187 N N . LYS A 1 530 ? 37.037 6.000 -33.985 1.00 80.19 530 LYS A N 1
ATOM 4188 C CA . LYS A 1 530 ? 37.714 5.419 -35.158 1.00 80.19 530 LYS A CA 1
ATOM 4189 C C . LYS A 1 530 ? 39.210 5.749 -35.162 1.00 80.19 530 LYS A C 1
ATOM 4191 O O . LYS A 1 530 ? 39.610 6.913 -35.069 1.00 80.19 530 LYS A O 1
ATOM 4196 N N . GLY A 1 531 ? 40.030 4.709 -35.315 1.00 78.31 531 GLY A N 1
ATOM 4197 C CA . GLY A 1 531 ? 41.493 4.794 -35.278 1.00 78.31 531 GLY A CA 1
ATOM 4198 C C . GLY A 1 531 ? 42.122 4.625 -33.889 1.00 78.31 531 GLY A C 1
ATOM 4199 O O . GLY A 1 531 ? 43.349 4.696 -33.795 1.00 78.31 531 GLY A O 1
ATOM 4200 N N . VAL A 1 532 ? 41.324 4.382 -32.841 1.00 83.44 532 VAL A N 1
ATOM 4201 C CA . VAL A 1 532 ? 41.791 3.911 -31.529 1.00 83.44 532 VAL A CA 1
ATOM 4202 C C . VAL A 1 532 ? 41.566 2.403 -31.417 1.00 83.44 532 VAL A C 1
ATOM 4204 O O . VAL A 1 532 ? 40.434 1.940 -31.322 1.00 83.44 532 VAL A O 1
ATOM 4207 N N . ASP A 1 533 ? 42.647 1.629 -31.384 1.00 80.19 533 ASP A N 1
ATOM 4208 C CA . ASP A 1 533 ? 42.609 0.212 -31.015 1.00 80.19 533 ASP A CA 1
ATOM 4209 C C . ASP A 1 533 ? 42.791 0.004 -29.494 1.00 80.19 533 ASP A C 1
ATOM 4211 O O . ASP A 1 533 ? 42.979 0.945 -28.716 1.00 80.19 533 ASP A O 1
ATOM 4215 N N . ALA A 1 534 ? 42.743 -1.255 -29.053 1.00 73.56 534 ALA A N 1
ATOM 4216 C CA . ALA A 1 534 ? 42.847 -1.618 -27.641 1.00 73.56 534 ALA A CA 1
ATOM 4217 C C . ALA A 1 534 ? 44.230 -1.350 -27.008 1.00 73.56 534 ALA A C 1
ATOM 4219 O O . ALA A 1 534 ? 44.324 -1.312 -25.780 1.00 73.56 534 ALA A O 1
ATOM 4220 N N . ASP A 1 535 ? 45.300 -1.172 -27.787 1.00 75.06 535 ASP A N 1
ATOM 4221 C CA . ASP A 1 535 ? 46.636 -0.805 -27.299 1.00 75.06 535 ASP A CA 1
ATOM 4222 C C . ASP A 1 535 ? 46.845 0.717 -27.297 1.00 75.06 535 ASP A C 1
ATOM 4224 O O . ASP A 1 535 ? 47.420 1.257 -26.346 1.00 75.06 535 ASP A O 1
ATOM 4228 N N . ILE A 1 536 ? 46.274 1.436 -28.266 1.00 83.12 536 ILE A N 1
ATOM 4229 C CA . ILE A 1 536 ? 46.141 2.900 -28.232 1.00 83.12 536 ILE A CA 1
ATOM 4230 C C . ILE A 1 536 ? 45.294 3.328 -27.020 1.00 83.12 536 ILE A C 1
ATOM 4232 O O . ILE A 1 536 ? 45.689 4.236 -26.285 1.00 83.12 536 ILE A O 1
ATOM 4236 N N . GLU A 1 537 ? 44.187 2.634 -26.735 1.00 85.44 537 GLU A N 1
ATOM 4237 C CA . GLU A 1 537 ? 43.357 2.870 -25.544 1.00 85.44 537 GLU A CA 1
ATOM 4238 C C . GLU A 1 537 ? 44.152 2.673 -24.236 1.00 85.44 537 GLU A C 1
ATOM 4240 O O . GLU A 1 537 ? 44.012 3.470 -23.303 1.00 85.44 537 GLU A O 1
ATOM 4245 N N . LYS A 1 538 ? 45.046 1.672 -24.165 1.00 79.19 538 LYS A N 1
ATOM 4246 C CA . LYS A 1 538 ? 45.958 1.491 -23.016 1.00 79.19 538 LYS A CA 1
ATOM 4247 C C . LYS A 1 538 ? 46.955 2.646 -22.908 1.00 79.19 538 LYS A C 1
ATOM 4249 O O . LYS A 1 538 ? 47.111 3.191 -21.816 1.00 79.19 538 LYS A O 1
ATOM 4254 N N . LYS A 1 539 ? 47.595 3.052 -24.015 1.00 83.62 539 LYS A N 1
ATOM 4255 C CA . LYS A 1 539 ? 48.535 4.189 -24.039 1.00 83.62 539 LYS A CA 1
ATOM 4256 C C . LYS A 1 539 ? 47.865 5.484 -23.553 1.00 83.62 539 LYS A C 1
ATOM 4258 O O . LYS A 1 539 ? 48.407 6.145 -22.670 1.00 83.62 539 LYS A O 1
ATOM 4263 N N . LEU A 1 540 ? 46.660 5.804 -24.035 1.00 86.50 540 LEU A N 1
ATOM 4264 C CA . LEU A 1 540 ? 45.866 6.952 -23.564 1.00 86.50 540 LEU A CA 1
ATOM 4265 C C . LEU A 1 540 ? 45.590 6.880 -22.051 1.00 86.50 540 LEU A C 1
ATOM 4267 O O . LEU A 1 540 ? 45.841 7.846 -21.324 1.00 86.50 540 LEU A O 1
ATOM 4271 N N . LYS A 1 541 ? 45.163 5.711 -21.551 1.00 84.75 541 LYS A N 1
ATOM 4272 C CA . LYS A 1 541 ? 44.867 5.500 -20.122 1.00 84.75 541 LYS A CA 1
ATOM 4273 C C . LYS A 1 541 ? 46.107 5.585 -19.224 1.00 84.75 541 LYS A C 1
ATOM 4275 O O . LYS A 1 541 ? 45.963 5.980 -18.061 1.00 84.75 541 LYS A O 1
ATOM 4280 N N . ILE A 1 542 ? 47.297 5.282 -19.752 1.00 83.94 542 ILE A N 1
ATOM 4281 C CA . ILE A 1 542 ? 48.600 5.506 -19.100 1.00 83.94 542 ILE A CA 1
ATOM 4282 C C . ILE A 1 542 ? 48.943 7.002 -19.073 1.00 83.94 542 ILE A C 1
ATOM 4284 O O . ILE A 1 542 ? 49.291 7.509 -18.010 1.00 83.94 542 ILE A O 1
ATOM 4288 N N . LEU A 1 543 ? 48.764 7.720 -20.190 1.00 84.62 543 LEU A N 1
ATOM 4289 C CA . LEU A 1 543 ? 48.981 9.174 -20.274 1.00 84.62 543 LEU A CA 1
ATOM 4290 C C . LEU A 1 543 ? 48.032 9.991 -19.376 1.00 84.62 543 LEU A C 1
ATOM 4292 O O . LEU A 1 543 ? 48.334 11.139 -19.079 1.00 84.62 543 LEU A O 1
ATOM 4296 N N . GLY A 1 544 ? 46.903 9.421 -18.940 1.00 84.69 544 GLY A N 1
ATOM 4297 C CA . GLY A 1 544 ? 45.903 10.092 -18.092 1.00 84.69 544 GLY A CA 1
ATOM 4298 C C . GLY A 1 544 ? 44.651 10.567 -18.840 1.00 84.69 544 GLY A C 1
ATOM 4299 O O . GLY A 1 544 ? 43.768 11.180 -18.237 1.00 84.69 544 GLY A O 1
ATOM 4300 N N . ILE A 1 545 ? 44.544 10.244 -20.132 1.00 91.69 545 ILE A N 1
ATOM 4301 C CA . ILE A 1 545 ? 43.365 10.500 -20.964 1.00 91.69 545 ILE A CA 1
ATOM 4302 C C . ILE A 1 545 ? 42.447 9.279 -20.857 1.00 91.69 545 ILE A C 1
ATOM 4304 O O . ILE A 1 545 ? 42.790 8.176 -21.288 1.00 91.69 545 ILE A O 1
ATOM 4308 N N . ARG A 1 546 ? 41.304 9.457 -20.194 1.00 91.88 546 ARG A N 1
ATOM 4309 C CA . ARG A 1 546 ? 40.398 8.378 -19.773 1.00 91.88 546 ARG A CA 1
ATOM 4310 C C . ARG A 1 546 ? 38.926 8.647 -20.053 1.00 91.88 546 ARG A C 1
ATOM 4312 O O . ARG A 1 546 ? 38.158 7.698 -19.931 1.00 91.88 546 ARG A O 1
ATOM 4319 N N . THR A 1 547 ? 38.538 9.858 -20.455 1.00 92.31 547 THR A N 1
ATOM 4320 C CA . THR A 1 547 ? 37.155 10.169 -20.852 1.00 92.31 547 THR A CA 1
ATOM 4321 C C . THR A 1 547 ? 37.053 10.848 -22.218 1.00 92.31 547 THR A C 1
ATOM 4323 O O . THR A 1 547 ? 37.964 11.568 -22.640 1.00 92.31 547 THR A O 1
ATOM 4326 N N . PHE A 1 548 ? 35.924 10.650 -22.906 1.00 92.50 548 PHE A N 1
ATOM 4327 C CA . PHE A 1 548 ? 35.595 11.363 -24.145 1.00 92.50 548 PHE A CA 1
ATOM 4328 C C . PHE A 1 548 ? 35.574 12.884 -23.903 1.00 92.50 548 PHE A C 1
ATOM 4330 O O . PHE A 1 548 ? 36.027 13.650 -24.747 1.00 92.50 548 PHE A O 1
ATOM 4337 N N . ASP A 1 549 ? 35.168 13.311 -22.700 1.00 91.12 549 ASP A N 1
ATOM 4338 C CA . ASP A 1 549 ? 35.184 14.700 -22.206 1.00 91.12 549 ASP A CA 1
ATOM 4339 C C . ASP A 1 549 ? 36.583 15.354 -22.206 1.00 91.12 549 ASP A C 1
ATOM 4341 O O . ASP A 1 549 ? 36.687 16.574 -22.316 1.00 91.12 549 ASP A O 1
ATOM 4345 N N . GLN A 1 550 ? 37.666 14.571 -22.113 1.00 93.44 550 GLN A N 1
ATOM 4346 C CA . GLN A 1 550 ? 39.033 15.083 -22.288 1.00 93.44 550 GLN A CA 1
ATOM 4347 C C . GLN A 1 550 ? 39.413 15.183 -23.773 1.00 93.44 550 GLN A C 1
ATOM 4349 O O . GLN A 1 550 ? 40.046 16.153 -24.186 1.00 93.44 550 GLN A O 1
ATOM 4354 N N . ILE A 1 551 ? 39.025 14.199 -24.591 1.00 93.19 551 ILE A N 1
ATOM 4355 C CA . ILE A 1 551 ? 39.369 14.164 -26.022 1.00 93.19 551 ILE A CA 1
ATOM 4356 C C . ILE A 1 551 ? 38.598 15.235 -26.805 1.00 93.19 551 ILE A C 1
ATOM 4358 O O . ILE A 1 551 ? 39.188 15.922 -27.637 1.00 93.19 551 ILE A O 1
ATOM 4362 N N . SER A 1 552 ? 37.320 15.462 -26.493 1.00 93.31 552 SER A N 1
ATOM 4363 C CA . SER A 1 552 ? 36.470 16.460 -27.160 1.00 93.31 552 SER A CA 1
ATOM 4364 C C . SER A 1 552 ? 36.928 17.913 -26.971 1.00 93.31 552 SER A C 1
ATOM 4366 O O . SER A 1 552 ? 36.567 18.787 -27.759 1.00 93.31 552 SER A O 1
ATOM 4368 N N . LYS A 1 553 ? 37.764 18.171 -25.957 1.00 92.81 553 LYS A N 1
ATOM 4369 C CA . LYS A 1 553 ? 38.352 19.485 -25.640 1.00 92.81 553 LYS A CA 1
ATOM 4370 C C . LYS A 1 553 ? 39.745 19.700 -26.235 1.00 92.81 553 LYS A C 1
ATOM 4372 O O . LYS A 1 553 ? 40.328 20.767 -26.032 1.00 92.81 553 LYS A O 1
ATOM 4377 N N . MET A 1 554 ? 40.307 18.716 -26.940 1.00 93.44 554 MET A N 1
ATOM 4378 C CA . MET A 1 554 ? 41.613 18.866 -27.584 1.00 93.44 554 MET A CA 1
ATOM 4379 C C . MET A 1 554 ? 41.528 19.878 -28.729 1.00 93.44 554 MET A C 1
ATOM 4381 O O . MET A 1 554 ? 40.810 19.682 -29.708 1.00 93.44 554 MET A O 1
ATOM 4385 N N . ASP A 1 555 ? 42.301 20.955 -28.620 1.00 90.31 555 ASP A N 1
ATOM 4386 C CA . ASP A 1 555 ? 42.618 21.813 -29.756 1.00 90.31 555 ASP A CA 1
ATOM 4387 C C . ASP A 1 555 ? 43.749 21.184 -30.586 1.00 90.31 555 ASP A C 1
ATOM 4389 O O . ASP A 1 555 ? 44.272 20.114 -30.267 1.00 90.31 555 ASP A O 1
ATOM 4393 N N . LYS A 1 556 ? 44.163 21.875 -31.650 1.00 87.00 556 LYS A N 1
ATOM 4394 C CA . LYS A 1 556 ? 45.206 21.383 -32.550 1.00 87.00 556 LYS A CA 1
ATOM 4395 C C . LYS A 1 556 ? 46.565 21.203 -31.860 1.00 87.00 556 LYS A C 1
ATOM 4397 O O . LYS A 1 556 ? 47.273 20.264 -32.212 1.00 87.00 556 LYS A O 1
ATOM 4402 N N . GLU A 1 557 ? 46.939 22.058 -30.906 1.00 87.25 557 GLU A N 1
ATOM 4403 C CA . GLU A 1 557 ? 48.233 21.934 -30.220 1.00 87.25 557 GLU A CA 1
ATOM 4404 C C . GLU A 1 557 ? 48.211 20.794 -29.193 1.00 87.25 557 GLU A C 1
ATOM 4406 O O . GLU A 1 557 ? 49.142 19.986 -29.154 1.00 87.25 557 GLU A O 1
ATOM 4411 N N . THR A 1 558 ? 47.114 20.636 -28.440 1.00 89.25 558 THR A N 1
ATOM 4412 C CA . THR A 1 558 ? 46.956 19.502 -27.513 1.00 89.25 558 THR A CA 1
ATOM 4413 C C . THR A 1 558 ? 46.850 18.168 -28.250 1.00 89.25 558 THR A C 1
ATOM 4415 O O . THR A 1 558 ? 47.486 17.196 -27.841 1.00 89.25 558 THR A O 1
ATOM 4418 N N . ALA A 1 559 ? 46.100 18.112 -29.355 1.00 88.44 559 ALA A N 1
ATOM 4419 C CA . ALA A 1 559 ? 46.004 16.922 -30.196 1.00 88.44 559 ALA A CA 1
ATOM 4420 C C . ALA A 1 559 ? 47.380 16.500 -30.738 1.00 88.44 559 ALA A C 1
ATOM 4422 O O . ALA A 1 559 ? 47.691 15.311 -30.737 1.00 88.44 559 ALA A O 1
ATOM 4423 N N . GLU A 1 560 ? 48.233 17.453 -31.131 1.00 86.94 560 GLU A N 1
ATOM 4424 C CA . GLU A 1 560 ? 49.595 17.172 -31.601 1.00 86.94 560 GLU A CA 1
ATOM 4425 C C . GLU A 1 560 ? 50.539 16.730 -30.464 1.00 86.94 560 GLU A C 1
ATOM 4427 O O . GLU A 1 560 ? 51.361 15.832 -30.655 1.00 86.94 560 GLU A O 1
ATOM 4432 N N . ALA A 1 561 ? 50.393 17.286 -29.255 1.00 86.56 561 ALA A N 1
ATOM 4433 C CA . ALA A 1 561 ? 51.134 16.827 -28.076 1.00 86.56 561 ALA A CA 1
ATOM 4434 C C . ALA A 1 561 ? 50.783 15.373 -27.705 1.00 86.56 561 ALA A C 1
ATOM 4436 O O . ALA A 1 561 ? 51.679 14.566 -27.453 1.00 86.56 561 ALA A O 1
ATOM 4437 N N . VAL A 1 562 ? 49.493 15.017 -27.743 1.00 87.50 562 VAL A N 1
ATOM 4438 C CA . VAL A 1 562 ? 49.013 13.637 -27.546 1.00 87.50 562 VAL A CA 1
ATOM 4439 C C . VAL A 1 562 ? 49.486 12.724 -28.678 1.00 87.50 562 VAL A C 1
ATOM 4441 O O . VAL A 1 562 ? 49.944 11.616 -28.414 1.00 87.50 562 VAL A O 1
ATOM 4444 N N . ASN A 1 563 ? 49.454 13.196 -29.925 1.00 86.69 563 ASN A N 1
ATOM 4445 C CA . ASN A 1 563 ? 49.955 12.469 -31.091 1.00 86.69 563 ASN A CA 1
ATOM 4446 C C . ASN A 1 563 ? 51.433 12.065 -30.921 1.00 86.69 563 ASN A C 1
ATOM 4448 O O . ASN A 1 563 ? 51.774 10.891 -31.069 1.00 86.69 563 ASN A O 1
ATOM 4452 N N . GLY A 1 564 ? 52.293 13.009 -30.522 1.00 83.19 564 GLY A N 1
ATOM 4453 C CA . GLY A 1 564 ? 53.696 12.727 -30.201 1.00 83.19 564 GLY A CA 1
ATOM 4454 C C . GLY A 1 564 ? 53.870 11.817 -28.978 1.00 83.19 564 GLY A C 1
ATOM 4455 O O . GLY A 1 564 ? 54.709 10.921 -28.995 1.00 83.19 564 GLY A O 1
ATOM 4456 N N . ALA A 1 565 ? 53.051 11.985 -27.935 1.00 83.38 565 ALA A N 1
ATOM 4457 C CA . ALA A 1 565 ? 53.103 11.159 -26.723 1.00 83.38 565 ALA A CA 1
ATOM 4458 C C . ALA A 1 565 ? 52.686 9.690 -26.951 1.00 83.38 565 ALA A C 1
ATOM 4460 O O . ALA A 1 565 ? 53.105 8.805 -26.206 1.00 83.38 565 ALA A O 1
ATOM 4461 N N . LEU A 1 566 ? 51.877 9.414 -27.980 1.00 82.06 566 LEU A N 1
ATOM 4462 C CA . LEU A 1 566 ? 51.477 8.059 -28.381 1.00 82.06 566 LEU A CA 1
ATOM 4463 C C . LEU A 1 566 ? 52.504 7.359 -29.294 1.00 82.06 566 LEU A C 1
AT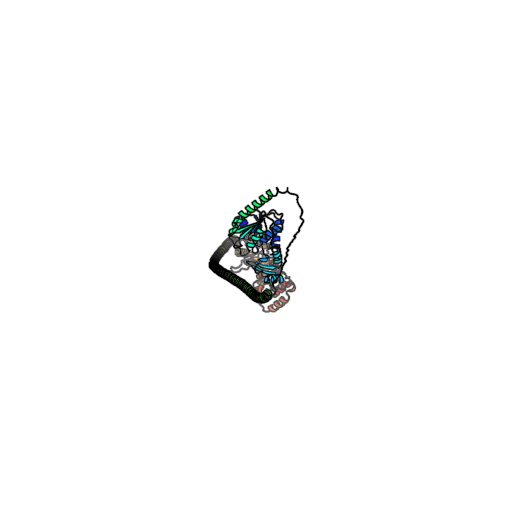OM 4465 O O . LEU A 1 566 ? 52.380 6.146 -29.511 1.00 82.06 566 LEU A O 1
ATOM 4469 N N . GLY A 1 567 ? 53.504 8.093 -29.799 1.00 76.50 567 GLY A N 1
ATOM 4470 C CA . GLY A 1 567 ? 54.454 7.622 -30.813 1.00 76.50 567 GLY A CA 1
ATOM 4471 C C . GLY A 1 567 ? 53.848 7.585 -32.219 1.00 76.50 567 GLY A C 1
ATOM 4472 O O . GLY A 1 567 ? 54.027 6.608 -32.939 1.00 76.50 567 GLY A O 1
ATOM 4473 N N . PHE A 1 568 ? 53.047 8.590 -32.594 1.00 78.31 568 PHE A N 1
ATOM 4474 C CA . PHE A 1 568 ? 52.453 8.679 -33.931 1.00 78.31 568 PHE A CA 1
ATOM 4475 C C . PHE A 1 568 ? 53.160 9.706 -34.818 1.00 78.31 568 PHE A C 1
ATOM 4477 O O . PHE A 1 568 ? 53.559 10.782 -34.369 1.00 78.31 568 PHE A O 1
ATOM 4484 N N . ALA A 1 569 ? 53.186 9.426 -36.125 1.00 67.31 569 ALA A N 1
ATOM 4485 C CA . ALA A 1 569 ? 53.560 10.406 -37.139 1.00 67.31 569 ALA A CA 1
ATOM 4486 C C . ALA A 1 569 ? 52.682 11.680 -37.041 1.00 67.31 569 ALA A C 1
ATOM 4488 O O . ALA A 1 569 ? 51.485 11.561 -36.747 1.00 67.31 569 ALA A O 1
ATOM 4489 N N . PRO A 1 570 ? 53.235 12.889 -37.280 1.00 75.62 570 PRO A N 1
ATOM 4490 C CA . PRO A 1 570 ? 52.554 14.151 -36.993 1.00 75.62 570 PRO A CA 1
ATOM 4491 C C . PRO A 1 570 ? 51.132 14.279 -37.559 1.00 75.62 570 PRO A C 1
ATOM 4493 O O . PRO A 1 570 ? 50.864 14.016 -38.737 1.00 75.62 570 PRO A O 1
ATOM 4496 N N . GLY A 1 571 ? 50.219 14.723 -36.701 1.00 72.94 571 GLY A N 1
ATOM 4497 C CA . GLY A 1 571 ? 48.831 15.020 -37.029 1.00 72.94 571 GLY A CA 1
ATOM 4498 C C . GLY A 1 571 ? 47.885 13.830 -37.211 1.00 72.94 571 GLY A C 1
ATOM 4499 O O . GLY A 1 571 ? 46.759 14.081 -37.636 1.00 72.94 571 GLY A O 1
ATOM 4500 N N . ARG A 1 572 ? 48.248 12.571 -36.904 1.00 81.81 572 ARG A N 1
ATOM 4501 C CA . ARG A 1 572 ? 47.321 11.410 -36.981 1.00 81.81 572 ARG A CA 1
ATOM 4502 C C . ARG A 1 572 ? 46.055 11.627 -36.137 1.00 81.81 572 ARG A C 1
ATOM 4504 O O . ARG A 1 572 ? 44.963 11.518 -36.686 1.00 81.81 572 ARG A O 1
ATOM 4511 N N . VAL A 1 573 ? 46.183 12.034 -34.869 1.00 83.94 573 VAL A N 1
ATOM 4512 C CA . VAL A 1 573 ? 45.045 12.355 -33.968 1.00 83.94 573 VAL A CA 1
ATOM 4513 C C . VAL A 1 573 ? 44.130 13.435 -34.567 1.00 83.94 573 VAL A C 1
ATOM 4515 O O . VAL A 1 573 ? 42.906 13.300 -34.569 1.00 83.94 573 VAL A O 1
ATOM 4518 N N . THR A 1 574 ? 44.727 14.491 -35.127 1.00 82.00 574 THR A N 1
ATOM 4519 C CA . THR A 1 574 ? 44.009 15.620 -35.740 1.00 82.00 574 THR A CA 1
ATOM 4520 C C . THR A 1 574 ? 43.318 15.220 -37.050 1.00 82.00 574 THR A C 1
ATOM 4522 O O . THR A 1 574 ? 42.160 15.572 -37.260 1.00 82.00 574 THR A O 1
ATOM 4525 N N . LYS A 1 575 ? 43.993 14.454 -37.920 1.00 80.75 575 LYS A N 1
ATOM 4526 C CA . LYS A 1 575 ? 43.447 13.931 -39.189 1.00 80.75 575 LYS A CA 1
ATOM 4527 C C . LYS A 1 575 ? 42.302 12.944 -38.959 1.00 80.75 575 LYS A C 1
ATOM 4529 O O . LYS A 1 575 ? 41.325 12.980 -39.694 1.00 80.75 575 LYS A O 1
ATOM 4534 N N . MET A 1 576 ? 42.407 12.103 -37.929 1.00 82.31 576 MET A N 1
ATOM 4535 C CA . MET A 1 576 ? 41.349 11.176 -37.508 1.00 82.31 576 MET A CA 1
ATOM 4536 C C . MET A 1 576 ? 40.219 11.870 -36.724 1.00 82.31 576 MET A C 1
ATOM 4538 O O . MET A 1 576 ? 39.311 11.197 -36.245 1.00 82.31 576 MET A O 1
ATOM 4542 N N . MET A 1 577 ? 40.241 13.203 -36.591 1.00 87.19 577 MET A N 1
ATOM 4543 C CA . MET A 1 577 ? 39.149 14.004 -36.022 1.00 87.19 577 MET A CA 1
ATOM 4544 C C . MET A 1 577 ? 38.705 13.552 -34.615 1.00 87.19 577 MET A C 1
ATOM 4546 O O . MET A 1 577 ? 37.537 13.704 -34.257 1.00 87.19 577 MET A O 1
ATOM 4550 N N . TRP A 1 578 ? 39.614 13.001 -33.797 1.00 91.94 578 TRP A N 1
ATOM 4551 C CA . TRP A 1 578 ? 39.260 12.372 -32.511 1.00 91.94 578 TRP A CA 1
ATOM 4552 C C . TRP A 1 578 ? 38.460 13.292 -31.581 1.00 91.94 578 TRP A C 1
ATOM 4554 O O . TRP A 1 578 ? 37.505 12.837 -30.962 1.00 91.94 578 TRP A O 1
ATOM 4564 N N . ALA A 1 579 ? 38.781 14.589 -31.532 1.00 91.25 579 ALA A N 1
ATOM 4565 C CA . ALA A 1 579 ? 38.032 15.568 -30.741 1.00 91.25 579 ALA A CA 1
ATOM 4566 C C . ALA A 1 579 ? 36.580 15.764 -31.220 1.00 91.25 579 ALA A C 1
ATOM 4568 O O . ALA A 1 579 ? 35.687 16.013 -30.416 1.00 91.25 579 ALA A O 1
ATOM 4569 N N . GLN A 1 580 ? 36.315 15.626 -32.522 1.00 88.19 580 GLN A N 1
ATOM 4570 C CA . GLN A 1 580 ? 34.961 15.724 -33.072 1.00 88.19 580 GLN A CA 1
ATOM 4571 C C . GLN A 1 580 ? 34.183 14.426 -32.824 1.00 88.19 580 GLN A C 1
ATOM 4573 O O . GLN A 1 580 ? 33.058 14.490 -32.336 1.00 88.19 580 GLN A O 1
ATOM 4578 N N . GLN A 1 581 ? 34.807 13.261 -33.045 1.00 90.19 581 GLN A N 1
ATOM 4579 C CA . GLN A 1 581 ? 34.209 11.955 -32.726 1.00 90.19 581 GLN A CA 1
ATOM 4580 C C . GLN A 1 581 ? 33.851 11.843 -31.233 1.00 90.19 581 GLN A C 1
ATOM 4582 O O . GLN A 1 581 ? 32.712 11.547 -30.884 1.00 90.19 581 GLN A O 1
ATOM 4587 N N . ALA A 1 582 ? 34.796 12.171 -30.347 1.00 90.88 582 ALA A N 1
ATOM 4588 C CA . ALA A 1 582 ? 34.583 12.176 -28.901 1.00 90.88 582 ALA A CA 1
ATOM 4589 C C . ALA A 1 582 ? 33.552 13.218 -28.441 1.00 90.88 582 ALA A C 1
ATOM 4591 O O . ALA A 1 582 ? 33.012 13.084 -27.350 1.00 90.88 582 ALA A O 1
ATOM 4592 N N . LYS A 1 583 ? 33.277 14.263 -29.236 1.00 90.81 583 LYS A N 1
ATOM 4593 C CA . LYS A 1 583 ? 32.186 15.198 -28.944 1.00 90.81 583 LYS A CA 1
ATOM 4594 C C . LYS A 1 583 ? 30.822 14.595 -29.292 1.00 90.81 583 LYS A C 1
ATOM 4596 O O . LYS A 1 583 ? 29.901 14.755 -28.504 1.00 90.81 583 LYS A O 1
ATOM 4601 N N . SER A 1 584 ? 30.698 13.890 -30.418 1.00 86.38 584 SER A N 1
ATOM 4602 C CA . SER A 1 584 ? 29.461 13.174 -30.766 1.00 86.38 584 SER A CA 1
ATOM 4603 C C . SER A 1 584 ? 29.126 12.089 -29.737 1.00 86.38 584 SER A C 1
ATOM 4605 O O . SER A 1 584 ? 27.999 12.049 -29.265 1.00 86.38 584 SER A O 1
ATOM 4607 N N . LEU A 1 585 ? 30.123 11.325 -29.274 1.00 88.19 585 LEU A N 1
ATOM 4608 C CA . LEU A 1 585 ? 29.987 10.315 -28.205 1.00 88.19 585 LEU A CA 1
ATOM 4609 C C . LEU A 1 585 ? 29.714 10.895 -26.790 1.00 88.19 585 LEU A C 1
ATOM 4611 O O . LEU A 1 585 ? 29.767 10.169 -25.800 1.00 88.19 585 LEU A O 1
ATOM 4615 N N . LEU A 1 586 ? 29.468 12.207 -26.673 1.00 83.56 586 LEU A N 1
ATOM 4616 C CA . LEU A 1 586 ? 28.983 12.892 -25.461 1.00 83.56 586 LEU A CA 1
ATOM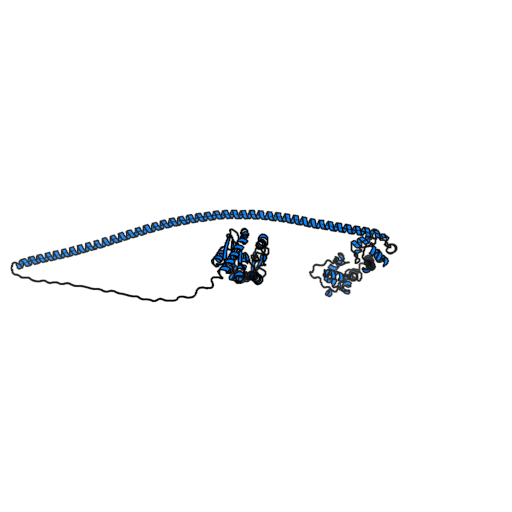 4617 C C . LEU A 1 586 ? 27.595 13.532 -25.661 1.00 83.56 586 LEU A C 1
ATOM 4619 O O . LEU A 1 586 ? 27.057 14.125 -24.725 1.00 83.56 586 LEU A O 1
ATOM 4623 N N . GLU A 1 587 ? 27.063 13.487 -26.884 1.00 76.00 587 GLU A N 1
ATOM 4624 C CA . GLU A 1 587 ? 25.752 14.024 -27.273 1.00 76.00 587 GLU A CA 1
ATOM 4625 C C . GLU A 1 587 ? 24.736 12.895 -27.571 1.00 76.00 587 GLU A C 1
ATOM 4627 O O . GLU A 1 587 ? 23.563 13.189 -27.809 1.00 76.00 587 GLU A O 1
ATOM 4632 N N . GLU A 1 588 ? 25.187 11.634 -27.503 1.00 63.25 588 GLU A N 1
ATOM 4633 C CA . GLU A 1 588 ? 24.419 10.373 -27.520 1.00 63.25 588 GLU A CA 1
ATOM 4634 C C . GLU A 1 588 ? 24.211 9.806 -26.098 1.00 63.25 588 GLU A C 1
ATOM 4636 O O . GLU A 1 588 ? 23.101 9.283 -25.846 1.00 63.25 588 GLU A O 1
#

Secondary structure (DSSP, 8-state):
-EEEEE--TT--TTSHHHHHHHHTS--EEE---GGGS-SSHHHHHHHHHHHHHHS--SEEEEETHHHHHHHHHHHH-TTS---EEEES--TTTTTSSTT-SHHHHHHHHHHSEEEEEETTEEEEEETHHHHHHHHHSS----S-EEEEEETT-SSS-HHHHHHHHHH-TTEEEEEESS-TT-TTTGGGHHHHHHHHHHHHHHHHHHHTT-SS------------------------------------TTTHHHHHHHHHHHHHHHHHHHHHHHHHHHHHHHHHHHHHHHHHHHHHHHHHHHHHHHHHHHHHHHHHHHHHHHHHHHHHHHHHHHHHHHHHHHHHHHHHHHHHHHHHHHHHHHHHHHHHHHHHHHHHHHHHHHHHHHHHHHHHHHHHHHHHHHTTGGGS-HHHH----TT----GGGSTT--HHHHHHHHHHT--SHHHHTT--HHHHHHHHHHTTPPTTHHHHTTHHHHHHHHHHHHHHHTTTTS-GGGHHHHHHHHTT--HHHH---TTPPPP-GGGSTT--HHHHHHHHHHT--SHHHHTT--HHHHHHHHHHTTPPTTHHHHTTHHHHHHHTTT-

pLDDT: mean 78.75, std 17.99, range [26.17, 98.69]

Radius of gyration: 61.11 Å; chains: 1; bounding box: 132×57×211 Å